Protein 4XUV (pdb70)

CATH classification: 1.50.10.10

Secondary structure (DSSP, 8-state):
--S-HHHHHHHHHHHHHHHH---TTS--TTHHHHHHHHHHHHHHH--HHHHHHHHHHHHHHHHTT-----TTGGGGHHHHHHHHHHH--GGGHHHHHHHHHIIIIIS-B-GGG-B----SS---TTEEETTHIIIIIHHHHHHHHHTT-HHHHHHHHHHHHHHHHHHEETTTTEE-SEEEE-SSSS-EEE-S-S-BHHHHHHHHHHHHHHHHHHHHHT---HHHHHHHHHHHHHHHHHHHHHS-TTT--EESBTTS-GGGT--EEHHHHHHHHHHHHHHHHTTSS-GGGHHHHHHHHHHHHHT--TTS----HHHHHHHHHHHHHHHHGGG-/--HHHHHHHHHHHHHHHHT---S-SHHHHHHHHHHHHHHHHH--HHHHHHHHHHHHHHHHTT----STTGGGHHHHHHHHHHHH--GGGHHHHHHHHHIIIIIS-B-GGG-B----SS---TTEEESTHIIIIIHHHHHHHHHTT-HHHHHHHHHHHHHHHHHHEETTTTEE-SEEEE-SSSS-EEESS---BHHHHHHHHHHHHHHHHHHHHHT---HHHHHHHHHHHHHHHHHHHHHS-TTT--EESBTTS-GGGT--EEHHHHHHHHHHHHHHHHTTSS-GGGHHHHHHHHHHHHHH--TTS-----HHHHHHHHHHHHHHHHGGG-

Solvent-accessible surface area: 24291 Å² total; per-residue (Å²): 104,173,28,76,37,74,82,1,38,52,49,0,98,57,0,4,77,24,3,22,120,84,54,15,120,68,21,89,77,10,5,4,4,1,0,16,0,0,18,17,4,20,45,31,54,106,64,64,55,18,23,82,38,0,34,33,6,0,142,60,29,33,90,80,62,18,57,91,79,4,0,23,9,0,6,0,0,5,0,0,0,10,0,21,64,125,54,126,49,96,62,13,67,82,58,0,51,45,4,0,61,33,0,60,115,104,5,40,77,14,71,22,16,0,0,14,3,16,22,168,159,81,112,20,74,14,34,0,51,1,14,0,2,7,2,0,0,0,0,0,0,22,0,0,27,15,38,54,68,84,81,0,3,30,17,0,22,46,0,0,5,0,2,5,31,10,1,22,18,28,119,54,8,6,8,43,46,0,0,36,8,28,165,159,36,43,8,18,85,35,75,38,46,10,100,92,0,84,4,1,0,4,3,0,0,0,0,0,7,0,2,34,14,2,111,132,29,69,54,34,38,93,3,7,26,59,6,0,52,11,9,2,30,10,0,0,26,5,0,106,94,35,18,22,77,104,54,1,9,1,37,13,42,0,62,27,58,91,163,121,57,0,144,54,35,9,5,0,0,0,0,0,0,0,0,1,1,11,0,29,81,63,201,19,11,27,101,90,2,59,110,7,0,32,80,0,0,86,3,0,29,88,45,15,47,165,126,0,63,8,163,72,58,42,1,1,0,0,0,0,0,0,0,0,4,6,4,1,68,92,78,167,91,90,44,79,103,3,34,55,42,0,92,58,0,3,85,23,2,26,115,104,35,139,91,20,98,53,13,10,3,2,0,0,16,0,0,17,18,2,22,43,30,54,99,66,64,57,19,24,79,41,0,31,36,5,0,145,68,30,32,90,80,66,16,53,73,74,6,0,30,10,0,3,0,0,5,0,0,0,12,0,16,75,124,54,127,48,95,62,12,67,83,55,0,52,45,5,0,59,33,0,58,108,103,4,41,78,13,74,22,18,0,0,11,2,30,26,166,147,100,121,20,61,14,34,1,56,2,18,0,2,5,2,0,0,1,0,0,0,23,0,0,28,15,37,56,67,83,76,0,3,28,19,0,23,41,0,0,5,1,1,5,28,11,1,23,14,27,116,40,9,2,6,20,48,0,0,40,11,24,177,158,32,46,8,16,99,21,72,76,78,19,41,102,0,91,5,2,0,6,1,0,0,0,0,0,7,0,1,37,12,2,109,131,30,70,52,34,39,87,3,7,23,50,5,0,50,13,7,0,32,10,0,0,26,5,0,101,92,38,19,22,73,103,55,0,10,1,40,10,34,0,56,40,50,88,148,130,53,2,134,60,37,9,12,0,0,0,0,0,0,1,0,1,3,11,0,34,84,60,195,20,11,29,100,95,2,52,114,11,0,42,84,0,0,84,4,0,39,86,54,14,38,157,113,0,44,11,125,159,27,64,44,6,0,1,0,0,0,0,0,0,0,4,8,14,2,76,90,90,179

Nearest PDB structures (foldseek):
  4xuv-assembly1_A  TM=1.003E+00  e=1.264E-51  Thermothielavioides terrestris NRRL 8126
  4xuv-assembly1_B  TM=9.945E-01  e=3.416E-47  Thermothielavioides terrestris NRRL 8126
  3pmm-assembly1_A  TM=9.446E-01  e=3.759E-29  Klebsiella pneumoniae subsp. pneumoniae MGH 78578
  3qwt-assembly1_A  TM=9.393E-01  e=3.933E-29  Salmonella enterica subsp. enterica serovar Paratyphi A
  4wu0-assembly2_B  TM=8.457E-01  e=1.893E-12  Clostridium acetobutylicum ATCC 824

Sequence (662 aa):
FQGTSAEVHAKIKLLINAMVNIGWHDWEWTHGIGLYGIWQYYTLTNDAAHLDVIEAWFRDRFAAGGTTKNINTMAVFLTLACVYERTRNPAYLPWLDAWAEWAYHDLARTRRGGMQHVTYLEENAGQLWDDTLMMTVLPLAKIGVVLGRPHYVAEAKRQFLLHVQYLGDVKTGLFFHGWQFAEEGPGGHHFATARWARGNSWVTIAVPEFLELLREAGMADEALEEFLKSSTLQAQCEALRPLQVASTGLWRTLLDVPEEEGSYQEASATAGFAFGVLKGQRKRYLGPEFEDMAVKAVKGVLANISEEGELLSMPYGQAMAIMALVEFARRFIGTSAEVHAKIKLLINAMVNIWHDWEWTHGIGLYGIWQYYTLTNDAAHLDVIEAWFRDRFAAGGTTKNINTMAVFLTLACVYERTRNPAYLPWLDAWAEWAYHDLARTRRGGMQHVTYLEENAGQLWDDTLMMTVLPLAKIGVVLGRPHYVAEAKRQFLLHVQYLGDVKTGLFFHGWQFAEEGPGGHHFATARWARGNSWVTIAVPEFLELLREAGMADEALEEFLKSTLQAQCEALRPLQVASTGLWRTLLDVPEEEGSYQEASSATAGFAFGVLKGQRKRYLGPEFEDMAVKAVKGVLANISEEGELLTSMPYGQAMAIMALVEFARRFI

InterPro domains:
  IPR008928 Six-hairpin glycosidase superfamily [SSF48208] (25-376)
  IPR010905 Glycosyl hydrolase, family 88 [PF07470] (27-376)
  IPR012341 Six-hairpin glycosidase-like superfamily [G3DSA:1.50.10.10] (7-378)
  IPR052043 Polysaccharide Degradation Enzymes [PTHR33886] (21-375)

Radius of gyration: 27.2 Å; Cα contacts (8 Å, |Δi|>4): 1168; chains: 2; bounding box: 50×54×84 Å

Structure (mmCIF, N/CA/C/O backbone):
data_4XUV
#
_entry.id   4XUV
#
_cell.length_a   126.258
_cell.length_b   126.258
_cell.length_c   117.307
_cell.angle_alpha   90.00
_cell.angle_beta   90.00
_cell.angle_gamma   90.00
#
_symmetry.space_group_name_H-M   'I 4'
#
loop_
_entity.id
_entity.type
_entity.pdbx_description
1 polymer 'Glycoside hydrolase family 105 protein'
2 non-polymer GLYCEROL
3 water water
#
loop_
_atom_site.group_PDB
_atom_site.id
_atom_site.type_symbol
_atom_site.label_atom_id
_atom_site.label_alt_id
_atom_site.label_comp_id
_atom_site.label_asym_id
_atom_site.label_entity_id
_atom_site.label_seq_id
_atom_site.pdbx_PDB_ins_code
_atom_site.Cartn_x
_atom_site.Cartn_y
_atom_site.Cartn_z
_atom_site.occupancy
_atom_site.B_iso_or_equiv
_atom_site.auth_seq_id
_atom_site.auth_comp_id
_atom_site.auth_asym_id
_atom_site.auth_atom_id
_atom_site.pdbx_PDB_model_num
ATOM 1 N N . PHE A 1 1 ? 15.305 -39.848 -22.754 1.00 60.55 6 PHE A N 1
ATOM 2 C CA . PHE A 1 1 ? 14.072 -39.880 -23.532 1.00 58.94 6 PHE A CA 1
ATOM 3 C C . PHE A 1 1 ? 14.349 -40.243 -24.987 1.00 59.54 6 PHE A C 1
ATOM 4 O O . PHE A 1 1 ? 15.018 -39.499 -25.705 1.00 59.49 6 PHE A O 1
ATOM 12 N N . GLN A 1 2 ? 13.835 -41.393 -25.416 1.00 59.85 7 GLN A N 1
ATOM 13 C CA . GLN A 1 2 ? 13.991 -41.831 -26.799 1.00 59.82 7 GLN A CA 1
ATOM 14 C C . GLN A 1 2 ? 13.004 -41.107 -27.706 1.00 55.32 7 GLN A C 1
ATOM 15 O O . GLN A 1 2 ? 12.120 -41.724 -28.300 1.00 55.43 7 GLN A O 1
ATOM 21 N N . GLY A 1 3 ? 13.169 -39.794 -27.803 1.00 51.35 8 GLY A N 1
ATOM 22 C CA . GLY A 1 3 ? 12.316 -38.959 -28.626 1.00 47.60 8 GLY A CA 1
ATOM 23 C C . GLY A 1 3 ? 12.881 -37.554 -28.653 1.00 44.97 8 GLY A C 1
ATOM 24 O O . GLY A 1 3 ? 13.935 -37.298 -28.072 1.00 45.69 8 GLY A O 1
ATOM 25 N N . THR A 1 4 ? 12.191 -36.640 -29.326 1.00 41.36 9 THR A N 1
ATOM 26 C CA . THR A 1 4 ? 12.668 -35.267 -29.424 1.00 38.90 9 THR A CA 1
ATOM 27 C C . THR A 1 4 ? 11.601 -34.263 -29.018 1.00 36.88 9 THR A C 1
ATOM 28 O O . THR A 1 4 ? 10.409 -34.569 -29.025 1.00 36.08 9 THR A O 1
ATOM 32 N N . SER A 1 5 ? 12.045 -33.063 -28.661 1.00 35.94 10 SER A N 1
ATOM 33 C CA . SER A 1 5 ? 11.138 -31.953 -28.412 1.00 35.07 10 SER A CA 1
ATOM 34 C C . SER A 1 5 ? 10.359 -31.639 -29.681 1.00 34.13 10 SER A C 1
ATOM 35 O O . SER A 1 5 ? 9.171 -31.323 -29.635 1.00 33.44 10 SER A O 1
ATOM 38 N N . ALA A 1 6 ? 11.042 -31.752 -30.815 1.00 34.75 11 ALA A N 1
ATOM 39 C CA . ALA A 1 6 ? 10.466 -31.409 -32.109 1.00 35.34 11 ALA A CA 1
ATOM 40 C C . ALA A 1 6 ? 9.321 -32.339 -32.509 1.00 34.88 11 ALA A C 1
ATOM 41 O O . ALA A 1 6 ? 8.334 -31.893 -33.092 1.00 34.01 11 ALA A O 1
ATOM 43 N N . GLU A 1 7 ? 9.453 -33.627 -32.202 1.00 34.95 12 GLU A N 1
ATOM 44 C CA . GLU A 1 7 ? 8.406 -34.589 -32.535 1.00 34.55 12 GLU A CA 1
ATOM 45 C C . GLU A 1 7 ? 7.156 -34.344 -31.698 1.00 31.58 12 GLU A C 1
ATOM 46 O O . GLU A 1 7 ? 6.034 -34.462 -32.191 1.00 31.15 12 GLU A O 1
ATOM 52 N N . VAL A 1 8 ? 7.360 -34.005 -30.428 1.00 29.73 13 VAL A N 1
ATOM 53 C CA . VAL A 1 8 ? 6.256 -33.701 -29.527 1.00 28.29 13 VAL A CA 1
ATOM 54 C C . VAL A 1 8 ? 5.469 -32.502 -30.044 1.00 27.25 13 VAL A C 1
ATOM 55 O O . VAL A 1 8 ? 4.239 -32.507 -30.040 1.00 27.17 13 VAL A O 1
ATOM 59 N N . HIS A 1 9 ? 6.189 -31.483 -30.505 1.00 27.85 14 HIS A N 1
ATOM 60 C CA . HIS A 1 9 ? 5.561 -30.298 -31.081 1.00 29.03 14 HIS A CA 1
ATOM 61 C C . HIS A 1 9 ? 4.776 -30.640 -32.343 1.00 30.34 14 HIS A C 1
ATOM 62 O O . HIS A 1 9 ? 3.701 -30.089 -32.582 1.00 30.22 14 HIS A O 1
ATOM 69 N N . ALA A 1 10 ? 5.320 -31.548 -33.148 1.00 30.97 15 ALA A N 1
ATOM 70 C CA . ALA A 1 10 ? 4.650 -31.988 -34.366 1.00 32.50 15 ALA A CA 1
ATOM 71 C C . ALA A 1 10 ? 3.346 -32.704 -34.035 1.00 32.53 15 ALA A C 1
ATOM 72 O O . ALA A 1 10 ? 2.344 -32.545 -34.733 1.00 32.53 15 ALA A O 1
ATOM 74 N N . LYS A 1 11 ? 3.366 -33.489 -32.962 1.00 31.70 16 LYS A N 1
ATOM 75 C CA . LYS A 1 11 ? 2.180 -34.215 -32.523 1.00 31.16 16 LYS A CA 1
ATOM 76 C C . LYS A 1 11 ? 1.138 -33.268 -31.937 1.00 28.44 16 LYS A C 1
ATOM 77 O O . LYS A 1 11 ? -0.062 -33.465 -32.125 1.00 28.58 16 LYS A O 1
ATOM 83 N N . ILE A 1 12 ? 1.602 -32.244 -31.225 1.00 26.75 17 ILE A N 1
ATOM 84 C CA . ILE A 1 12 ? 0.711 -31.224 -30.681 1.00 26.05 17 ILE A CA 1
ATOM 85 C C . ILE A 1 12 ? -0.047 -30.524 -31.802 1.00 28.29 17 ILE A C 1
ATOM 86 O O . ILE A 1 12 ? -1.269 -30.380 -31.746 1.00 28.92 17 ILE A O 1
ATOM 91 N N . LYS A 1 13 ? 0.688 -30.102 -32.826 1.00 29.08 18 LYS A N 1
ATOM 92 C CA . LYS A 1 13 ? 0.097 -29.415 -33.968 1.00 30.88 18 LYS A CA 1
ATOM 93 C C . LYS A 1 13 ? -0.808 -30.345 -34.771 1.00 30.55 18 LYS A C 1
ATOM 94 O O . LYS A 1 13 ? -1.793 -29.906 -35.364 1.00 29.55 18 LYS A O 1
ATOM 100 N N . LEU A 1 14 ? -0.469 -31.631 -34.785 1.00 30.93 19 LEU A N 1
ATOM 101 C CA . LEU A 1 14 ? -1.291 -32.629 -35.458 1.00 32.58 19 LEU A CA 1
ATOM 102 C C . LEU A 1 14 ? -2.639 -32.765 -34.759 1.00 29.94 19 LEU A C 1
ATOM 103 O O . LEU A 1 14 ? -3.684 -32.805 -35.406 1.00 29.22 19 LEU A O 1
ATOM 108 N N . LEU A 1 15 ? -2.601 -32.830 -33.432 1.00 28.22 20 LEU A N 1
ATOM 109 C CA . LEU A 1 15 ? -3.809 -32.954 -32.625 1.00 29.36 20 LEU A CA 1
ATOM 110 C C . LEU A 1 15 ? -4.693 -31.716 -32.732 1.00 30.50 20 LEU A C 1
ATOM 111 O O . LEU A 1 15 ? -5.909 -31.825 -32.891 1.00 32.95 20 LEU A O 1
ATOM 116 N N . ILE A 1 16 ? -4.073 -30.542 -32.639 1.00 28.54 21 ILE A N 1
ATOM 117 C CA . ILE A 1 16 ? -4.799 -29.277 -32.688 1.00 30.02 21 ILE A CA 1
ATOM 118 C C . ILE A 1 16 ? -5.552 -29.111 -34.005 1.00 33.91 21 ILE A C 1
ATOM 119 O O . ILE A 1 16 ? -6.751 -28.833 -34.012 1.00 33.62 21 ILE A O 1
ATOM 124 N N . ASN A 1 17 ? -4.844 -29.291 -35.115 1.00 36.36 22 ASN A N 1
ATOM 125 C CA . ASN A 1 17 ? -5.450 -29.157 -36.434 1.00 40.88 22 ASN A CA 1
ATOM 126 C C . ASN A 1 17 ? -6.518 -30.217 -36.685 1.00 41.47 22 ASN A C 1
ATOM 127 O O . ASN A 1 17 ? -7.497 -29.966 -37.384 1.00 42.42 22 ASN A O 1
ATOM 132 N N . ALA A 1 18 ? -6.328 -31.399 -36.110 1.00 40.38 23 ALA A N 1
ATOM 133 C CA . ALA A 1 18 ? -7.314 -32.465 -36.237 1.00 41.15 23 ALA A CA 1
ATOM 134 C C . ALA A 1 18 ? -8.565 -32.131 -35.435 1.00 40.28 23 ALA A C 1
ATOM 135 O O . ALA A 1 18 ? -9.684 -32.367 -35.886 1.00 41.19 23 ALA A O 1
ATOM 137 N N . MET A 1 19 ? -8.366 -31.571 -34.247 1.00 37.98 24 MET A N 1
ATOM 138 C CA . MET A 1 19 ? -9.470 -31.227 -33.358 1.00 37.34 24 MET A CA 1
ATOM 139 C C . MET A 1 19 ? -10.255 -30.016 -33.858 1.00 38.21 24 MET A C 1
ATOM 140 O O . MET A 1 19 ? -11.482 -29.977 -33.761 1.00 39.34 24 MET A O 1
ATOM 145 N N . VAL A 1 20 ? -9.541 -29.033 -34.397 1.00 38.43 25 VAL A N 1
ATOM 146 C CA . VAL A 1 20 ? -10.147 -27.763 -34.785 1.00 41.95 25 VAL A CA 1
ATOM 147 C C . VAL A 1 20 ? -10.831 -27.836 -36.150 1.00 49.67 25 VAL A C 1
ATOM 148 O O . VAL A 1 20 ? -11.962 -27.374 -36.310 1.00 50.31 25 VAL A O 1
ATOM 152 N N . ASN A 1 21 ? -10.153 -28.428 -37.129 1.00 54.90 26 ASN A N 1
ATOM 153 C CA . ASN A 1 21 ? -10.702 -28.524 -38.479 1.00 61.50 26 ASN A CA 1
ATOM 154 C C . ASN A 1 21 ? -11.874 -29.499 -38.571 1.00 65.37 26 ASN A C 1
ATOM 155 O O . ASN A 1 21 ? -12.483 -29.648 -39.631 1.00 70.51 26 ASN A O 1
ATOM 160 N N . ILE A 1 22 ? -12.181 -30.163 -37.460 1.00 65.04 27 ILE A N 1
ATOM 161 C CA . ILE A 1 22 ? -13.359 -31.018 -37.373 1.00 68.24 27 ILE A CA 1
ATOM 162 C C . ILE A 1 22 ? -14.633 -30.195 -37.537 1.00 70.15 27 ILE A C 1
ATOM 163 O O . ILE A 1 22 ? -14.715 -29.062 -37.060 1.00 69.03 27 ILE A O 1
ATOM 168 N N . GLY A 1 43 ? -19.310 -31.109 -33.212 1.00 46.07 48 GLY A N 1
ATOM 169 C CA . GLY A 1 43 ? -18.099 -30.676 -33.883 1.00 44.53 48 GLY A CA 1
ATOM 170 C C . GLY A 1 43 ? -17.426 -29.530 -33.157 1.00 42.08 48 GLY A C 1
ATOM 171 O O . GLY A 1 43 ? -17.869 -29.116 -32.084 1.00 41.37 48 GLY A O 1
ATOM 172 N N . TRP A 1 44 ? -16.354 -29.012 -33.747 1.00 41.73 49 TRP A N 1
ATOM 173 C CA . TRP A 1 44 ? -15.599 -27.922 -33.138 1.00 40.81 49 TRP A CA 1
ATOM 174 C C . TRP A 1 44 ? -16.392 -26.617 -33.100 1.00 43.59 49 TRP A C 1
ATOM 175 O O . TRP A 1 44 ? -16.165 -25.765 -32.242 1.00 40.47 49 TRP A O 1
ATOM 186 N N . HIS A 1 45 ? -17.327 -26.472 -34.033 1.00 49.78 50 HIS A N 1
ATOM 187 C CA . HIS A 1 45 ? -18.166 -25.283 -34.124 1.00 54.45 50 HIS A CA 1
ATOM 188 C C . HIS A 1 45 ? -19.431 -25.438 -33.285 1.00 54.04 50 HIS A C 1
ATOM 189 O O . HIS A 1 45 ? -20.423 -24.747 -33.514 1.00 59.26 50 HIS A O 1
ATOM 196 N N . ASP A 1 46 ? -19.403 -26.373 -32.340 1.00 49.90 51 ASP A N 1
ATOM 197 C CA . ASP A 1 46 ? -20.463 -26.485 -31.344 1.00 49.69 51 ASP A CA 1
ATOM 198 C C . ASP A 1 46 ? -19.945 -25.932 -30.025 1.00 45.78 51 ASP A C 1
ATOM 199 O O . ASP A 1 46 ? -18.816 -25.451 -29.950 1.00 43.49 51 ASP A O 1
ATOM 204 N N . TRP A 1 47 ? -20.772 -25.997 -28.989 1.00 44.14 52 TRP A N 1
ATOM 205 C CA . TRP A 1 47 ? -20.370 -25.534 -27.668 1.00 40.65 52 TRP A CA 1
ATOM 206 C C . TRP A 1 47 ? -20.794 -26.570 -26.635 1.00 43.23 52 TRP A C 1
ATOM 207 O O . TRP A 1 47 ? -21.922 -26.547 -26.141 1.00 44.01 52 TRP A O 1
ATOM 218 N N . GLU A 1 48 ? -19.880 -27.480 -26.313 1.00 44.72 53 GLU A N 1
ATOM 219 C CA . GLU A 1 48 ? -20.180 -28.580 -25.406 1.00 48.40 53 GLU A CA 1
ATOM 220 C C . GLU A 1 48 ? -19.180 -28.668 -24.258 1.00 45.75 53 GLU A C 1
ATOM 221 O O . GLU A 1 48 ? -18.346 -27.780 -24.073 1.00 43.53 53 GLU A O 1
ATOM 227 N N . TRP A 1 49 ? -19.265 -29.755 -23.498 1.00 46.04 54 TRP A N 1
ATOM 228 C CA . TRP A 1 49 ? -18.442 -29.943 -22.308 1.00 45.42 54 TRP A CA 1
ATOM 229 C C . TRP A 1 49 ? -16.976 -30.223 -22.633 1.00 43.68 54 TRP A C 1
ATOM 230 O O . TRP A 1 49 ? -16.144 -30.308 -21.731 1.00 47.76 54 TRP A O 1
ATOM 241 N N . THR A 1 50 ? -16.662 -30.366 -23.917 1.00 39.02 55 THR A N 1
ATOM 242 C CA . THR A 1 50 ? -15.303 -30.695 -24.338 1.00 34.51 55 THR A CA 1
ATOM 243 C C . THR A 1 50 ? -14.518 -29.471 -24.802 1.00 30.76 55 THR A C 1
ATOM 244 O O . THR A 1 50 ? -13.287 -29.471 -24.784 1.00 27.16 55 THR A O 1
ATOM 248 N N . HIS A 1 51 ? -15.232 -28.430 -25.217 1.00 31.08 56 HIS A N 1
ATOM 249 C CA . HIS A 1 51 ? -14.591 -27.242 -25.772 1.00 30.86 56 HIS A CA 1
ATOM 250 C C . HIS A 1 51 ? -13.805 -26.458 -24.725 1.00 29.26 56 HIS A C 1
ATOM 251 O O . HIS A 1 51 ? -12.930 -25.665 -25.067 1.00 28.25 56 HIS A O 1
ATOM 258 N N . GLY A 1 52 ? -14.115 -26.684 -23.453 1.00 29.79 57 GLY A N 1
ATOM 259 C CA . GLY A 1 52 ? -13.401 -26.029 -22.373 1.00 28.58 57 GLY A CA 1
ATOM 260 C C . GLY A 1 52 ? -11.939 -26.429 -22.332 1.00 27.05 57 GLY A C 1
ATOM 261 O O . GLY A 1 52 ? -11.053 -25.574 -22.371 1.00 25.53 57 GLY A O 1
ATOM 262 N N . ILE A 1 53 ? -11.684 -27.731 -22.255 1.00 27.11 58 ILE A N 1
ATOM 263 C CA . ILE A 1 53 ? -10.318 -28.242 -22.227 1.00 27.81 58 ILE A CA 1
ATOM 264 C C . ILE A 1 53 ? -9.671 -28.175 -23.606 1.00 25.21 58 ILE A C 1
ATOM 265 O O . ILE A 1 53 ? -8.448 -28.087 -23.722 1.00 24.47 58 ILE A O 1
ATOM 270 N N . GLY A 1 54 ? -10.496 -28.219 -24.648 1.00 24.52 59 GLY A N 1
ATOM 271 C CA . GLY A 1 54 ? -10.009 -28.093 -26.009 1.00 23.30 59 GLY A CA 1
ATOM 272 C C . GLY A 1 54 ? -9.381 -26.732 -26.236 1.00 22.68 59 GLY A C 1
ATOM 273 O O . GLY A 1 54 ? -8.255 -26.630 -26.721 1.00 22.02 59 GLY A O 1
ATOM 274 N N . LEU A 1 55 ? -10.114 -25.684 -25.875 1.00 22.11 60 LEU A N 1
ATOM 275 C CA . LEU A 1 55 ? -9.615 -24.319 -25.989 1.00 20.62 60 LEU A CA 1
ATOM 276 C C . LEU A 1 55 ? -8.461 -24.068 -25.025 1.00 19.28 60 LEU A C 1
ATOM 277 O O . LEU A 1 55 ? -7.520 -23.342 -25.347 1.00 20.11 60 LEU A O 1
ATOM 282 N N . TYR A 1 56 ? -8.535 -24.673 -23.843 1.00 17.74 61 TYR A N 1
ATOM 283 C CA . TYR A 1 56 ? -7.508 -24.484 -22.825 1.00 17.92 61 TYR A CA 1
ATOM 284 C C . TYR A 1 56 ? -6.190 -25.120 -23.252 1.00 20.58 61 TYR A C 1
ATOM 285 O O . TYR A 1 56 ? -5.119 -24.555 -23.027 1.00 21.35 61 TYR A O 1
ATOM 294 N N . GLY A 1 57 ? -6.276 -26.296 -23.867 1.00 19.92 62 GLY A N 1
ATOM 295 C CA . GLY A 1 57 ? -5.101 -26.976 -24.381 1.00 20.97 62 GLY A CA 1
ATOM 296 C C . GLY A 1 57 ? -4.396 -26.143 -25.434 1.00 22.14 62 GLY A C 1
ATOM 297 O O . GLY A 1 57 ? -3.168 -26.053 -25.451 1.00 23.01 62 GLY A O 1
ATOM 298 N N . ILE A 1 58 ? -5.182 -25.528 -26.312 1.00 21.67 63 ILE A N 1
ATOM 299 C CA . ILE A 1 58 ? -4.641 -24.634 -27.329 1.00 22.22 63 ILE A CA 1
ATOM 300 C C . ILE A 1 58 ? -4.021 -23.400 -26.682 1.00 22.23 63 ILE A C 1
ATOM 301 O O . ILE A 1 58 ? -2.951 -22.944 -27.090 1.00 22.02 63 ILE A O 1
ATOM 306 N N . TRP A 1 59 ? -4.693 -22.868 -25.665 1.00 21.25 64 TRP A N 1
ATOM 307 C CA . TRP A 1 59 ? -4.186 -21.709 -24.938 1.00 22.39 64 TRP A CA 1
ATOM 308 C C . TRP A 1 59 ? -2.843 -22.001 -24.282 1.00 22.57 64 TRP A C 1
ATOM 309 O O . TRP A 1 59 ? -1.927 -21.181 -24.334 1.00 21.75 64 TRP A O 1
ATOM 320 N N . GLN A 1 60 ? -2.735 -23.172 -23.665 1.00 23.80 65 GLN A N 1
ATOM 321 C CA . GLN A 1 60 ? -1.507 -23.570 -22.990 1.00 23.50 65 GLN A CA 1
ATOM 322 C C . GLN A 1 60 ? -0.348 -23.696 -23.973 1.00 23.85 65 GLN A C 1
ATOM 323 O O . GLN A 1 60 ? 0.801 -23.425 -23.625 1.00 25.64 65 GLN A O 1
ATOM 329 N N . TYR A 1 61 ? -0.653 -24.100 -25.203 1.00 22.69 66 TYR A N 1
ATOM 330 C CA . TYR A 1 61 ? 0.370 -24.194 -26.237 1.00 23.26 66 TYR A CA 1
ATOM 331 C C . TYR A 1 61 ? 0.767 -22.803 -26.719 1.00 24.40 66 TYR A C 1
ATOM 332 O O . TYR A 1 61 ? 1.916 -22.572 -27.096 1.00 25.91 66 TYR A O 1
ATOM 341 N N . TYR A 1 62 ? -0.188 -21.878 -26.703 1.00 23.63 67 TYR A N 1
ATOM 342 C CA . TYR A 1 62 ? 0.084 -20.503 -27.106 1.00 23.43 67 TYR A CA 1
ATOM 343 C C . TYR A 1 62 ? 1.003 -19.804 -26.109 1.00 22.45 67 TYR A C 1
ATOM 344 O O . TYR A 1 62 ? 1.875 -19.031 -26.497 1.00 21.89 67 TYR A O 1
ATOM 353 N N . THR A 1 63 ? 0.803 -20.076 -24.824 1.00 21.67 68 THR A N 1
ATOM 354 C CA . THR A 1 63 ? 1.651 -19.495 -23.788 1.00 22.71 68 THR A CA 1
ATOM 355 C C . THR A 1 63 ? 3.068 -20.053 -23.875 1.00 23.90 68 THR A C 1
ATOM 356 O O . THR A 1 63 ? 4.017 -19.450 -23.374 1.00 24.05 68 THR A O 1
ATOM 360 N N . LEU A 1 64 ? 3.204 -21.206 -24.522 1.00 23.96 69 LEU A N 1
ATOM 361 C CA . LEU A 1 64 ? 4.500 -21.856 -24.663 1.00 23.65 69 LEU A CA 1
ATOM 362 C C . LEU A 1 64 ? 5.272 -21.359 -25.883 1.00 24.19 69 LEU A C 1
ATOM 363 O O . LEU A 1 64 ? 6.446 -21.006 -25.777 1.00 24.94 69 LEU A O 1
ATOM 368 N N . THR A 1 65 ? 4.612 -21.325 -27.038 1.00 23.73 70 THR A N 1
ATOM 369 C CA . THR A 1 65 ? 5.303 -21.049 -28.296 1.00 27.79 70 THR A CA 1
ATOM 370 C C . THR A 1 65 ? 4.946 -19.703 -28.929 1.00 28.05 70 THR A C 1
ATOM 371 O O . THR A 1 65 ? 5.606 -19.272 -29.875 1.00 28.14 70 THR A O 1
ATOM 375 N N . ASN A 1 66 ? 3.903 -19.055 -28.416 1.00 27.65 71 ASN A N 1
ATOM 376 C CA . ASN A 1 66 ? 3.504 -17.718 -28.864 1.00 28.88 71 ASN A CA 1
ATOM 377 C C . ASN A 1 66 ? 3.206 -17.644 -30.364 1.00 29.37 71 ASN A C 1
ATOM 378 O O . ASN A 1 66 ? 3.597 -16.692 -31.039 1.00 30.97 71 ASN A O 1
ATOM 383 N N . ASP A 1 67 ? 2.514 -18.653 -30.884 1.00 28.03 72 ASP A N 1
ATOM 384 C CA . ASP A 1 67 ? 2.110 -18.647 -32.285 1.00 29.79 72 ASP A CA 1
ATOM 385 C C . ASP A 1 67 ? 0.741 -17.987 -32.408 1.00 30.50 72 ASP A C 1
ATOM 386 O O . ASP A 1 67 ? -0.235 -18.452 -31.821 1.00 29.45 72 ASP A O 1
ATOM 391 N N . ALA A 1 68 ? 0.682 -16.905 -33.180 1.00 32.60 73 ALA A N 1
ATOM 392 C CA . ALA A 1 68 ? -0.541 -16.123 -33.340 1.00 33.63 73 ALA A CA 1
ATOM 393 C C . ALA A 1 68 ? -1.693 -16.952 -33.900 1.00 33.54 73 ALA A C 1
ATOM 394 O O . ALA A 1 68 ? -2.858 -16.685 -33.604 1.00 32.63 73 ALA A O 1
ATOM 396 N N . ALA A 1 69 ? -1.359 -17.957 -34.704 1.00 33.62 74 ALA A N 1
ATOM 397 C CA . ALA A 1 69 ? -2.360 -18.816 -35.328 1.00 33.94 74 ALA A CA 1
ATOM 398 C C . ALA A 1 69 ? -3.203 -19.552 -34.291 1.00 32.67 74 ALA A C 1
ATOM 399 O O . ALA A 1 69 ? -4.389 -19.801 -34.506 1.00 34.90 74 ALA A O 1
ATOM 401 N N . HIS A 1 70 ? -2.586 -19.895 -33.165 1.00 29.40 75 HIS A N 1
ATOM 402 C CA . HIS A 1 70 ? -3.281 -20.618 -32.106 1.00 29.04 75 HIS A CA 1
ATOM 403 C C . HIS A 1 70 ? -4.186 -19.688 -31.304 1.00 29.14 75 HIS A C 1
ATOM 404 O O . HIS A 1 70 ? -5.277 -20.079 -30.890 1.00 30.80 75 HIS A O 1
ATOM 411 N N . LEU A 1 71 ? -3.730 -18.458 -31.088 1.00 28.27 76 LEU A N 1
ATOM 412 C CA . LEU A 1 71 ? -4.564 -17.444 -30.455 1.00 27.64 76 LEU A CA 1
ATOM 413 C C . LEU A 1 71 ? -5.707 -17.066 -31.392 1.00 29.06 76 LEU A C 1
ATOM 414 O O . LEU A 1 71 ? -6.816 -16.762 -30.947 1.00 28.26 76 LEU A O 1
ATOM 419 N N . ASP A 1 72 ? -5.427 -17.095 -32.691 1.00 30.46 77 ASP A N 1
ATOM 420 C CA . ASP A 1 72 ? -6.429 -16.794 -33.707 1.00 32.77 77 ASP A CA 1
ATOM 421 C C . ASP A 1 72 ? -7.592 -17.779 -33.652 1.00 31.03 77 ASP A C 1
ATOM 422 O O . ASP A 1 72 ? -8.751 -17.384 -33.759 1.00 31.47 77 ASP A O 1
ATOM 427 N N . VAL A 1 73 ? -7.273 -19.060 -33.485 1.00 29.44 78 VAL A N 1
ATOM 428 C CA . VAL A 1 73 ? -8.290 -20.103 -33.404 1.00 29.69 78 VAL A CA 1
ATOM 429 C C . VAL A 1 73 ? -9.190 -19.890 -32.190 1.00 27.59 78 VAL A C 1
ATOM 430 O O . VAL A 1 73 ? -10.413 -20.005 -32.282 1.00 29.74 78 VAL A O 1
ATOM 434 N N . ILE A 1 74 ? -8.574 -19.567 -31.058 1.00 24.62 79 ILE A N 1
ATOM 435 C CA . ILE A 1 74 ? -9.308 -19.318 -29.823 1.00 24.60 79 ILE A CA 1
ATOM 436 C C . ILE A 1 74 ? -10.253 -18.129 -29.963 1.00 26.07 79 ILE A C 1
ATOM 437 O O . ILE A 1 74 ? -11.442 -18.230 -29.659 1.00 26.52 79 ILE A O 1
ATOM 442 N N . GLU A 1 75 ? -9.717 -17.006 -30.431 1.00 27.62 80 GLU A N 1
ATOM 443 C CA . GLU A 1 75 ? -10.499 -15.782 -30.567 1.00 29.30 80 GLU A CA 1
ATOM 444 C C . GLU A 1 75 ? -11.579 -15.907 -31.638 1.00 28.77 80 GLU A C 1
ATOM 445 O O . GLU A 1 75 ? -12.626 -15.268 -31.545 1.00 29.64 80 GLU A O 1
ATOM 451 N N . ALA A 1 76 ? -11.323 -16.726 -32.654 1.00 28.30 81 ALA A N 1
ATOM 452 C CA . ALA A 1 76 ? -12.307 -16.955 -33.706 1.00 30.27 81 ALA A CA 1
ATOM 453 C C . ALA A 1 76 ? -13.470 -17.784 -33.179 1.00 31.25 81 ALA A C 1
ATOM 454 O O . ALA A 1 76 ? -14.622 -17.561 -33.553 1.00 32.74 81 ALA A O 1
ATOM 456 N N . TRP A 1 77 ? -13.161 -18.741 -32.311 1.00 30.08 82 TRP A N 1
ATOM 457 C CA . TRP A 1 77 ? -14.182 -19.589 -31.710 1.00 29.75 82 TRP A CA 1
ATOM 458 C C . TRP A 1 77 ? -15.160 -18.758 -30.889 1.00 28.74 82 TRP A C 1
ATOM 459 O O . TRP A 1 77 ? -16.374 -18.852 -31.072 1.00 27.42 82 TRP A O 1
ATOM 470 N N . PHE A 1 78 ? -14.620 -17.943 -29.986 1.00 25.06 83 PHE A N 1
ATOM 471 C CA . PHE A 1 78 ? -15.433 -17.083 -29.133 1.00 27.88 83 PHE A CA 1
ATOM 472 C C . PHE A 1 78 ? -16.225 -16.068 -29.947 1.00 29.09 83 PHE A C 1
ATOM 473 O O . PHE A 1 78 ? -17.389 -15.803 -29.654 1.00 29.40 83 PHE A O 1
ATOM 481 N N . ARG A 1 79 ? -15.586 -15.498 -30.964 1.00 31.32 84 ARG A N 1
ATOM 482 C CA . ARG A 1 79 ? -16.231 -14.499 -31.808 1.00 34.59 84 ARG A CA 1
ATOM 483 C C . ARG A 1 79 ? -17.468 -15.063 -32.500 1.00 35.62 84 ARG A C 1
ATOM 484 O O . ARG A 1 79 ? -18.507 -14.406 -32.562 1.00 35.84 84 ARG A O 1
ATOM 492 N N . ASP A 1 80 ? -17.354 -16.282 -33.015 1.00 35.76 85 ASP A N 1
ATOM 493 C CA . ASP A 1 80 ? -18.445 -16.902 -33.763 1.00 39.41 85 ASP A CA 1
ATOM 494 C C . ASP A 1 80 ? -19.603 -17.358 -32.866 1.00 38.72 85 ASP A C 1
ATOM 495 O O . ASP A 1 80 ? -20.771 -17.238 -33.243 1.00 39.36 85 ASP A O 1
ATOM 500 N N . ARG A 1 81 ? -19.282 -17.873 -31.682 1.00 38.60 86 ARG A N 1
ATOM 501 C CA . ARG A 1 81 ? -20.305 -18.327 -30.743 1.00 40.55 86 ARG A CA 1
ATOM 502 C C . ARG A 1 81 ? -21.085 -17.133 -30.172 1.00 40.04 86 ARG A C 1
ATOM 503 O O . ARG A 1 81 ? -22.322 -17.156 -30.097 1.00 41.45 86 ARG A O 1
ATOM 511 N N . PHE A 1 82 ? -20.348 -16.092 -29.782 1.00 38.29 87 PHE A N 1
ATOM 512 C CA . PHE A 1 82 ? -20.937 -14.884 -29.205 1.00 39.09 87 PHE A CA 1
ATOM 513 C C . PHE A 1 82 ? -21.852 -14.199 -30.213 1.00 42.17 87 PHE A C 1
ATOM 514 O O . PHE A 1 82 ? -22.876 -13.619 -29.849 1.00 44.12 87 PHE A O 1
ATOM 522 N N . ALA A 1 83 ? -21.464 -14.265 -31.483 1.00 43.74 88 ALA A N 1
ATOM 523 C CA . ALA A 1 83 ? -22.275 -13.730 -32.569 1.00 49.24 88 ALA A CA 1
ATOM 524 C C . ALA A 1 83 ? -23.506 -14.599 -32.800 1.00 52.84 88 ALA A C 1
ATOM 525 O O . ALA A 1 83 ? -24.532 -14.123 -33.286 1.00 55.52 88 ALA A O 1
ATOM 527 N N . ALA A 1 84 ? -23.396 -15.876 -32.448 1.00 53.17 89 ALA A N 1
ATOM 528 C CA . ALA A 1 84 ? -24.501 -16.813 -32.615 1.00 56.89 89 ALA A CA 1
ATOM 529 C C . ALA A 1 84 ? -25.422 -16.803 -31.398 1.00 58.84 89 ALA A C 1
ATOM 530 O O . ALA A 1 84 ? -26.413 -17.533 -31.353 1.00 59.96 89 ALA A O 1
ATOM 532 N N . GLY A 1 85 ? -25.087 -15.978 -30.412 1.00 59.50 90 GLY A N 1
ATOM 533 C CA . GLY A 1 85 ? -25.931 -15.804 -29.243 1.00 60.68 90 GLY A CA 1
ATOM 534 C C . GLY A 1 85 ? -25.481 -16.578 -28.018 1.00 58.56 90 GLY A C 1
ATOM 535 O O . GLY A 1 85 ? -26.160 -16.571 -26.992 1.00 60.34 90 GLY A O 1
ATOM 536 N N . GLY A 1 86 ? -24.335 -17.244 -28.121 1.00 54.55 91 GLY A N 1
ATOM 537 C CA . GLY A 1 86 ? -23.813 -18.029 -27.018 1.00 52.07 91 GLY A CA 1
ATOM 538 C C . GLY A 1 86 ? -24.676 -19.239 -26.715 1.00 52.85 91 GLY A C 1
ATOM 539 O O . GLY A 1 86 ? -25.346 -19.766 -27.603 1.00 55.03 91 GLY A O 1
ATOM 540 N N . THR A 1 87 ? -24.658 -19.684 -25.462 1.00 50.88 92 THR A N 1
ATOM 541 C CA . THR A 1 87 ? -25.484 -20.812 -25.035 1.00 51.68 92 THR A CA 1
ATOM 542 C C . THR A 1 87 ? -26.035 -20.602 -23.629 1.00 49.00 92 THR A C 1
ATOM 543 O O . THR A 1 87 ? -25.662 -19.653 -22.940 1.00 47.20 92 THR A O 1
ATOM 547 N N . THR A 1 88 ? -26.920 -21.500 -23.210 1.00 31.26 93 THR A N 1
ATOM 548 C CA . THR A 1 88 ? -27.465 -21.467 -21.858 1.00 30.51 93 THR A CA 1
ATOM 549 C C . THR A 1 88 ? -26.393 -21.849 -20.846 1.00 27.16 93 THR A C 1
ATOM 550 O O . THR A 1 88 ? -25.510 -22.658 -21.137 1.00 25.67 93 THR A O 1
ATOM 554 N N . LYS A 1 89 ? -26.475 -21.269 -19.655 1.00 24.84 94 LYS A N 1
ATOM 555 C CA . LYS A 1 89 ? -25.452 -21.481 -18.640 1.00 24.15 94 LYS A CA 1
ATOM 556 C C . LYS A 1 89 ? -25.688 -22.749 -17.826 1.00 24.40 94 LYS A C 1
ATOM 557 O O . LYS A 1 89 ? -26.757 -22.947 -17.250 1.00 25.45 94 LYS A O 1
ATOM 563 N N . ASN A 1 90 ? -24.676 -23.608 -17.796 1.00 22.65 95 ASN A N 1
ATOM 564 C CA . ASN A 1 90 ? -24.666 -24.770 -16.918 1.00 23.10 95 ASN A CA 1
ATOM 565 C C . ASN A 1 90 ? -23.235 -25.063 -16.486 1.00 24.58 95 ASN A C 1
ATOM 566 O O . ASN A 1 90 ? -22.320 -24.304 -16.811 1.00 23.83 95 ASN A O 1
ATOM 571 N N . ILE A 1 91 ? -23.039 -26.156 -15.757 1.00 25.20 96 ILE A N 1
ATOM 572 C CA . ILE A 1 91 ? -21.724 -26.472 -15.210 1.00 24.05 96 ILE A CA 1
ATOM 573 C C . ILE A 1 91 ? -20.709 -26.773 -16.315 1.00 23.61 96 ILE A C 1
ATOM 574 O O . ILE A 1 91 ? -19.505 -26.648 -16.104 1.00 23.16 96 ILE A O 1
ATOM 579 N N . ASN A 1 92 ? -21.199 -27.144 -17.496 1.00 24.09 97 ASN A N 1
ATOM 580 C CA . ASN A 1 92 ? -20.327 -27.538 -18.599 1.00 23.15 97 ASN A CA 1
ATOM 581 C C . ASN A 1 92 ? -19.989 -26.388 -19.545 1.00 21.51 97 ASN A C 1
ATOM 582 O O . ASN A 1 92 ? -18.832 -26.211 -19.921 1.00 20.87 97 ASN A O 1
ATOM 587 N N . THR A 1 93 ? -20.996 -25.610 -19.930 1.00 20.26 98 THR A N 1
ATOM 588 C CA . THR A 1 93 ? -20.787 -24.491 -20.847 1.00 21.10 98 THR A CA 1
ATOM 589 C C . THR A 1 93 ? -19.890 -23.421 -20.225 1.00 20.84 98 THR A C 1
ATOM 590 O O . THR A 1 93 ? -19.282 -22.617 -20.931 1.00 21.36 98 THR A O 1
ATOM 594 N N . MET A 1 94 ? -19.809 -23.429 -18.898 1.00 20.79 99 MET A N 1
ATOM 595 C CA . MET A 1 94 ? -18.976 -22.493 -18.152 1.00 19.68 99 MET A CA 1
ATOM 596 C C . MET A 1 94 ? -17.484 -22.723 -18.409 1.00 19.68 99 MET A C 1
ATOM 597 O O . MET A 1 94 ? -16.665 -21.822 -18.219 1.00 22.05 99 MET A O 1
ATOM 602 N N . ALA A 1 95 ? -17.144 -23.927 -18.860 1.00 19.50 100 ALA A N 1
ATOM 603 C CA . ALA A 1 95 ? -15.752 -24.364 -18.978 1.00 20.34 100 ALA A CA 1
ATOM 604 C C . ALA A 1 95 ? -14.887 -23.485 -19.881 1.00 19.72 100 ALA A C 1
ATOM 605 O O . ALA A 1 95 ? -13.710 -23.270 -19.594 1.00 20.91 100 ALA A O 1
ATOM 607 N N . VAL A 1 96 ? -15.465 -22.980 -20.965 1.00 19.05 101 VAL A N 1
ATOM 608 C CA . VAL A 1 96 ? -14.697 -22.218 -21.947 1.00 20.15 101 VAL A CA 1
ATOM 609 C C . VAL A 1 96 ? -14.229 -20.866 -21.411 1.00 22.22 101 VAL A C 1
ATOM 610 O O . VAL A 1 96 ? -13.352 -20.230 -21.996 1.00 24.13 101 VAL A O 1
ATOM 614 N N . PHE A 1 97 ? -14.809 -20.431 -20.298 1.00 21.64 102 PHE A N 1
ATOM 615 C CA . PHE A 1 97 ? -14.515 -19.108 -19.759 1.00 21.92 102 PHE A CA 1
ATOM 616 C C . PHE A 1 97 ? -13.267 -19.100 -18.886 1.00 21.04 102 PHE A C 1
ATOM 617 O O . PHE A 1 97 ? -12.836 -18.047 -18.419 1.00 21.28 102 PHE A O 1
ATOM 625 N N . LEU A 1 98 ? -12.689 -20.277 -18.667 1.00 20.70 103 LEU A N 1
ATOM 626 C CA . LEU A 1 98 ? -11.361 -20.357 -18.076 1.00 22.67 103 LEU A CA 1
ATOM 627 C C . LEU A 1 98 ? -10.357 -19.805 -19.078 1.00 22.57 103 LEU A C 1
ATOM 628 O O . LEU A 1 98 ? -9.480 -19.016 -18.731 1.00 22.33 103 LEU A O 1
ATOM 633 N N . THR A 1 99 ? -10.508 -20.223 -20.331 1.00 21.56 104 THR A N 1
ATOM 634 C CA . THR A 1 99 ? -9.647 -19.762 -21.412 1.00 19.80 104 THR A CA 1
ATOM 635 C C . THR A 1 99 ? -9.902 -18.292 -21.732 1.00 20.13 104 THR A C 1
ATOM 636 O O . THR A 1 99 ? -8.963 -17.529 -21.964 1.00 19.62 104 THR A O 1
ATOM 640 N N . LEU A 1 100 ? -11.173 -17.898 -21.737 1.00 20.67 105 LEU A N 1
ATOM 641 C CA . LEU A 1 100 ? -11.542 -16.521 -22.050 1.00 21.92 105 LEU A CA 1
ATOM 642 C C . LEU A 1 100 ? -10.925 -15.546 -21.053 1.00 20.48 105 LEU A C 1
ATOM 643 O O . LEU A 1 100 ? -10.418 -14.491 -21.436 1.00 21.15 105 LEU A O 1
ATOM 648 N N . ALA A 1 101 ? -10.971 -15.906 -19.775 1.00 19.78 106 ALA A N 1
ATOM 649 C CA . ALA A 1 101 ? -10.382 -15.081 -18.727 1.00 20.81 106 ALA A CA 1
ATOM 650 C C . ALA A 1 101 ? -8.864 -15.034 -18.872 1.00 20.12 106 ALA A C 1
ATOM 651 O O . ALA A 1 101 ? -8.240 -14.002 -18.622 1.00 22.02 106 ALA A O 1
ATOM 653 N N . CYS A 1 102 ? -8.277 -16.154 -19.282 1.00 18.47 107 CYS A N 1
ATOM 654 C CA . CYS A 1 102 ? -6.837 -16.224 -19.509 1.00 19.59 107 CYS A CA 1
ATOM 655 C C . CYS A 1 102 ? -6.427 -15.351 -20.689 1.00 20.62 107 CYS A C 1
ATOM 656 O O . CYS A 1 102 ? -5.408 -14.661 -20.639 1.00 23.05 107 CYS A O 1
ATOM 659 N N . VAL A 1 103 ? -7.225 -15.386 -21.752 1.00 18.91 108 VAL A N 1
ATOM 660 C CA . VAL A 1 103 ? -6.968 -14.562 -22.927 1.00 21.49 108 VAL A CA 1
ATOM 661 C C . VAL A 1 103 ? -7.136 -13.083 -22.591 1.00 23.28 108 VAL A C 1
ATOM 662 O O . VAL A 1 103 ? -6.298 -12.258 -22.960 1.00 24.11 108 VAL A O 1
ATOM 666 N N . TYR A 1 104 ? -8.214 -12.755 -21.883 1.00 23.04 109 TYR A N 1
ATOM 667 C CA . TYR A 1 104 ? -8.471 -11.373 -21.496 1.00 24.07 109 TYR A CA 1
ATOM 668 C C . TYR A 1 104 ? -7.351 -10.817 -20.628 1.00 24.38 109 TYR A C 1
ATOM 669 O O . TYR A 1 104 ? -7.007 -9.641 -20.730 1.00 25.52 109 TYR A O 1
ATOM 678 N N . GLU A 1 105 ? -6.791 -11.664 -19.770 1.00 23.04 110 GLU A N 1
ATOM 679 C CA . GLU A 1 105 ? -5.720 -11.247 -18.872 1.00 24.38 110 GLU A CA 1
ATOM 680 C C . GLU A 1 105 ? -4.539 -10.672 -19.651 1.00 27.37 110 GLU A C 1
ATOM 681 O O . GLU A 1 105 ? -3.871 -9.747 -19.188 1.00 28.85 110 GLU A O 1
ATOM 687 N N . ARG A 1 106 ? -4.300 -11.210 -20.842 1.00 28.52 111 ARG A N 1
ATOM 688 C CA . ARG A 1 106 ? -3.186 -10.760 -21.670 1.00 30.92 111 ARG A CA 1
ATOM 689 C C . ARG A 1 106 ? -3.592 -9.682 -22.674 1.00 31.12 111 ARG A C 1
ATOM 690 O O . ARG A 1 106 ? -2.943 -8.641 -22.766 1.00 33.61 111 ARG A O 1
ATOM 698 N N . THR A 1 107 ? -4.664 -9.928 -23.422 1.00 29.50 112 THR A N 1
ATOM 699 C CA . THR A 1 107 ? -5.062 -9.024 -24.501 1.00 29.96 112 THR A CA 1
ATOM 700 C C . THR A 1 107 ? -5.883 -7.832 -24.016 1.00 31.17 112 THR A C 1
ATOM 701 O O . THR A 1 107 ? -5.906 -6.786 -24.668 1.00 31.98 112 THR A O 1
ATOM 705 N N . ARG A 1 108 ? -6.559 -8.002 -22.882 1.00 31.34 113 ARG A N 1
ATOM 706 C CA . ARG A 1 108 ? -7.412 -6.964 -22.298 1.00 34.65 113 ARG A CA 1
ATOM 707 C C . ARG A 1 108 ? -8.534 -6.533 -23.243 1.00 32.78 113 ARG A C 1
ATOM 708 O O . ARG A 1 108 ? -8.982 -5.388 -23.202 1.00 31.42 113 ARG A O 1
ATOM 716 N N . ASN A 1 109 ? -8.985 -7.460 -24.084 1.00 30.69 114 ASN A N 1
ATOM 717 C CA . ASN A 1 109 ? -10.064 -7.194 -25.030 1.00 29.33 114 ASN A CA 1
ATOM 718 C C . ASN A 1 109 ? -11.372 -6.878 -24.308 1.00 27.89 114 ASN A C 1
ATOM 719 O O . ASN A 1 109 ? -11.952 -7.748 -23.660 1.00 26.59 114 ASN A O 1
ATOM 724 N N . PRO A 1 110 ? -11.843 -5.625 -24.425 1.00 29.25 115 PRO A N 1
ATOM 725 C CA . PRO A 1 110 ? -13.050 -5.157 -23.731 1.00 28.08 115 PRO A CA 1
ATOM 726 C C . PRO A 1 110 ? -14.312 -5.894 -24.173 1.00 26.73 115 PRO A C 1
ATOM 727 O O . PRO A 1 110 ? -15.306 -5.897 -23.448 1.00 27.00 115 PRO A O 1
ATOM 731 N N . ALA A 1 111 ? -14.264 -6.514 -25.348 1.00 26.20 116 ALA A N 1
ATOM 732 C CA . ALA A 1 111 ? -15.404 -7.256 -25.876 1.00 26.70 116 ALA A CA 1
ATOM 733 C C . ALA A 1 111 ? -15.751 -8.453 -24.996 1.00 25.75 116 ALA A C 1
ATOM 734 O O . ALA A 1 111 ? -16.868 -8.966 -25.044 1.00 26.28 116 ALA A O 1
ATOM 736 N N . TYR A 1 112 ? -14.788 -8.887 -24.190 1.00 24.47 117 TYR A N 1
ATOM 737 C CA . TYR A 1 112 ? -14.961 -10.065 -23.348 1.00 23.58 117 TYR A CA 1
ATOM 738 C C . TYR A 1 112 ? -15.549 -9.724 -21.980 1.00 22.59 117 TYR A C 1
ATOM 739 O O . TYR A 1 112 ? -16.074 -10.599 -21.292 1.00 22.19 117 TYR A O 1
ATOM 748 N N . LEU A 1 113 ? -15.459 -8.454 -21.593 1.00 22.56 118 LEU A N 1
ATOM 749 C CA . LEU A 1 113 ? -15.894 -8.012 -20.265 1.00 23.51 118 LEU A CA 1
ATOM 750 C C . LEU A 1 113 ? -17.350 -8.351 -19.908 1.00 23.68 118 LEU A C 1
ATOM 751 O O . LEU A 1 113 ? -17.597 -8.883 -18.825 1.00 23.96 118 LEU A O 1
ATOM 756 N N . PRO A 1 114 ? -18.318 -8.047 -20.796 1.00 23.30 119 PRO A N 1
ATOM 757 C CA . PRO A 1 114 ? -19.690 -8.387 -20.397 1.00 22.70 119 PRO A CA 1
ATOM 758 C C . PRO A 1 114 ? -19.917 -9.892 -20.267 1.00 22.24 119 PRO A C 1
ATOM 759 O O . PRO A 1 114 ? -20.738 -10.318 -19.455 1.00 21.45 119 PRO A O 1
ATOM 763 N N . TRP A 1 115 ? -19.193 -10.682 -21.054 1.00 22.53 120 TRP A N 1
ATOM 764 C CA . TRP A 1 115 ? -19.313 -12.135 -20.999 1.00 21.99 120 TRP A CA 1
ATOM 765 C C . TRP A 1 115 ? -18.707 -12.699 -19.719 1.00 21.11 120 TRP A C 1
ATOM 766 O O . TRP A 1 115 ? -19.314 -13.539 -19.053 1.00 18.79 120 TRP A O 1
ATOM 777 N N . LEU A 1 116 ? -17.505 -12.237 -19.386 1.00 20.62 121 LEU A N 1
ATOM 778 C CA . LEU A 1 116 ? -16.840 -12.648 -18.155 1.00 20.46 121 LEU A CA 1
ATOM 779 C C . LEU A 1 116 ? -17.685 -12.280 -16.942 1.00 19.46 121 LEU A C 1
ATOM 780 O O . LEU A 1 116 ? -17.807 -13.059 -15.998 1.00 18.66 121 LEU A O 1
ATOM 785 N N . ASP A 1 117 ? -18.273 -11.090 -16.985 1.00 17.46 122 ASP A N 1
ATOM 786 C CA . ASP A 1 117 ? -19.109 -10.597 -15.898 1.00 19.47 122 ASP A CA 1
ATOM 787 C C . ASP A 1 117 ? -20.376 -11.429 -15.728 1.00 20.60 122 ASP A C 1
ATOM 788 O O . ASP A 1 117 ? -20.676 -11.896 -14.631 1.00 21.66 122 ASP A O 1
ATOM 793 N N . ALA A 1 118 ? -21.110 -11.614 -16.820 1.00 21.65 123 ALA A N 1
ATOM 794 C CA . ALA A 1 118 ? -22.401 -12.296 -16.780 1.00 21.29 123 ALA A CA 1
ATOM 795 C C . ALA A 1 118 ? -22.294 -13.742 -16.296 1.00 19.58 123 ALA A C 1
ATOM 796 O O . ALA A 1 118 ? -23.099 -14.191 -15.481 1.00 19.16 123 ALA A O 1
ATOM 798 N N . TRP A 1 119 ? -21.300 -14.466 -16.797 1.00 19.25 124 TRP A N 1
ATOM 799 C CA . TRP A 1 119 ? -21.170 -15.888 -16.491 1.00 20.60 124 TRP A CA 1
ATOM 800 C C . TRP A 1 119 ? -20.590 -16.141 -15.104 1.00 20.62 124 TRP A C 1
ATOM 801 O O . TRP A 1 119 ? -20.930 -17.129 -14.454 1.00 20.84 124 TRP A O 1
ATOM 812 N N . ALA A 1 120 ? -19.716 -15.250 -14.649 1.00 19.90 125 ALA A N 1
ATOM 813 C CA . ALA A 1 120 ? -19.144 -15.375 -13.315 1.00 19.38 125 ALA A CA 1
ATOM 814 C C . ALA A 1 120 ? -20.177 -15.018 -12.252 1.00 19.32 125 ALA A C 1
ATOM 815 O O . ALA A 1 120 ? -20.231 -15.644 -11.194 1.00 19.90 125 ALA A O 1
ATOM 817 N N . GLU A 1 121 ? -20.993 -14.009 -12.540 1.00 18.44 126 GLU A N 1
ATOM 818 C CA . GLU A 1 121 ? -22.072 -13.617 -11.640 1.00 22.49 126 GLU A CA 1
ATOM 819 C C . GLU A 1 121 ? -23.086 -14.745 -11.494 1.00 22.87 126 GLU A C 1
ATOM 820 O O . GLU A 1 121 ? -23.610 -14.981 -10.406 1.00 24.34 126 GLU A O 1
ATOM 826 N N . TRP A 1 122 ? -23.357 -15.438 -12.595 1.00 22.14 127 TRP A N 1
ATOM 827 C CA . TRP A 1 122 ? -24.241 -16.597 -12.571 1.00 22.28 127 TRP A CA 1
ATOM 828 C C . TRP A 1 122 ? -23.662 -17.709 -11.706 1.00 21.65 127 TRP A C 1
ATOM 829 O O . TRP A 1 122 ? -24.351 -18.264 -10.850 1.00 21.67 127 TRP A O 1
ATOM 840 N N . ALA A 1 123 ? -22.393 -18.029 -11.940 1.00 21.20 128 ALA A N 1
ATOM 841 C CA . ALA A 1 123 ? -21.716 -19.097 -11.215 1.00 21.38 128 ALA A CA 1
ATOM 842 C C . ALA A 1 123 ? -21.662 -18.802 -9.722 1.00 22.00 128 ALA A C 1
ATOM 843 O O . ALA A 1 123 ? -21.827 -19.699 -8.895 1.00 21.65 128 ALA A O 1
ATOM 845 N N . TYR A 1 124 ? -21.438 -17.537 -9.384 1.00 22.02 129 TYR A N 1
ATOM 846 C CA . TYR A 1 124 ? -21.304 -17.129 -7.993 1.00 23.30 129 TYR A CA 1
ATOM 847 C C . TYR A 1 124 ? -22.659 -17.007 -7.299 1.00 24.94 129 TYR A C 1
ATOM 848 O O . TYR A 1 124 ? -22.839 -17.507 -6.189 1.00 26.28 129 TYR A O 1
ATOM 857 N N . HIS A 1 125 ? -23.608 -16.348 -7.958 1.00 24.83 130 HIS A N 1
ATOM 858 C CA . HIS A 1 125 ? -24.890 -16.027 -7.336 1.00 26.57 130 HIS A CA 1
ATOM 859 C C . HIS A 1 125 ? -26.025 -16.986 -7.695 1.00 26.29 130 HIS A C 1
ATOM 860 O O . HIS A 1 125 ? -26.823 -17.357 -6.834 1.00 26.14 130 HIS A O 1
ATOM 867 N N . ASP A 1 126 ? -26.100 -17.381 -8.963 1.00 24.96 131 ASP A N 1
ATOM 868 C CA . ASP A 1 126 ? -27.313 -18.007 -9.485 1.00 25.25 131 ASP A CA 1
ATOM 869 C C . ASP A 1 126 ? -27.247 -19.526 -9.630 1.00 23.59 131 ASP A C 1
ATOM 870 O O . ASP A 1 126 ? -28.266 -20.202 -9.480 1.00 22.79 131 ASP A O 1
ATOM 875 N N . LEU A 1 127 ? -26.065 -20.054 -9.935 1.00 22.56 132 LEU A N 1
ATOM 876 C CA . LEU A 1 127 ? -25.888 -21.496 -10.094 1.00 22.85 132 LEU A CA 1
ATOM 877 C C . LEU A 1 127 ? -26.389 -22.240 -8.860 1.00 22.93 132 LEU A C 1
ATOM 878 O O . LEU A 1 127 ? -26.054 -21.877 -7.732 1.00 21.81 132 LEU A O 1
ATOM 883 N N . ALA A 1 128 ? -27.204 -23.266 -9.088 1.00 23.03 133 ALA A N 1
ATOM 884 C CA . ALA A 1 128 ? -27.834 -24.017 -8.006 1.00 24.30 133 ALA A CA 1
ATOM 885 C C . ALA A 1 128 ? -26.805 -24.575 -7.031 1.00 22.63 133 ALA A C 1
ATOM 886 O O . ALA A 1 128 ? -25.752 -25.069 -7.434 1.00 20.70 133 ALA A O 1
ATOM 888 N N . ARG A 1 129 ? -27.114 -24.480 -5.742 1.00 24.68 134 ARG A N 1
ATOM 889 C CA . ARG A 1 129 ? -26.220 -24.975 -4.706 1.00 24.64 134 ARG A CA 1
ATOM 890 C C . ARG A 1 129 ? -26.817 -26.173 -3.982 1.00 23.93 134 ARG A C 1
ATOM 891 O O . ARG A 1 129 ? -28.008 -26.198 -3.677 1.00 23.99 134 ARG A O 1
ATOM 899 N N . THR A 1 130 ? -25.980 -27.168 -3.712 1.00 23.07 135 THR A N 1
ATOM 900 C CA . THR A 1 130 ? -26.393 -28.303 -2.902 1.00 25.24 135 THR A CA 1
ATOM 901 C C . THR A 1 130 ? -26.294 -27.925 -1.433 1.00 27.69 135 THR A C 1
ATOM 902 O O . THR A 1 130 ? -26.046 -26.766 -1.097 1.00 27.42 135 THR A O 1
ATOM 906 N N . ARG A 1 131 ? -26.484 -28.905 -0.559 1.00 28.90 136 ARG A N 1
ATOM 907 C CA . ARG A 1 131 ? -26.244 -28.702 0.861 1.00 30.51 136 ARG A CA 1
ATOM 908 C C . ARG A 1 131 ? -24.763 -28.392 1.061 1.00 28.09 136 ARG A C 1
ATOM 909 O O . ARG A 1 131 ? -23.936 -28.752 0.222 1.00 26.16 136 ARG A O 1
ATOM 917 N N . ARG A 1 132 ? -24.444 -27.713 2.162 1.00 28.33 137 ARG A N 1
ATOM 918 C CA . ARG A 1 132 ? -23.080 -27.274 2.485 1.00 27.01 137 ARG A CA 1
ATOM 919 C C . ARG A 1 132 ? -22.549 -26.236 1.491 1.00 26.10 137 ARG A C 1
ATOM 920 O O . ARG A 1 132 ? -21.366 -25.895 1.515 1.00 25.73 137 ARG A O 1
ATOM 928 N N . GLY A 1 133 ? -23.424 -25.736 0.624 1.00 24.90 138 GLY A N 1
ATOM 929 C CA . GLY A 1 133 ? -23.057 -24.695 -0.320 1.00 22.98 138 GLY A CA 1
ATOM 930 C C . GLY A 1 133 ? -22.225 -25.173 -1.496 1.00 22.58 138 GLY A C 1
ATOM 931 O O . GLY A 1 133 ? -21.523 -24.384 -2.128 1.00 22.46 138 GLY A O 1
ATOM 932 N N . GLY A 1 134 ? -22.306 -26.464 -1.798 1.00 22.08 139 GLY A N 1
ATOM 933 C CA . GLY A 1 134 ? -21.570 -27.024 -2.918 1.00 21.42 139 GLY A CA 1
ATOM 934 C C . GLY A 1 134 ? -22.220 -26.694 -4.248 1.00 21.46 139 GLY A C 1
ATOM 935 O O . GLY A 1 134 ? -23.444 -26.600 -4.340 1.00 21.85 139 GLY A O 1
ATOM 936 N N . MET A 1 135 ? -21.402 -26.514 -5.281 1.00 20.51 140 MET A N 1
ATOM 937 C CA . MET A 1 135 ? -21.917 -26.230 -6.616 1.00 21.43 140 MET A CA 1
ATOM 938 C C . MET A 1 135 ? -22.524 -27.474 -7.252 1.00 21.42 140 MET A C 1
ATOM 939 O O . MET A 1 135 ? -21.821 -28.436 -7.558 1.00 21.41 140 MET A O 1
ATOM 944 N N . GLN A 1 136 ? -23.837 -27.439 -7.448 1.00 22.33 141 GLN A N 1
ATOM 945 C CA . GLN A 1 136 ? -24.567 -28.551 -8.042 1.00 24.12 141 GLN A CA 1
ATOM 946 C C . GLN A 1 136 ? -24.149 -28.761 -9.494 1.00 24.23 141 GLN A C 1
ATOM 947 O O . GLN A 1 136 ? -24.044 -27.803 -10.260 1.00 24.04 141 GLN A O 1
ATOM 953 N N . HIS A 1 137 ? -23.910 -30.012 -9.874 1.00 23.91 142 HIS A N 1
ATOM 954 C CA . HIS A 1 137 ? -23.482 -30.306 -11.237 1.00 24.43 142 HIS A CA 1
ATOM 955 C C . HIS A 1 137 ? -24.657 -30.237 -12.205 1.00 25.67 142 HIS A C 1
ATOM 956 O O . HIS A 1 137 ? -25.110 -31.257 -12.727 1.00 27.09 142 HIS A O 1
ATOM 963 N N . VAL A 1 138 ? -25.145 -29.024 -12.438 1.00 25.91 143 VAL A N 1
ATOM 964 C CA . VAL A 1 138 ? -26.249 -28.795 -13.359 1.00 28.38 143 VAL A CA 1
ATOM 965 C C . VAL A 1 138 ? -25.772 -28.889 -14.803 1.00 27.35 143 VAL A C 1
ATOM 966 O O . VAL A 1 138 ? -24.823 -28.214 -15.192 1.00 25.51 143 VAL A O 1
ATOM 970 N N . THR A 1 139 ? -26.425 -29.729 -15.600 1.00 28.34 144 THR A N 1
ATOM 971 C CA . THR A 1 139 ? -26.051 -29.860 -17.002 1.00 28.89 144 THR A CA 1
ATOM 972 C C . THR A 1 139 ? -27.180 -29.410 -17.922 1.00 30.56 144 THR A C 1
ATOM 973 O O . THR A 1 139 ? -28.231 -28.959 -17.466 1.00 31.66 144 THR A O 1
ATOM 977 N N . TYR A 1 140 ? -26.946 -29.554 -19.221 1.00 30.40 145 TYR A N 1
ATOM 978 C CA . TYR A 1 140 ? -27.869 -29.101 -20.255 1.00 31.72 145 TYR A CA 1
ATOM 979 C C . TYR A 1 140 ? -29.217 -29.822 -20.214 1.00 32.90 145 TYR A C 1
ATOM 980 O O . TYR A 1 140 ? -30.249 -29.241 -20.550 1.00 33.30 145 TYR A O 1
ATOM 989 N N . LEU A 1 141 ? -29.205 -31.083 -19.790 1.00 34.12 146 LEU A N 1
ATOM 990 C CA . LEU A 1 141 ? -30.402 -31.918 -19.839 1.00 37.22 146 LEU A CA 1
ATOM 991 C C . LEU A 1 141 ? -30.994 -32.236 -18.467 1.00 39.39 146 LEU A C 1
ATOM 992 O O . LEU A 1 141 ? -32.171 -32.581 -18.359 1.00 40.26 146 LEU A O 1
ATOM 997 N N . GLU A 1 142 ? -30.180 -32.125 -17.422 1.00 40.48 147 GLU A N 1
ATOM 998 C CA . GLU A 1 142 ? -30.597 -32.565 -16.095 1.00 42.15 147 GLU A CA 1
ATOM 999 C C . GLU A 1 142 ? -30.181 -31.581 -15.006 1.00 39.06 147 GLU A C 1
ATOM 1000 O O . GLU A 1 142 ? -29.160 -30.903 -15.126 1.00 37.55 147 GLU A O 1
ATOM 1006 N N . GLU A 1 143 ? -30.976 -31.507 -13.943 1.00 37.91 148 GLU A N 1
ATOM 1007 C CA . GLU A 1 143 ? -30.658 -30.639 -12.815 1.00 37.57 148 GLU A CA 1
ATOM 1008 C C . GLU A 1 143 ? -29.656 -31.295 -11.871 1.00 33.88 148 GLU A C 1
ATOM 1009 O O . GLU A 1 143 ? -28.816 -30.613 -11.282 1.00 32.98 148 GLU A O 1
ATOM 1015 N N . ASN A 1 144 ? -29.749 -32.618 -11.743 1.00 30.99 149 ASN A N 1
ATOM 1016 C CA . ASN A 1 144 ? -28.900 -33.389 -10.834 1.00 29.18 149 ASN A CA 1
ATOM 1017 C C . ASN A 1 144 ? -28.946 -32.842 -9.412 1.00 29.17 149 ASN A C 1
ATOM 1018 O O . ASN A 1 144 ? -27.916 -32.463 -8.854 1.00 26.70 149 ASN A O 1
ATOM 1023 N N . ALA A 1 145 ? -30.144 -32.806 -8.838 1.00 31.52 150 ALA A N 1
ATOM 1024 C CA . ALA A 1 145 ? -30.362 -32.215 -7.521 1.00 31.09 150 ALA A CA 1
ATOM 1025 C C . ALA A 1 145 ? -29.511 -32.872 -6.437 1.00 29.51 150 ALA A C 1
ATOM 1026 O O . ALA A 1 145 ? -29.550 -34.088 -6.253 1.00 29.76 150 ALA A O 1
ATOM 1028 N N . GLY A 1 146 ? -28.739 -32.053 -5.730 1.00 28.69 151 GLY A N 1
ATOM 1029 C CA . GLY A 1 146 ? -27.932 -32.520 -4.617 1.00 28.46 151 GLY A CA 1
ATOM 1030 C C . GLY A 1 146 ? -26.689 -33.289 -5.023 1.00 26.45 151 GLY A C 1
ATOM 1031 O O . GLY A 1 146 ? -26.117 -34.020 -4.216 1.00 28.06 151 GLY A O 1
ATOM 1032 N N . GLN A 1 147 ? -26.260 -33.119 -6.270 1.00 23.42 152 GLN A N 1
ATOM 1033 C CA . GLN A 1 147 ? -25.123 -33.877 -6.784 1.00 24.15 152 GLN A CA 1
ATOM 1034 C C . GLN A 1 147 ? -23.858 -33.042 -6.955 1.00 23.69 152 GLN A C 1
ATOM 1035 O O . GLN A 1 147 ? -23.893 -31.939 -7.498 1.00 23.53 152 GLN A O 1
ATOM 1041 N N . LEU A 1 148 ? -22.741 -33.590 -6.487 1.00 23.23 153 LEU A N 1
ATOM 1042 C CA . LEU A 1 148 ? -21.425 -33.027 -6.756 1.00 22.83 153 LEU A CA 1
ATOM 1043 C C . LEU A 1 148 ? -20.617 -34.012 -7.592 1.00 23.89 153 LEU A C 1
ATOM 1044 O O . LEU A 1 148 ? -20.536 -35.192 -7.254 1.00 25.77 153 LEU A O 1
ATOM 1049 N N . TRP A 1 149 ? -20.032 -33.534 -8.686 1.00 22.56 154 TRP A N 1
ATOM 1050 C CA . TRP A 1 149 ? -19.200 -34.387 -9.531 1.00 24.18 154 TRP A CA 1
ATOM 1051 C C . TRP A 1 149 ? -17.743 -33.941 -9.495 1.00 23.67 154 TRP A C 1
ATOM 1052 O O . TRP A 1 149 ? -17.432 -32.821 -9.093 1.00 21.57 154 TRP A O 1
ATOM 1063 N N . ASP A 1 150 ? -16.858 -34.826 -9.939 1.00 24.57 155 ASP A N 1
ATOM 1064 C CA . ASP A 1 150 ? -15.425 -34.562 -9.927 1.00 23.89 155 ASP A CA 1
ATOM 1065 C C . ASP A 1 150 ? -15.015 -33.436 -10.873 1.00 24.62 155 ASP A C 1
ATOM 1066 O O . ASP A 1 150 ? -14.156 -32.621 -10.537 1.00 26.77 155 ASP A O 1
ATOM 1071 N N . ASP A 1 151 ? -15.632 -33.383 -12.050 1.00 23.77 156 ASP A N 1
ATOM 1072 C CA . ASP A 1 151 ? -15.187 -32.458 -13.089 1.00 23.85 156 ASP A CA 1
ATOM 1073 C C . ASP A 1 151 ? -15.618 -31.010 -12.854 1.00 22.34 156 ASP A C 1
ATOM 1074 O O . ASP A 1 151 ? -15.198 -30.115 -13.583 1.00 19.40 156 ASP A O 1
ATOM 1079 N N . THR A 1 152 ? -16.447 -30.784 -11.837 1.00 23.73 157 THR A N 1
ATOM 1080 C CA . THR A 1 152 ? -16.924 -29.439 -11.513 1.00 22.78 157 THR A CA 1
ATOM 1081 C C . THR A 1 152 ? -15.763 -28.475 -11.267 1.00 19.77 157 THR A C 1
ATOM 1082 O O . THR A 1 152 ? -15.819 -27.305 -11.655 1.00 17.89 157 THR A O 1
ATOM 1086 N N . LEU A 1 153 ? -14.707 -28.981 -10.637 1.00 19.50 158 LEU A N 1
ATOM 1087 C CA . LEU A 1 153 ? -13.523 -28.181 -10.339 1.00 20.69 158 LEU A CA 1
ATOM 1088 C C . LEU A 1 153 ? -12.926 -27.559 -11.600 1.00 20.56 158 LEU A C 1
ATO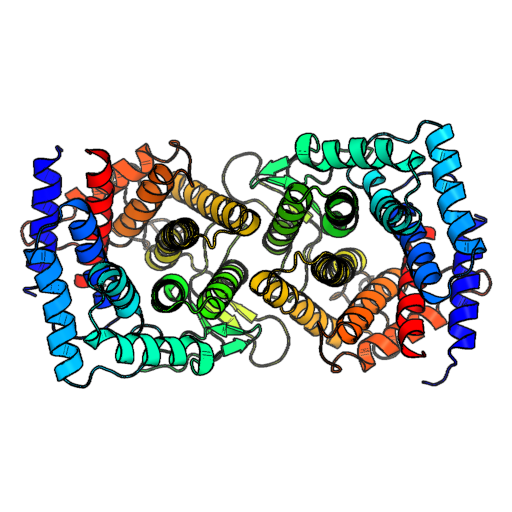M 1089 O O . LEU A 1 153 ? -12.586 -26.376 -11.617 1.00 21.55 158 LEU A O 1
ATOM 1094 N N . MET A 1 154 ? -12.810 -28.359 -12.654 1.00 20.32 159 MET A N 1
ATOM 1095 C CA . MET A 1 154 ? -12.270 -27.882 -13.921 1.00 22.09 159 MET A CA 1
ATOM 1096 C C . MET A 1 154 ? -13.327 -27.140 -14.734 1.00 23.02 159 MET A C 1
ATOM 1097 O O . MET A 1 154 ? -13.042 -26.115 -15.354 1.00 24.43 159 MET A O 1
ATOM 1102 N N . MET A 1 155 ? -14.548 -27.663 -14.721 1.00 22.26 160 MET A N 1
ATOM 1103 C CA . MET A 1 155 ? -15.625 -27.139 -15.556 1.00 21.47 160 MET A CA 1
ATOM 1104 C C . MET A 1 155 ? -16.106 -25.747 -15.143 1.00 20.31 160 MET A C 1
ATOM 1105 O O . MET A 1 155 ? -16.405 -24.916 -15.997 1.00 20.14 160 MET A O 1
ATOM 1110 N N . THR A 1 156 ? -16.188 -25.488 -13.843 1.00 19.25 161 THR A N 1
ATOM 1111 C CA . THR A 1 156 ? -16.796 -24.243 -13.378 1.00 19.08 161 THR A CA 1
ATOM 1112 C C . THR A 1 156 ? -15.950 -23.496 -12.347 1.00 18.17 161 THR A C 1
ATOM 1113 O O . THR A 1 156 ? -15.817 -22.273 -12.417 1.00 18.00 161 THR A O 1
ATOM 1117 N N . VAL A 1 157 ? -15.367 -24.231 -11.406 1.00 17.17 162 VAL A N 1
ATOM 1118 C CA . VAL A 1 157 ? -14.626 -23.614 -10.308 1.00 17.81 162 VAL A CA 1
ATOM 1119 C C . VAL A 1 157 ? -13.395 -22.846 -10.797 1.00 18.51 162 VAL A C 1
ATOM 1120 O O . VAL A 1 157 ? -13.174 -21.700 -10.400 1.00 18.49 162 VAL A O 1
ATOM 1124 N N . LEU A 1 158 ? -12.599 -23.472 -11.658 1.00 18.98 163 LEU A N 1
ATOM 1125 C CA . LEU A 1 158 ? -11.434 -22.798 -12.232 1.00 19.92 163 LEU A CA 1
ATOM 1126 C C . LEU A 1 158 ? -11.813 -21.599 -13.114 1.00 19.35 163 LEU A C 1
ATOM 1127 O O . LEU A 1 158 ? -11.153 -20.561 -13.041 1.00 19.46 163 LEU A O 1
ATOM 1132 N N . PRO A 1 159 ? -12.857 -21.732 -13.961 1.00 17.93 164 PRO A N 1
ATOM 1133 C CA . PRO A 1 159 ? -13.322 -20.525 -14.653 1.00 18.86 164 PRO A CA 1
ATOM 1134 C C . PRO A 1 159 ? -13.696 -19.383 -13.708 1.00 18.74 164 PRO A C 1
ATOM 1135 O O . PRO A 1 159 ? -13.294 -18.246 -13.950 1.00 19.31 164 PRO A O 1
ATOM 1139 N N . LEU A 1 160 ? -14.442 -19.682 -12.648 1.00 18.17 165 LEU A N 1
ATOM 1140 C CA . LEU A 1 160 ? -14.856 -18.655 -11.695 1.00 18.87 165 LEU A CA 1
ATOM 1141 C C . LEU A 1 160 ? -13.657 -17.997 -11.018 1.00 19.33 165 LEU A C 1
ATOM 1142 O O . LEU A 1 160 ? -13.621 -16.777 -10.849 1.00 20.57 165 LEU A O 1
ATOM 1147 N N . ALA A 1 161 ? -12.681 -18.813 -10.635 1.00 18.09 166 ALA A N 1
ATOM 1148 C CA . ALA A 1 161 ? -11.490 -18.325 -9.947 1.00 19.06 166 ALA A CA 1
ATOM 1149 C C . ALA A 1 161 ? -10.682 -17.369 -10.819 1.00 19.43 166 ALA A C 1
ATOM 1150 O O . ALA A 1 161 ? -10.235 -16.320 -10.355 1.00 19.73 166 ALA A O 1
ATOM 1152 N N . LYS A 1 162 ? -10.500 -17.736 -12.083 1.00 18.85 167 LYS A N 1
ATOM 1153 C CA . LYS A 1 162 ? -9.686 -16.940 -12.996 1.00 19.41 167 LYS A CA 1
ATOM 1154 C C . LYS A 1 162 ? -10.363 -15.616 -13.345 1.00 19.08 167 LYS A C 1
ATOM 1155 O O . LYS A 1 162 ? -9.696 -14.592 -13.493 1.00 21.75 167 LYS A O 1
ATOM 1161 N N . ILE A 1 163 ? -11.685 -15.639 -13.478 1.00 18.28 168 ILE A N 1
ATOM 1162 C CA . ILE A 1 163 ? -12.438 -14.418 -13.746 1.00 18.56 168 ILE A CA 1
ATOM 1163 C C . ILE A 1 163 ? -12.349 -13.478 -12.546 1.00 18.37 168 ILE A C 1
ATOM 1164 O O . ILE A 1 163 ? -12.256 -12.260 -12.702 1.00 18.16 168 ILE A O 1
ATOM 1169 N N . GLY A 1 164 ? -12.364 -14.054 -11.348 1.00 18.94 169 GLY A N 1
ATOM 1170 C CA . GLY A 1 164 ? -12.210 -13.280 -10.130 1.00 20.23 169 GLY A CA 1
ATOM 1171 C C . GLY A 1 164 ? -10.878 -12.557 -10.095 1.00 21.68 169 GLY A C 1
ATOM 1172 O O . GLY A 1 164 ? -10.779 -11.435 -9.598 1.00 23.95 169 GLY A O 1
ATOM 1173 N N . VAL A 1 165 ? -9.852 -13.207 -10.633 1.00 20.60 170 VAL A N 1
ATOM 1174 C CA . VAL A 1 165 ? -8.522 -12.617 -10.709 1.00 20.20 170 VAL A CA 1
ATOM 1175 C C . VAL A 1 165 ? -8.478 -11.460 -11.703 1.00 20.25 170 VAL A C 1
ATOM 1176 O O . VAL A 1 165 ? -8.058 -10.354 -11.364 1.00 19.97 170 VAL A O 1
ATOM 1180 N N . VAL A 1 166 ? -8.925 -11.720 -12.928 1.00 20.62 171 VAL A N 1
ATOM 1181 C CA . VAL A 1 166 ? -8.798 -10.751 -14.013 1.00 21.48 171 VAL A CA 1
ATOM 1182 C C . VAL A 1 166 ? -9.768 -9.576 -13.889 1.00 23.14 171 VAL A C 1
ATOM 1183 O O . VAL A 1 166 ? -9.520 -8.504 -14.441 1.00 24.34 171 VAL A O 1
ATOM 1187 N N . LEU A 1 167 ? -10.869 -9.771 -13.168 1.00 21.55 172 LEU A N 1
ATOM 1188 C CA . LEU A 1 167 ? -11.834 -8.695 -12.965 1.00 22.63 172 LEU A CA 1
ATOM 1189 C C . LEU A 1 167 ? -11.605 -7.994 -11.632 1.00 23.97 172 LEU A C 1
ATOM 1190 O O . LEU A 1 167 ? -12.246 -6.987 -11.333 1.00 23.27 172 LEU A O 1
ATOM 1195 N N . GLY A 1 168 ? -10.687 -8.530 -10.836 1.00 24.63 173 GLY A N 1
ATOM 1196 C CA . GLY A 1 168 ? -10.398 -7.968 -9.530 1.00 25.87 173 GLY A CA 1
ATOM 1197 C C . GLY A 1 168 ? -11.559 -8.157 -8.574 1.00 25.20 173 GLY A C 1
ATOM 1198 O O . GLY A 1 168 ? -11.944 -7.236 -7.855 1.00 23.75 173 GLY A O 1
ATOM 1199 N N . ARG A 1 169 ? -12.125 -9.360 -8.577 1.00 24.01 174 ARG A N 1
ATOM 1200 C CA . ARG A 1 169 ? -13.231 -9.689 -7.688 1.00 23.51 174 ARG A CA 1
ATOM 1201 C C . ARG A 1 169 ? -12.848 -10.872 -6.802 1.00 21.20 174 ARG A C 1
ATOM 1202 O O . ARG A 1 169 ? -13.116 -12.025 -7.142 1.00 19.93 174 ARG A O 1
ATOM 1210 N N . PRO A 1 170 ? -12.213 -10.577 -5.657 1.00 21.75 175 PRO A N 1
ATOM 1211 C CA . PRO A 1 170 ? -11.622 -11.569 -4.748 1.00 23.81 175 PRO A CA 1
ATOM 1212 C C . PRO A 1 170 ? -12.636 -12.540 -4.151 1.00 24.06 175 PRO A C 1
ATOM 1213 O O . PRO A 1 170 ? -12.265 -13.660 -3.803 1.00 22.49 175 PRO A O 1
ATOM 1217 N N . HIS A 1 171 ? -13.893 -12.120 -4.033 1.00 26.18 176 HIS A N 1
ATOM 1218 C CA . HIS A 1 171 ? -14.922 -12.980 -3.458 1.00 26.16 176 HIS A CA 1
ATOM 1219 C C . HIS A 1 171 ? -15.206 -14.182 -4.358 1.00 23.65 176 HIS A C 1
ATOM 1220 O O . HIS A 1 171 ? -15.637 -15.233 -3.881 1.00 24.08 176 HIS A O 1
ATOM 1227 N N . TYR A 1 172 ? -14.957 -14.026 -5.655 1.00 20.65 177 TYR A N 1
ATOM 1228 C CA . TYR A 1 172 ? -15.033 -15.148 -6.587 1.00 18.88 177 TYR A CA 1
ATOM 1229 C C . TYR A 1 172 ? -14.012 -16.215 -6.213 1.00 18.38 177 TYR A C 1
ATOM 1230 O O . TYR A 1 172 ? -14.306 -17.410 -6.219 1.00 17.26 177 TYR A O 1
ATOM 1239 N N . VAL A 1 173 ? -12.804 -15.760 -5.893 1.00 17.67 178 VAL A N 1
ATOM 1240 C CA . VAL A 1 173 ? -11.691 -16.647 -5.581 1.00 18.55 178 VAL A CA 1
ATOM 1241 C C . VAL A 1 173 ? -11.908 -17.375 -4.257 1.00 19.20 178 VAL A C 1
ATOM 1242 O O . VAL A 1 173 ? -11.590 -18.559 -4.132 1.00 19.39 178 VAL A O 1
ATOM 1246 N N . ALA A 1 174 ? -12.454 -16.664 -3.276 1.00 21.46 179 ALA A N 1
ATOM 1247 C CA . ALA A 1 174 ? -12.764 -17.257 -1.980 1.00 20.48 179 ALA A CA 1
ATOM 1248 C C . ALA A 1 174 ? -13.783 -18.381 -2.136 1.00 19.94 179 ALA A C 1
ATOM 1249 O O . ALA A 1 174 ? -13.666 -19.432 -1.506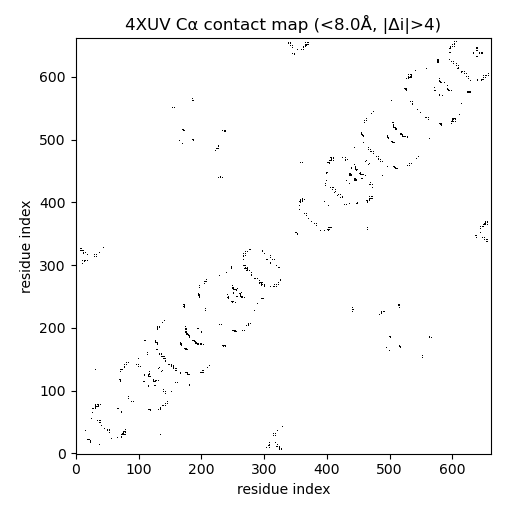 1.00 18.52 179 ALA A O 1
ATOM 1251 N N . GLU A 1 175 ? -14.781 -18.150 -2.983 1.00 20.79 180 GLU A N 1
ATOM 1252 C CA . GLU A 1 175 ? -15.788 -19.163 -3.278 1.00 20.40 180 GLU A CA 1
ATOM 1253 C C . GLU A 1 175 ? -15.154 -20.366 -3.969 1.00 18.16 180 GLU A C 1
ATOM 1254 O O . GLU A 1 175 ? -15.522 -21.510 -3.707 1.00 17.46 180 GLU A O 1
ATOM 1260 N N . ALA A 1 176 ? -14.195 -20.095 -4.849 1.00 16.90 181 ALA A N 1
ATOM 1261 C CA . ALA A 1 176 ? -13.488 -21.150 -5.567 1.00 17.51 181 ALA A CA 1
ATOM 1262 C C . ALA A 1 176 ? -12.685 -22.023 -4.609 1.00 17.56 181 ALA A C 1
ATOM 1263 O O . ALA A 1 176 ? -12.683 -23.249 -4.729 1.00 18.14 181 ALA A O 1
ATOM 1265 N N . LYS A 1 177 ? -12.002 -21.384 -3.663 1.00 18.20 182 LYS A N 1
ATOM 1266 C CA . LYS A 1 177 ? -11.263 -22.100 -2.629 1.00 18.66 182 LYS A CA 1
ATOM 1267 C C . LYS A 1 177 ? -12.207 -22.983 -1.822 1.00 19.57 182 LYS A C 1
ATOM 1268 O O . LYS A 1 177 ? -11.901 -24.138 -1.528 1.00 18.64 182 LYS A O 1
ATOM 1274 N N . ARG A 1 178 ? -13.357 -22.417 -1.473 1.00 19.37 183 ARG A N 1
ATOM 1275 C CA . ARG A 1 178 ? -14.392 -23.123 -0.727 1.00 20.91 183 ARG A CA 1
ATOM 1276 C C . ARG A 1 178 ? -14.875 -24.368 -1.469 1.00 20.23 183 ARG A C 1
ATOM 1277 O O . ARG A 1 178 ? -15.059 -25.426 -0.868 1.00 20.63 183 ARG A O 1
ATOM 1285 N N . GLN A 1 179 ? -15.073 -24.234 -2.777 1.00 18.43 184 GLN A N 1
ATOM 1286 C CA . GLN A 1 179 ? -15.544 -25.344 -3.601 1.00 18.10 184 GLN A CA 1
ATOM 1287 C C . GLN A 1 179 ? -14.521 -26.472 -3.671 1.00 17.93 184 GLN A C 1
ATOM 1288 O O . GLN A 1 179 ? -14.885 -27.649 -3.661 1.00 18.34 184 GLN A O 1
ATOM 1294 N N . PHE A 1 180 ? -13.243 -26.113 -3.746 1.00 17.93 185 PHE A N 1
ATOM 1295 C CA . PHE A 1 180 ? -12.177 -27.110 -3.761 1.00 18.46 185 PHE A CA 1
ATOM 1296 C C . PHE A 1 180 ? -12.165 -27.915 -2.470 1.00 18.14 185 PHE A C 1
ATOM 1297 O O . PHE A 1 180 ? -11.998 -29.133 -2.492 1.00 18.68 185 PHE A O 1
ATOM 1305 N N . LEU A 1 181 ? -12.351 -27.229 -1.348 1.00 16.28 186 LEU A N 1
ATOM 1306 C CA . LEU A 1 181 ? -12.398 -27.888 -0.051 1.00 16.99 186 LEU A CA 1
ATOM 1307 C C . LEU A 1 181 ? -13.602 -28.819 0.044 1.00 17.94 186 LEU A C 1
ATOM 1308 O O . LEU A 1 181 ? -13.502 -29.928 0.570 1.00 17.87 186 LEU A O 1
ATOM 1313 N N . LEU A 1 182 ? -14.737 -28.363 -0.479 1.00 18.62 187 LEU A N 1
ATOM 1314 C CA . LEU A 1 182 ? -15.974 -29.135 -0.425 1.00 19.90 187 LEU A CA 1
ATOM 1315 C C . LEU A 1 182 ? -15.912 -30.394 -1.285 1.00 20.19 187 LEU A C 1
ATOM 1316 O O . LEU A 1 182 ? -16.409 -31.446 -0.887 1.00 20.67 187 LEU A O 1
ATOM 1321 N N . HIS A 1 183 ? -15.307 -30.285 -2.463 1.00 20.78 188 HIS A N 1
ATOM 1322 C CA . HIS A 1 183 ? -15.250 -31.416 -3.384 1.00 21.60 188 HIS A CA 1
ATOM 1323 C C . HIS A 1 183 ? -14.223 -32.456 -2.947 1.00 21.73 188 HIS A C 1
ATOM 1324 O O . HIS A 1 183 ? -14.417 -33.649 -3.167 1.00 21.74 188 HIS A O 1
ATOM 1331 N N . VAL A 1 184 ? -13.133 -32.009 -2.331 1.00 21.13 189 VAL A N 1
ATOM 1332 C CA . VAL A 1 184 ? -12.167 -32.937 -1.752 1.00 20.21 189 VAL A CA 1
ATOM 1333 C C . VAL A 1 184 ? -12.819 -33.685 -0.592 1.00 20.06 189 VAL A C 1
ATOM 1334 O O . VAL A 1 184 ? -12.594 -34.881 -0.398 1.00 19.33 189 VAL A O 1
ATOM 1338 N N . GLN A 1 185 ? -13.649 -32.971 0.162 1.00 19.68 190 GLN A N 1
ATOM 1339 C CA . GLN A 1 185 ? -14.340 -33.545 1.310 1.00 19.59 190 GLN A CA 1
ATOM 1340 C C . GLN A 1 185 ? -15.357 -34.609 0.903 1.00 21.45 190 GLN A C 1
ATOM 1341 O O . GLN A 1 185 ? -15.429 -35.676 1.514 1.00 22.33 190 GLN A O 1
ATOM 1347 N N . TYR A 1 186 ? -16.137 -34.319 -0.133 1.00 22.12 191 TYR A N 1
ATOM 1348 C CA . TYR A 1 186 ? -17.271 -35.168 -0.487 1.00 23.94 191 TYR A CA 1
ATOM 1349 C C . TYR A 1 186 ? -17.005 -36.128 -1.646 1.00 23.68 191 TYR A C 1
ATOM 1350 O O . TYR A 1 186 ? -17.878 -36.916 -2.008 1.00 26.96 191 TYR A O 1
ATOM 1359 N N . LEU A 1 187 ? -15.810 -36.072 -2.223 1.00 22.31 192 LEU A N 1
ATOM 1360 C CA . LEU A 1 187 ? -15.457 -36.989 -3.303 1.00 22.14 192 LEU A CA 1
ATOM 1361 C C . LEU A 1 187 ? -14.174 -37.753 -2.994 1.00 22.76 192 LEU A C 1
ATOM 1362 O O . LEU A 1 187 ? -13.899 -38.791 -3.595 1.00 22.53 192 LEU A O 1
ATOM 1367 N N . GLY A 1 188 ? -13.391 -37.233 -2.054 1.00 22.54 193 GLY A N 1
ATOM 1368 C CA . GLY A 1 188 ? -12.136 -37.856 -1.679 1.00 23.16 193 GLY A CA 1
ATOM 1369 C C . GLY A 1 188 ? -12.319 -39.193 -0.988 1.00 24.93 193 GLY A C 1
ATOM 1370 O O . GLY A 1 188 ? -13.241 -39.373 -0.192 1.00 25.74 193 GLY A O 1
ATOM 1371 N N . ASP A 1 189 ? -11.435 -40.136 -1.301 1.00 25.34 194 ASP A N 1
ATOM 1372 C CA . ASP A 1 189 ? -11.448 -41.449 -0.669 1.00 27.60 194 ASP A CA 1
ATOM 1373 C C . ASP A 1 189 ? -10.077 -41.746 -0.070 1.00 27.09 194 ASP A C 1
ATOM 1374 O O . ASP A 1 189 ? -9.204 -42.302 -0.738 1.00 27.60 194 ASP A O 1
ATOM 1379 N N . VAL A 1 190 ? -9.896 -41.369 1.192 1.00 25.39 195 VAL A N 1
ATOM 1380 C CA . VAL A 1 190 ? -8.595 -41.453 1.850 1.00 24.75 195 VAL A CA 1
ATOM 1381 C C . VAL A 1 190 ? -8.077 -42.884 1.980 1.00 26.58 195 VAL A C 1
ATOM 1382 O O . VAL A 1 190 ? -6.874 -43.098 2.132 1.00 25.73 195 VAL A O 1
ATOM 1386 N N . LYS A 1 191 ? -8.980 -43.859 1.918 1.00 28.33 196 LYS A N 1
ATOM 1387 C CA . LYS A 1 191 ? -8.591 -45.261 2.029 1.00 30.15 196 LYS A CA 1
ATOM 1388 C C . LYS A 1 191 ? -7.765 -45.718 0.832 1.00 28.20 196 LYS A C 1
ATOM 1389 O O . LYS A 1 191 ? -6.923 -46.607 0.953 1.00 29.66 196 LYS A O 1
ATOM 1395 N N . THR A 1 192 ? -8.013 -45.114 -0.325 1.00 26.26 197 THR A N 1
ATOM 1396 C CA . THR A 1 192 ? -7.291 -45.473 -1.539 1.00 27.68 197 THR A CA 1
ATOM 1397 C C . THR A 1 192 ? -6.421 -44.322 -2.026 1.00 27.41 197 THR A C 1
ATOM 1398 O O . THR A 1 192 ? -5.400 -44.537 -2.676 1.00 28.44 197 THR A O 1
ATOM 1402 N N . GLY A 1 193 ? -6.830 -43.100 -1.702 1.00 25.57 198 GLY A N 1
ATOM 1403 C CA . GLY A 1 193 ? -6.140 -41.915 -2.177 1.00 25.51 198 GLY A CA 1
ATOM 1404 C C . GLY A 1 193 ? -6.778 -41.395 -3.449 1.00 25.19 198 GLY A C 1
ATOM 1405 O O . GLY A 1 193 ? -6.414 -40.334 -3.955 1.00 24.99 198 GLY A O 1
ATOM 1406 N N . LEU A 1 194 ? -7.743 -42.151 -3.965 1.00 24.33 199 LEU A N 1
ATOM 1407 C CA . LEU A 1 194 ? -8.442 -41.782 -5.190 1.00 24.25 199 LEU A CA 1
ATOM 1408 C C . LEU A 1 194 ? -9.702 -40.975 -4.889 1.00 26.27 199 LEU A C 1
ATOM 1409 O O . LEU A 1 194 ? -9.972 -40.634 -3.737 1.00 27.88 199 LEU A O 1
ATOM 1414 N N . PHE A 1 195 ? -10.470 -40.676 -5.932 1.00 25.94 200 PHE A N 1
ATOM 1415 C CA . PHE A 1 195 ? -11.672 -39.862 -5.794 1.00 26.30 200 PHE A CA 1
ATOM 1416 C C . PHE A 1 195 ? -12.909 -40.541 -6.369 1.00 27.42 200 PHE A C 1
ATOM 1417 O O . PHE A 1 195 ? -12.858 -41.130 -7.448 1.00 29.35 200 PHE A O 1
ATOM 1425 N N . PHE A 1 196 ? -14.019 -40.449 -5.644 1.00 25.93 201 PHE A N 1
ATOM 1426 C CA . PHE A 1 196 ? -15.304 -40.906 -6.156 1.00 27.65 201 PHE A CA 1
ATOM 1427 C C . PHE A 1 196 ? -15.739 -40.013 -7.310 1.00 26.49 201 PHE A C 1
ATOM 1428 O O . PHE A 1 196 ? -15.340 -38.852 -7.386 1.00 25.33 201 PHE A O 1
ATOM 1436 N N . HIS A 1 197 ? -16.554 -40.553 -8.209 1.00 27.45 202 HIS A N 1
ATOM 1437 C CA . HIS A 1 197 ? -17.037 -39.774 -9.340 1.00 26.87 202 HIS A CA 1
ATOM 1438 C C . HIS A 1 197 ? -18.082 -38.756 -8.903 1.00 26.15 202 HIS A C 1
ATOM 1439 O O . HIS A 1 197 ? -18.026 -37.589 -9.291 1.00 23.49 202 HIS A O 1
ATOM 1446 N N . GLY A 1 198 ? -19.035 -39.203 -8.093 1.00 26.77 203 GLY A N 1
ATOM 1447 C CA . GLY A 1 198 ? -20.121 -38.341 -7.670 1.00 27.89 203 GLY A CA 1
ATOM 1448 C C . GLY A 1 198 ? -20.545 -38.522 -6.227 1.00 28.10 203 GLY A C 1
ATOM 1449 O O . GLY A 1 198 ? -20.205 -39.513 -5.582 1.00 28.61 203 GLY A O 1
ATOM 1450 N N . TRP A 1 199 ? -21.296 -37.548 -5.724 1.00 26.87 204 TRP A N 1
ATOM 1451 C CA . TRP A 1 199 ? -21.832 -37.596 -4.370 1.00 27.52 204 TRP A CA 1
ATOM 1452 C C . TRP A 1 199 ? -23.277 -37.111 -4.340 1.00 27.13 204 TRP A C 1
ATOM 1453 O O . TRP A 1 199 ? -23.602 -36.076 -4.920 1.00 25.09 204 TRP A O 1
ATOM 1464 N N . GLN A 1 200 ? -24.137 -37.862 -3.660 1.00 28.14 205 GLN A N 1
ATOM 1465 C CA . GLN A 1 200 ? -25.524 -37.454 -3.480 1.00 30.42 205 GLN A CA 1
ATOM 1466 C C . GLN A 1 200 ? -25.782 -37.043 -2.047 1.00 31.64 205 GLN A C 1
ATOM 1467 O O . GLN A 1 200 ? -25.527 -37.813 -1.125 1.00 32.11 205 GLN A O 1
ATOM 1473 N N . PHE A 1 201 ? -26.281 -35.827 -1.862 1.00 31.32 206 PHE A N 1
ATOM 1474 C CA . PHE A 1 201 ? -26.798 -35.416 -0.567 1.00 31.88 206 PHE A CA 1
ATOM 1475 C C . PHE A 1 201 ? -28.164 -36.054 -0.380 1.00 36.15 206 PHE A C 1
ATOM 1476 O O . PHE A 1 201 ? -28.960 -36.103 -1.319 1.00 37.31 206 PHE A O 1
ATOM 1484 N N . ALA A 1 202 ? -28.428 -36.561 0.819 1.00 38.91 207 ALA A N 1
ATOM 1485 C CA . ALA A 1 202 ? -29.744 -37.100 1.130 1.00 42.92 207 ALA A CA 1
ATOM 1486 C C . ALA A 1 202 ? -30.786 -36.003 0.964 1.00 46.12 207 ALA A C 1
ATOM 1487 O O . ALA A 1 202 ? -30.526 -34.845 1.292 1.00 43.88 207 ALA A O 1
ATOM 1489 N N . GLU A 1 203 ? -31.951 -36.364 0.434 1.00 51.52 208 GLU A N 1
ATOM 1490 C CA . GLU A 1 203 ? -33.030 -35.403 0.237 1.00 56.97 208 GLU A CA 1
ATOM 1491 C C . GLU A 1 203 ? -33.393 -34.747 1.562 1.00 59.18 208 GLU A C 1
ATOM 1492 O O . GLU A 1 203 ? -33.490 -33.523 1.662 1.00 58.52 208 GLU A O 1
ATOM 1498 N N . GLU A 1 204 ? -33.578 -35.577 2.581 1.00 61.84 209 GLU A N 1
ATOM 1499 C CA . GLU A 1 204 ? -33.830 -35.097 3.930 1.00 64.48 209 GLU A CA 1
ATOM 1500 C C . GLU A 1 204 ? -32.886 -35.791 4.903 1.00 63.47 209 GLU A C 1
ATOM 1501 O O . GLU A 1 204 ? -32.557 -36.965 4.729 1.00 63.60 209 GLU A O 1
ATOM 1507 N N . GLY A 1 205 ? -32.446 -35.064 5.923 1.00 61.92 210 GLY A N 1
ATOM 1508 C CA . GLY A 1 205 ? -31.546 -35.623 6.913 1.00 60.18 210 GLY A CA 1
ATOM 1509 C C . GLY A 1 205 ? -30.090 -35.510 6.508 1.00 57.00 210 GLY A C 1
ATOM 1510 O O . GLY A 1 205 ? -29.780 -35.091 5.393 1.00 56.89 210 GLY A O 1
ATOM 1511 N N . PRO A 1 206 ? -29.184 -35.892 7.418 1.00 54.49 211 PRO A N 1
ATOM 1512 C CA . PRO A 1 206 ? -27.733 -35.774 7.239 1.00 50.15 211 PRO A CA 1
ATOM 1513 C C . PRO A 1 206 ? -27.150 -36.850 6.327 1.00 46.00 211 PRO A C 1
ATOM 1514 O O . PRO A 1 206 ? -27.745 -37.916 6.162 1.00 46.68 211 PRO A O 1
ATOM 1518 N N . GLY A 1 207 ? -25.992 -36.562 5.743 1.00 41.55 212 GLY A N 1
ATOM 1519 C CA . GLY A 1 207 ? -25.263 -37.542 4.960 1.00 38.86 212 GLY A CA 1
ATOM 1520 C C . GLY A 1 207 ? -25.731 -37.702 3.527 1.00 36.61 212 GLY A C 1
ATOM 1521 O O . GLY A 1 207 ? -26.268 -36.774 2.921 1.00 34.82 212 GLY A O 1
ATOM 1522 N N . GLY A 1 208 ? -25.515 -38.898 2.988 1.00 36.18 213 GLY A N 1
ATOM 1523 C CA . GLY A 1 208 ? -25.850 -39.206 1.610 1.00 36.05 213 GLY A CA 1
ATOM 1524 C C . GLY A 1 208 ? -25.043 -40.393 1.119 1.00 35.39 213 GLY A C 1
ATOM 1525 O O . GLY A 1 208 ? -24.747 -41.301 1.894 1.00 37.02 213 GLY A O 1
ATOM 1526 N N . HIS A 1 209 ? -24.674 -40.390 -0.161 1.00 33.60 214 HIS A N 1
ATOM 1527 C CA . HIS A 1 209 ? -23.900 -41.498 -0.716 1.00 34.38 214 HIS A CA 1
ATOM 1528 C C . HIS A 1 209 ? -23.154 -41.137 -1.997 1.00 34.65 214 HIS A C 1
ATOM 1529 O O . HIS A 1 209 ? -23.579 -40.265 -2.756 1.00 33.71 214 HIS A O 1
ATOM 1536 N N . HIS A 1 210 ? -22.037 -41.822 -2.228 1.00 36.69 215 HIS A N 1
ATOM 1537 C CA . HIS A 1 210 ? -21.321 -41.737 -3.495 1.00 37.58 215 HIS A CA 1
ATOM 1538 C C . HIS A 1 210 ? -22.001 -42.661 -4.510 1.00 40.04 215 HIS A C 1
ATOM 1539 O O . HIS A 1 210 ? -22.647 -43.635 -4.120 1.00 39.10 215 HIS A O 1
ATOM 1546 N N . PHE A 1 211 ? -21.863 -42.362 -5.802 1.00 45.25 216 PHE A N 1
ATOM 1547 C CA . PHE A 1 211 ? -22.419 -43.229 -6.847 1.00 53.45 216 PHE A CA 1
ATOM 1548 C C . PHE A 1 211 ? -21.389 -44.129 -7.515 1.00 59.57 216 PHE A C 1
ATOM 1549 O O . PHE A 1 211 ? -21.030 -45.201 -7.021 1.00 62.45 216 PHE A O 1
ATOM 1557 N N . ALA A 1 212 ? -20.932 -43.644 -8.668 1.00 61.96 217 ALA A N 1
ATOM 1558 C CA . ALA A 1 212 ? -20.163 -44.416 -9.633 1.00 59.06 217 ALA A CA 1
ATOM 1559 C C . ALA A 1 212 ? -18.726 -44.675 -9.205 1.00 56.01 217 ALA A C 1
ATOM 1560 O O . ALA A 1 212 ? -17.806 -44.485 -9.994 1.00 54.71 217 ALA A O 1
ATOM 1562 N N . THR A 1 213 ? -18.545 -45.103 -7.959 1.00 54.17 218 THR A N 1
ATOM 1563 C CA . THR A 1 213 ? -17.263 -45.599 -7.461 1.00 51.24 218 THR A CA 1
ATOM 1564 C C . THR A 1 213 ? -16.119 -44.580 -7.507 1.00 47.08 218 THR A C 1
ATOM 1565 O O . THR A 1 213 ? -16.265 -43.468 -8.018 1.00 43.61 218 THR A O 1
ATOM 1569 N N . ALA A 1 214 ? -14.977 -44.977 -6.956 1.00 56.41 219 ALA A N 1
ATOM 1570 C CA . ALA A 1 214 ? -13.783 -44.142 -6.964 1.00 52.67 219 ALA A CA 1
ATOM 1571 C C . ALA A 1 214 ? -12.695 -44.776 -7.820 1.00 51.42 219 ALA A C 1
ATOM 1572 O O . ALA A 1 214 ? -11.513 -44.721 -7.480 1.00 48.90 219 ALA A O 1
ATOM 1574 N N . ARG A 1 215 ? -13.101 -45.377 -8.934 1.00 52.25 220 ARG A N 1
ATOM 1575 C CA . ARG A 1 215 ? -12.173 -46.138 -9.761 1.00 51.71 220 ARG A CA 1
ATOM 1576 C C . ARG A 1 215 ? -12.093 -45.655 -11.208 1.00 47.38 220 ARG A C 1
ATOM 1577 O O . ARG A 1 215 ? -11.303 -46.181 -11.988 1.00 47.69 220 ARG A O 1
ATOM 1585 N N . TRP A 1 216 ? -12.906 -44.669 -11.578 1.00 43.89 221 TRP A N 1
ATOM 1586 C CA . TRP A 1 216 ? -12.897 -44.188 -12.958 1.00 42.33 221 TRP A CA 1
ATOM 1587 C C 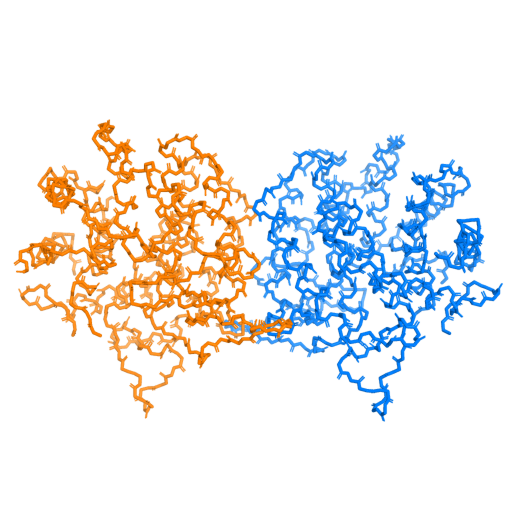. TRP A 1 216 ? -11.663 -43.343 -13.254 1.00 37.30 221 TRP A C 1
ATOM 1588 O O . TRP A 1 216 ? -11.353 -42.395 -12.531 1.00 36.20 221 TRP A O 1
ATOM 1599 N N . ALA A 1 217 ? -10.969 -43.698 -14.330 1.00 34.91 222 ALA A N 1
ATOM 1600 C CA . ALA A 1 217 ? -9.750 -43.010 -14.733 1.00 33.34 222 ALA A CA 1
ATOM 1601 C C . ALA A 1 217 ? -10.037 -41.583 -15.195 1.00 33.44 222 ALA A C 1
ATOM 1602 O O . ALA A 1 217 ? -9.339 -40.646 -14.806 1.00 30.88 222 ALA A O 1
ATOM 1604 N N . ARG A 1 218 ? -11.065 -41.427 -16.025 1.00 36.23 223 ARG A N 1
ATOM 1605 C CA . ARG A 1 218 ? -11.459 -40.114 -16.528 1.00 38.39 223 ARG A CA 1
ATOM 1606 C C . ARG A 1 218 ? -11.837 -39.164 -15.397 1.00 34.26 223 ARG A C 1
ATOM 1607 O O . ARG A 1 218 ? -11.379 -38.022 -15.354 1.00 32.52 223 ARG A O 1
ATOM 1615 N N . GLY A 1 219 ? -12.675 -39.646 -14.485 1.00 32.88 224 GLY A N 1
ATOM 1616 C CA . GLY A 1 219 ? -13.138 -38.840 -13.371 1.00 31.32 224 GLY A CA 1
ATOM 1617 C C . GLY A 1 219 ? -12.017 -38.391 -12.455 1.00 28.62 224 GLY A C 1
ATOM 1618 O O . GLY A 1 219 ? -11.948 -37.223 -12.072 1.00 26.94 224 GLY A O 1
ATOM 1619 N N . ASN A 1 220 ? -11.135 -39.322 -12.107 1.00 28.32 225 ASN A N 1
ATOM 1620 C CA . ASN A 1 220 ? -10.001 -39.019 -11.241 1.00 26.16 225 ASN A CA 1
ATOM 1621 C C . ASN A 1 220 ? -9.024 -38.042 -11.883 1.00 24.20 225 ASN A C 1
ATOM 1622 O O . ASN A 1 220 ? -8.398 -37.237 -11.194 1.00 23.71 225 ASN A O 1
ATOM 1627 N N . SER A 1 221 ? -8.899 -38.115 -13.205 1.00 23.38 226 SER A N 1
ATOM 1628 C CA . SER A 1 221 ? -7.964 -37.261 -13.930 1.00 25.06 226 SER A CA 1
ATOM 1629 C C . SER A 1 221 ? -8.408 -35.802 -13.916 1.00 24.50 226 SER A C 1
ATOM 1630 O O . SER A 1 221 ? -7.588 -34.896 -14.062 1.00 23.96 226 SER A O 1
ATOM 1633 N N . TRP A 1 222 ? -9.707 -35.579 -13.742 1.00 24.43 227 TRP A N 1
ATOM 1634 C CA . TRP A 1 222 ? -10.236 -34.223 -13.645 1.00 25.82 227 TRP A CA 1
ATOM 1635 C C . TRP A 1 222 ? -9.698 -33.518 -12.406 1.00 25.60 227 TRP A C 1
ATOM 1636 O O . TRP A 1 222 ? -9.448 -32.313 -12.424 1.00 27.13 227 TRP A O 1
ATOM 1647 N N . VAL A 1 223 ? -9.518 -34.279 -11.332 1.00 23.76 228 VAL A N 1
ATOM 1648 C CA . VAL A 1 223 ? -8.975 -33.740 -10.091 1.00 22.55 228 VAL A CA 1
ATOM 1649 C C . VAL A 1 223 ? -7.469 -33.527 -10.221 1.00 22.65 228 VAL A C 1
ATOM 1650 O O . VAL A 1 223 ? -6.927 -32.534 -9.736 1.00 22.45 228 VAL A O 1
ATOM 1654 N N . THR A 1 224 ? -6.803 -34.462 -10.894 1.00 23.11 229 THR A N 1
ATOM 1655 C CA . THR A 1 224 ? -5.359 -34.388 -11.096 1.00 21.77 229 THR A CA 1
ATOM 1656 C C . THR A 1 224 ? -4.976 -33.182 -11.948 1.00 21.53 229 THR A C 1
ATOM 1657 O O . THR A 1 224 ? -3.867 -32.663 -11.844 1.00 20.84 229 THR A O 1
ATOM 1661 N N . ILE A 1 225 ? -5.900 -32.742 -12.795 1.00 23.06 230 ILE A N 1
ATOM 1662 C CA . ILE A 1 225 ? -5.666 -31.584 -13.650 1.00 23.14 230 ILE A CA 1
ATOM 1663 C C . ILE A 1 225 ? -5.984 -30.285 -12.913 1.00 22.49 230 ILE A C 1
ATOM 1664 O O . ILE A 1 225 ? -5.236 -29.310 -12.998 1.00 22.46 230 ILE A O 1
ATOM 1669 N N . ALA A 1 226 ? -7.089 -30.291 -12.174 1.00 22.51 231 ALA A N 1
ATOM 1670 C CA . ALA A 1 226 ? -7.609 -29.086 -11.535 1.00 21.96 231 ALA A CA 1
ATOM 1671 C C . ALA A 1 226 ? -6.707 -28.542 -10.426 1.00 21.38 231 ALA A C 1
ATOM 1672 O O . ALA A 1 226 ? -6.516 -27.332 -10.319 1.00 19.98 231 ALA A O 1
ATOM 1674 N N . VAL A 1 227 ? -6.159 -29.431 -9.603 1.00 22.42 232 VAL A N 1
ATOM 1675 C CA . VAL A 1 227 ? -5.385 -29.009 -8.435 1.00 22.30 232 VAL A CA 1
ATOM 1676 C C . VAL A 1 227 ? -4.114 -28.211 -8.787 1.00 21.76 232 VAL A C 1
ATOM 1677 O O . VAL A 1 227 ? -3.892 -27.144 -8.214 1.00 22.30 232 VAL A O 1
ATOM 1681 N N . PRO A 1 228 ? -3.279 -28.707 -9.725 1.00 21.45 233 PRO A N 1
ATOM 1682 C CA . PRO A 1 228 ? -2.098 -27.897 -10.054 1.00 21.36 233 PRO A CA 1
ATOM 1683 C C . PRO A 1 228 ? -2.452 -26.565 -10.712 1.00 20.35 233 PRO A C 1
ATOM 1684 O O . PRO A 1 228 ? -1.779 -25.565 -10.462 1.00 19.33 233 PRO A O 1
ATOM 1688 N N . GLU A 1 229 ? -3.490 -26.558 -11.544 1.00 18.83 234 GLU A N 1
ATOM 1689 C CA . GLU A 1 229 ? -3.929 -25.331 -12.201 1.00 19.21 234 GLU A CA 1
ATOM 1690 C C . GLU A 1 229 ? -4.401 -24.302 -11.182 1.00 18.56 234 GLU A C 1
ATOM 1691 O O . GLU A 1 229 ? -4.112 -23.113 -11.307 1.00 19.31 234 GLU A O 1
ATOM 1697 N N . PHE A 1 230 ? -5.129 -24.770 -10.173 1.00 17.67 235 PHE A N 1
ATOM 1698 C CA . PHE A 1 230 ? -5.676 -23.890 -9.148 1.00 17.60 235 PHE A CA 1
ATOM 1699 C C . PHE A 1 230 ? -4.576 -23.298 -8.276 1.00 17.51 235 PHE A C 1
ATOM 1700 O O . PHE A 1 230 ? -4.585 -22.103 -7.982 1.00 17.50 235 PHE A O 1
ATOM 1708 N N . LEU A 1 231 ? -3.631 -24.138 -7.865 1.00 17.76 236 LEU A N 1
ATOM 1709 C CA . LEU A 1 231 ? -2.519 -23.690 -7.033 1.00 19.39 236 LEU A CA 1
ATOM 1710 C C . LEU A 1 231 ? -1.660 -22.661 -7.761 1.00 20.27 236 LEU A C 1
ATOM 1711 O O . LEU A 1 231 ? -1.212 -21.682 -7.163 1.00 20.60 236 LEU A O 1
ATOM 1716 N N . GLU A 1 232 ? -1.435 -22.885 -9.052 1.00 19.96 237 GLU A N 1
ATOM 1717 C CA . GLU A 1 232 ? -0.673 -21.943 -9.865 1.00 20.16 237 GLU A CA 1
ATOM 1718 C C . GLU A 1 232 ? -1.445 -20.644 -10.057 1.00 19.86 237 GLU A C 1
ATOM 1719 O O . GLU A 1 232 ? -0.869 -19.556 -10.010 1.00 19.58 237 GLU A O 1
ATOM 1725 N N . LEU A 1 233 ? -2.750 -20.771 -10.278 1.00 20.08 238 LEU A N 1
ATOM 1726 C CA . LEU A 1 233 ? -3.626 -19.618 -10.454 1.00 20.79 238 LEU A CA 1
ATOM 1727 C C . LEU A 1 233 ? -3.535 -18.688 -9.250 1.00 19.89 238 LEU A C 1
ATOM 1728 O O . LEU A 1 233 ? -3.371 -17.477 -9.399 1.00 19.87 238 LEU A O 1
ATOM 1733 N N . LEU A 1 234 ? -3.637 -19.269 -8.059 1.00 17.46 239 LEU A N 1
ATOM 1734 C CA . LEU A 1 234 ? -3.610 -18.503 -6.819 1.00 19.28 239 LEU A CA 1
ATOM 1735 C C . LEU A 1 234 ? -2.270 -17.804 -6.608 1.00 20.45 239 LEU A C 1
ATOM 1736 O O . LEU A 1 234 ? -2.226 -16.631 -6.239 1.00 22.09 239 LEU A O 1
ATOM 1741 N N . ARG A 1 235 ? -1.183 -18.532 -6.842 1.00 20.44 240 ARG A N 1
ATOM 1742 C CA . ARG A 1 235 ? 0.159 -18.004 -6.618 1.00 21.78 240 ARG A CA 1
ATOM 1743 C C . ARG A 1 235 ? 0.473 -16.838 -7.551 1.00 21.97 240 ARG A C 1
ATOM 1744 O O . ARG A 1 235 ? 1.031 -15.825 -7.127 1.00 22.34 240 ARG A O 1
ATOM 1752 N N . GLU A 1 236 ? 0.112 -16.985 -8.822 1.00 20.87 241 GLU A N 1
ATOM 1753 C CA . GLU A 1 236 ? 0.356 -15.938 -9.808 1.00 22.96 241 GLU A CA 1
ATOM 1754 C C . GLU A 1 236 ? -0.524 -14.721 -9.549 1.00 21.11 241 GLU A C 1
ATOM 1755 O O . GLU A 1 236 ? -0.162 -13.598 -9.896 1.00 21.24 241 GLU A O 1
ATOM 1761 N N . ALA A 1 237 ? -1.680 -14.952 -8.934 1.00 19.95 242 ALA A N 1
ATOM 1762 C CA . ALA A 1 237 ? -2.615 -13.875 -8.631 1.00 21.14 242 ALA A CA 1
ATOM 1763 C C . ALA A 1 237 ? -2.268 -13.194 -7.313 1.00 22.74 242 ALA A C 1
ATOM 1764 O O . ALA A 1 237 ? -2.820 -12.143 -6.984 1.00 22.48 242 ALA A O 1
ATOM 1766 N N . GLY A 1 238 ? -1.353 -13.796 -6.561 1.00 24.09 243 GLY A N 1
ATOM 1767 C CA . GLY A 1 238 ? -0.967 -13.270 -5.265 1.00 24.86 243 GLY A CA 1
ATOM 1768 C C . GLY A 1 238 ? -2.027 -13.542 -4.215 1.00 23.51 243 GLY A C 1
ATOM 1769 O O . GLY A 1 238 ? -2.130 -12.826 -3.219 1.00 24.41 243 GLY A O 1
ATOM 1770 N N . MET A 1 239 ? -2.817 -14.587 -4.441 1.00 20.42 244 MET A N 1
ATOM 1771 C CA . MET A 1 239 ? -3.903 -14.941 -3.534 1.00 21.16 244 MET A CA 1
ATOM 1772 C C . MET A 1 239 ? -3.721 -16.341 -2.958 1.00 21.18 244 MET A C 1
ATOM 1773 O O . MET A 1 239 ? -4.691 -16.992 -2.573 1.00 21.86 244 MET A O 1
ATOM 1778 N N . ALA A 1 240 ? -2.476 -16.800 -2.902 1.00 21.84 245 ALA A N 1
ATOM 1779 C CA . ALA A 1 240 ? -2.185 -18.139 -2.407 1.00 22.20 245 ALA A CA 1
ATOM 1780 C C . ALA A 1 240 ? -2.307 -18.213 -0.889 1.00 24.69 245 ALA A C 1
ATOM 1781 O O . ALA A 1 240 ? -1.960 -17.269 -0.180 1.00 25.82 245 ALA A O 1
ATOM 1783 N N . ASP A 1 241 ? -2.813 -19.341 -0.401 1.00 25.81 246 ASP A N 1
ATOM 1784 C CA . ASP A 1 241 ? -2.884 -19.602 1.031 1.00 27.41 246 ASP A CA 1
ATOM 1785 C C . ASP A 1 241 ? -1.993 -20.792 1.362 1.00 24.61 246 ASP A C 1
ATOM 1786 O O . ASP A 1 241 ? -2.109 -21.850 0.743 1.00 21.95 246 ASP A O 1
ATOM 1791 N N . GLU A 1 242 ? -1.100 -20.611 2.331 1.00 24.21 247 GLU A N 1
ATOM 1792 C CA . GLU A 1 242 ? -0.103 -21.628 2.658 1.00 26.12 247 GLU A CA 1
ATOM 1793 C C . GLU A 1 242 ? -0.733 -22.940 3.115 1.00 23.95 247 GLU A C 1
ATOM 1794 O O . GLU A 1 242 ? -0.365 -24.010 2.632 1.00 24.86 247 GLU A O 1
ATOM 1800 N N . ALA A 1 243 ? -1.681 -22.852 4.043 1.00 21.80 248 ALA A N 1
ATOM 1801 C CA . ALA A 1 243 ? -2.357 -24.036 4.564 1.00 20.71 248 ALA A CA 1
ATOM 1802 C C . ALA A 1 243 ? -3.121 -24.760 3.461 1.00 20.72 248 ALA A C 1
ATOM 1803 O O . ALA A 1 243 ? -3.100 -25.989 3.383 1.00 21.89 248 ALA A O 1
ATOM 1805 N N . LEU A 1 244 ? -3.790 -23.990 2.608 1.00 19.41 249 LEU A N 1
ATOM 1806 C CA . LEU A 1 244 ? -4.555 -24.556 1.503 1.00 19.61 249 LEU A CA 1
ATOM 1807 C C . LEU A 1 244 ? -3.650 -25.254 0.496 1.00 19.11 249 LEU A C 1
ATOM 1808 O O . LEU A 1 244 ? -3.967 -26.343 0.016 1.00 19.47 249 LEU A O 1
ATOM 1813 N N . GLU A 1 245 ? -2.523 -24.624 0.178 1.00 18.66 250 GLU A N 1
ATOM 1814 C CA . GLU A 1 245 ? -1.590 -25.184 -0.793 1.00 18.72 250 GLU A CA 1
ATOM 1815 C C . GLU A 1 245 ? -0.985 -26.488 -0.285 1.00 19.62 250 GLU A C 1
ATOM 1816 O O . GLU A 1 245 ? -0.902 -27.466 -1.023 1.00 20.78 250 GLU A O 1
ATOM 1822 N N . GLU A 1 246 ? -0.567 -26.498 0.978 1.00 21.85 251 GLU A N 1
ATOM 1823 C CA . GLU A 1 246 ? -0.003 -27.699 1.586 1.00 23.98 251 GLU A CA 1
ATOM 1824 C C . GLU A 1 246 ? -1.035 -28.820 1.648 1.00 23.58 251 GLU A C 1
ATOM 1825 O O . GLU A 1 246 ? -0.702 -29.994 1.489 1.00 24.68 251 GLU A O 1
ATOM 1831 N N . PHE A 1 247 ? -2.290 -28.446 1.878 1.00 21.48 252 PHE A N 1
ATOM 1832 C CA . PHE A 1 247 ? -3.377 -29.414 1.967 1.00 20.81 252 PHE A CA 1
ATOM 1833 C C . PHE A 1 247 ? -3.680 -30.046 0.612 1.00 20.29 252 PHE A C 1
ATOM 1834 O O . PHE A 1 247 ? -3.806 -31.265 0.501 1.00 21.11 252 PHE A O 1
ATOM 1842 N N . LEU A 1 248 ? -3.795 -29.212 -0.416 1.00 19.00 253 LEU A N 1
ATOM 1843 C CA . LEU A 1 248 ? -4.095 -29.698 -1.758 1.00 20.20 253 LEU A CA 1
ATOM 1844 C C . LEU A 1 248 ? -2.901 -30.424 -2.373 1.00 21.46 253 LEU A C 1
ATOM 1845 O O . LEU A 1 248 ? -3.073 -31.331 -3.188 1.00 23.79 253 LEU A O 1
ATOM 1850 N N . LYS A 1 249 ? -1.693 -30.023 -1.984 1.00 20.26 254 LYS A N 1
ATOM 1851 C CA . LYS A 1 249 ? -0.481 -30.700 -2.438 1.00 20.60 254 LYS A CA 1
ATOM 1852 C C . LYS A 1 249 ? -0.444 -32.137 -1.932 1.00 20.94 254 LYS A C 1
ATOM 1853 O O . LYS A 1 249 ? -0.190 -33.068 -2.698 1.00 20.52 254 LYS A O 1
ATOM 1859 N N . SER A 1 250 ? -0.698 -32.310 -0.638 1.00 21.26 255 SER A N 1
ATOM 1860 C CA A SER A 1 250 ? -0.699 -33.635 -0.029 0.50 21.71 255 SER A CA 1
ATOM 1861 C CA B SER A 1 250 ? -0.700 -33.634 -0.026 0.50 21.71 255 SER A CA 1
ATOM 1862 C C . SER A 1 250 ? -1.817 -34.499 -0.602 1.00 22.53 255 SER A C 1
ATOM 1863 O O . SER A 1 250 ? -1.675 -35.717 -0.718 1.00 23.41 255 SER A O 1
ATOM 1868 N N . THR A 1 251 ? -2.926 -33.860 -0.961 1.00 21.77 256 THR A N 1
ATOM 1869 C CA . THR A 1 251 ? -4.057 -34.560 -1.557 1.00 22.82 256 THR A CA 1
ATOM 1870 C C . THR A 1 251 ? -3.690 -35.059 -2.951 1.00 22.80 256 THR A C 1
ATOM 1871 O O . THR A 1 251 ? -3.960 -36.209 -3.303 1.00 22.88 256 THR A O 1
ATOM 1875 N N . LEU A 1 252 ? -3.067 -34.185 -3.737 1.00 22.17 257 LEU A N 1
ATOM 1876 C CA . LEU A 1 252 ? -2.578 -34.548 -5.063 1.00 22.14 257 LEU A CA 1
ATOM 1877 C C . LEU A 1 252 ? -1.501 -35.622 -4.961 1.00 23.13 257 LEU A C 1
ATOM 1878 O O . LEU A 1 252 ? -1.474 -36.568 -5.750 1.00 24.30 257 LEU A O 1
ATOM 1883 N N . GLN A 1 253 ? -0.616 -35.463 -3.980 1.00 21.04 258 GLN A N 1
ATOM 1884 C CA . GLN A 1 253 ? 0.433 -36.438 -3.707 1.00 23.00 258 GLN A CA 1
ATOM 1885 C C . GLN A 1 253 ? -0.157 -37.811 -3.405 1.00 25.19 258 GLN A C 1
ATOM 1886 O O . GLN A 1 253 ? 0.340 -38.831 -3.883 1.00 25.38 258 GLN A O 1
ATOM 1892 N N . ALA A 1 254 ? -1.227 -37.826 -2.616 1.00 25.30 259 ALA A N 1
ATOM 1893 C CA . ALA A 1 254 ? -1.880 -39.068 -2.221 1.00 25.57 259 ALA A CA 1
ATOM 1894 C C . ALA A 1 254 ? -2.481 -39.797 -3.419 1.00 25.42 259 ALA A C 1
ATOM 1895 O O . ALA A 1 254 ? -2.450 -41.026 -3.486 1.00 26.67 259 ALA A O 1
ATOM 1897 N N . GLN A 1 255 ? -3.029 -39.036 -4.362 1.00 22.15 260 GLN A N 1
ATOM 1898 C CA . GLN A 1 255 ? -3.635 -39.625 -5.551 1.00 22.97 260 GLN A CA 1
ATOM 1899 C C . GLN A 1 255 ? -2.573 -40.208 -6.478 1.00 22.35 260 GLN A C 1
ATOM 1900 O O . GLN A 1 255 ? -2.770 -41.268 -7.070 1.00 22.88 260 GLN A O 1
ATOM 1906 N N . CYS A 1 256 ? -1.449 -39.509 -6.597 1.00 22.00 261 CYS A N 1
ATOM 1907 C CA . CYS A 1 256 ? -0.355 -39.957 -7.452 1.00 24.15 261 CYS A CA 1
ATOM 1908 C C . CYS A 1 256 ? 0.267 -41.246 -6.927 1.00 25.75 261 CYS A C 1
ATOM 1909 O O . CYS A 1 256 ? 0.667 -42.113 -7.705 1.00 27.22 261 CYS A O 1
ATOM 1912 N N . GLU A 1 257 ? 0.346 -41.366 -5.605 1.00 26.53 262 GLU A N 1
ATOM 1913 C CA . GLU A 1 257 ? 0.866 -42.574 -4.975 1.00 29.78 262 GLU A CA 1
ATOM 1914 C C . GLU A 1 257 ? -0.046 -43.760 -5.259 1.00 30.95 262 GLU A C 1
ATOM 1915 O O . GLU A 1 257 ? 0.415 -44.892 -5.404 1.00 32.68 262 GLU A O 1
ATOM 1921 N N . ALA A 1 258 ? -1.345 -43.490 -5.339 1.00 29.64 263 ALA A N 1
ATOM 1922 C CA . ALA A 1 258 ? -2.328 -44.522 -5.639 1.00 31.38 263 ALA A CA 1
ATOM 1923 C C . ALA A 1 258 ? -2.238 -44.959 -7.096 1.00 31.24 263 ALA A C 1
ATOM 1924 O O . ALA A 1 258 ? -2.440 -46.129 -7.416 1.00 33.01 263 ALA A O 1
ATOM 1926 N N . LEU A 1 259 ? -1.929 -44.009 -7.972 1.00 29.80 264 LEU A N 1
ATOM 1927 C CA . LEU A 1 259 ? -1.895 -44.259 -9.410 1.00 30.53 264 LEU A CA 1
ATOM 1928 C C . LEU A 1 259 ? -0.670 -45.056 -9.845 1.00 31.86 264 LEU A C 1
ATOM 1929 O O . LEU A 1 259 ? -0.708 -45.758 -10.856 1.00 33.00 264 LEU A O 1
ATOM 1934 N N . ARG A 1 260 ? 0.412 -44.942 -9.081 1.00 31.80 265 ARG A N 1
ATOM 1935 C CA . ARG A 1 260 ? 1.689 -45.552 -9.451 1.00 33.79 265 ARG A CA 1
ATOM 1936 C C . ARG A 1 260 ? 1.627 -47.077 -9.643 1.00 33.93 265 ARG A C 1
ATOM 1937 O O . ARG A 1 260 ? 2.104 -47.580 -10.660 1.00 33.51 265 ARG A O 1
ATOM 1945 N N . PRO A 1 261 ? 1.044 -47.823 -8.683 1.00 35.28 266 PRO A N 1
ATOM 1946 C CA . PRO A 1 261 ? 1.015 -49.268 -8.938 1.00 37.73 266 PRO A CA 1
ATOM 1947 C C . PRO A 1 261 ? -0.090 -49.685 -9.907 1.00 37.80 266 PRO A C 1
ATOM 1948 O O . PRO A 1 261 ? -0.078 -50.814 -10.397 1.00 37.12 266 PRO A O 1
ATOM 1952 N N . LEU A 1 262 ? -1.030 -48.784 -10.179 1.00 37.83 267 LEU A N 1
ATOM 1953 C CA . LEU A 1 262 ? -2.166 -49.099 -11.040 1.00 38.39 267 LEU A CA 1
ATOM 1954 C C . LEU A 1 262 ? -1.833 -48.931 -12.519 1.00 37.69 267 LEU A C 1
ATOM 1955 O O . LEU A 1 262 ? -2.555 -49.425 -13.386 1.00 38.74 267 LEU A O 1
ATOM 1960 N N . GLN A 1 263 ? -0.741 -48.229 -12.803 1.00 35.00 268 GLN A N 1
ATOM 1961 C CA . GLN A 1 263 ? -0.310 -48.002 -14.178 1.00 35.38 268 GLN A CA 1
ATOM 1962 C C . GLN A 1 263 ? 0.166 -49.295 -14.835 1.00 38.45 268 GLN A C 1
ATOM 1963 O O . GLN A 1 263 ? 0.863 -50.097 -14.214 1.00 39.19 268 GLN A O 1
ATOM 1969 N N . VAL A 1 264 ? -0.218 -49.496 -16.092 1.00 39.77 269 VAL A N 1
ATOM 1970 C CA . VAL A 1 264 ? 0.280 -50.628 -16.865 1.00 41.53 269 VAL A CA 1
ATOM 1971 C C . VAL A 1 264 ? 1.717 -50.346 -17.292 1.00 42.73 269 VAL A C 1
ATOM 1972 O O . VAL A 1 264 ? 1.968 -49.457 -18.105 1.00 41.17 269 VAL A O 1
ATOM 1976 N N . ALA A 1 265 ? 2.652 -51.110 -16.737 1.00 45.76 270 ALA A N 1
ATOM 1977 C CA . ALA A 1 265 ? 4.079 -50.831 -16.886 1.00 47.00 270 ALA A CA 1
ATOM 1978 C C . ALA A 1 265 ? 4.575 -50.902 -18.329 1.00 49.21 270 ALA A C 1
ATOM 1979 O O . ALA A 1 265 ? 5.543 -50.232 -18.689 1.00 50.35 270 ALA A O 1
ATOM 1981 N N . SER A 1 266 ? 3.916 -51.710 -19.153 1.00 50.27 271 SER A N 1
ATOM 1982 C CA . SER A 1 266 ? 4.375 -51.929 -20.521 1.00 52.64 271 SER A CA 1
ATOM 1983 C C . SER A 1 266 ? 3.909 -50.836 -21.480 1.00 51.03 271 SER A C 1
ATOM 1984 O O . SER A 1 266 ? 4.605 -50.508 -22.441 1.00 53.25 271 SER A O 1
ATOM 1987 N N . THR A 1 267 ? 2.733 -50.273 -21.220 1.00 47.24 272 THR A N 1
ATOM 1988 C CA . THR A 1 267 ? 2.159 -49.272 -22.114 1.00 44.50 272 THR A CA 1
ATOM 1989 C C . THR A 1 267 ? 2.151 -47.878 -21.493 1.00 40.48 272 THR A C 1
ATOM 1990 O O . THR A 1 267 ? 2.094 -46.876 -22.205 1.00 38.42 272 THR A O 1
ATOM 1994 N N . GLY A 1 268 ? 2.204 -47.820 -20.167 1.00 38.69 273 GLY A N 1
ATOM 1995 C CA . GLY A 1 268 ? 2.199 -46.551 -19.461 1.00 36.38 273 GLY A CA 1
ATOM 1996 C C . GLY A 1 268 ? 0.802 -45.992 -19.276 1.00 34.87 273 GLY A C 1
ATOM 1997 O O . GLY A 1 268 ? 0.624 -44.910 -18.717 1.00 32.01 273 GLY A O 1
ATOM 1998 N N . LEU A 1 269 ? -0.195 -46.737 -19.744 1.00 36.14 274 LEU A N 1
ATOM 1999 C CA . LEU A 1 269 ? -1.584 -46.304 -19.651 1.00 35.65 274 LEU A CA 1
ATOM 2000 C C . LEU A 1 269 ? -2.253 -46.825 -18.385 1.00 35.71 274 LEU A C 1
ATOM 2001 O O . LEU A 1 269 ? -1.794 -47.793 -17.778 1.00 33.66 274 LEU A O 1
ATOM 2006 N N . TRP A 1 270 ? -3.340 -46.171 -17.991 1.00 33.58 275 TRP A N 1
ATOM 2007 C CA . TRP A 1 270 ? -4.184 -46.664 -16.912 1.00 33.13 275 TRP A CA 1
ATOM 2008 C C . TRP A 1 270 ? -5.456 -47.261 -17.501 1.00 34.60 275 TRP A C 1
ATOM 2009 O O . TRP A 1 270 ? -5.858 -46.913 -18.611 1.00 34.48 275 TRP A O 1
ATOM 2020 N N . ARG A 1 271 ? -6.084 -48.164 -16.758 1.00 36.51 276 ARG A N 1
ATOM 2021 C CA . ARG A 1 271 ? -7.326 -48.781 -17.205 1.00 38.87 276 ARG A CA 1
ATOM 2022 C C . ARG A 1 271 ? -8.505 -47.871 -16.873 1.00 37.75 276 ARG A C 1
ATOM 2023 O O . ARG A 1 271 ? -8.448 -47.108 -15.907 1.00 35.79 276 ARG A O 1
ATOM 2031 N N . THR A 1 272 ? -9.562 -47.941 -17.682 1.00 39.20 277 THR A N 1
ATOM 2032 C CA . THR A 1 272 ? -10.712 -47.050 -17.528 1.00 39.85 277 THR A CA 1
ATOM 2033 C C . THR A 1 272 ? -11.321 -47.156 -16.129 1.00 40.19 277 THR A C 1
ATOM 2034 O O . THR A 1 272 ? -11.718 -46.151 -15.540 1.00 38.08 277 THR A O 1
ATOM 2038 N N . LEU A 1 273 ? -11.384 -48.375 -15.604 1.00 42.74 278 LEU A N 1
ATOM 2039 C CA . LEU A 1 273 ? -11.631 -48.586 -14.186 1.00 44.27 278 LEU A CA 1
ATOM 2040 C C . LEU A 1 273 ? -10.289 -48.924 -13.550 1.00 44.68 278 LEU A C 1
ATOM 2041 O O . LEU A 1 273 ? -9.745 -50.006 -13.769 1.00 47.03 278 LEU A O 1
ATOM 2046 N N . LEU A 1 274 ? -9.763 -47.981 -12.772 1.00 43.57 279 LEU A N 1
ATOM 2047 C CA . LEU A 1 274 ? -8.371 -48.003 -12.325 1.00 43.69 279 LEU A CA 1
ATOM 2048 C C . LEU A 1 274 ? -7.926 -49.295 -11.638 1.00 47.70 279 LEU A C 1
ATOM 2049 O O . LEU A 1 274 ? -6.823 -49.781 -11.885 1.00 48.24 279 LEU A O 1
ATOM 2054 N N . ASP A 1 275 ? -8.778 -49.851 -10.783 1.00 50.67 280 ASP A N 1
ATOM 2055 C CA . ASP A 1 275 ? -8.402 -51.028 -10.004 1.00 54.91 280 ASP A CA 1
ATOM 2056 C C . ASP A 1 275 ? -9.020 -52.318 -10.542 1.00 56.69 280 ASP A C 1
ATOM 2057 O O . ASP A 1 275 ? -9.000 -53.351 -9.873 1.00 58.75 280 ASP A O 1
ATOM 2062 N N . VAL A 1 276 ? -9.561 -52.253 -11.753 1.00 56.52 281 VAL A N 1
ATOM 2063 C CA . VAL A 1 276 ? -10.210 -53.407 -12.366 1.00 58.59 281 VAL A CA 1
ATOM 2064 C C . VAL A 1 276 ? -9.386 -53.921 -13.545 1.00 60.83 281 VAL A C 1
ATOM 2065 O O . VAL A 1 276 ? -8.986 -53.143 -14.408 1.00 59.65 281 VAL A O 1
ATOM 2069 N N . PRO A 1 277 ? -9.116 -55.237 -13.574 1.00 63.76 282 PRO A N 1
ATOM 2070 C CA . PRO A 1 277 ? -8.312 -55.852 -14.638 1.00 65.81 282 PRO A CA 1
ATOM 2071 C C . PRO A 1 277 ? -8.954 -55.760 -16.021 1.00 67.98 282 PRO A C 1
ATOM 2072 O O . PRO A 1 277 ? -10.173 -55.630 -16.134 1.00 68.99 282 PRO A O 1
ATOM 2076 N N . GLU A 1 278 ? -8.124 -55.831 -17.059 1.00 69.33 283 GLU A N 1
ATOM 2077 C CA . GLU A 1 278 ? -8.601 -55.887 -18.438 1.00 72.24 283 GLU A CA 1
ATOM 2078 C C . GLU A 1 278 ? -9.392 -57.170 -18.660 1.00 77.58 283 GLU A C 1
ATOM 2079 O O . GLU A 1 278 ? -10.279 -57.233 -19.512 1.00 79.21 283 GLU A O 1
ATOM 2085 N N . GLU A 1 279 ? -9.049 -58.189 -17.878 1.00 74.85 284 GLU A N 1
ATOM 2086 C CA . GLU A 1 279 ? -9.721 -59.483 -17.898 1.00 79.45 284 GLU A CA 1
ATOM 2087 C C . GLU A 1 279 ? -11.221 -59.348 -17.641 1.00 78.88 284 GLU A C 1
ATOM 2088 O O . GLU A 1 279 ? -12.013 -60.192 -18.063 1.00 81.68 284 GLU A O 1
ATOM 2094 N N . GLU A 1 280 ? -11.606 -58.274 -16.960 1.00 75.39 285 GLU A N 1
ATOM 2095 C CA . GLU A 1 280 ? -12.998 -58.070 -16.583 1.00 75.29 285 GLU A CA 1
ATOM 2096 C C . GLU A 1 280 ? -13.646 -56.901 -17.323 1.00 70.42 285 GLU A C 1
ATOM 2097 O O . GLU A 1 280 ? -14.709 -56.421 -16.927 1.00 70.79 285 GLU A O 1
ATOM 2103 N N . GLY A 1 281 ? -13.006 -56.447 -18.395 1.00 66.78 286 GLY A N 1
ATOM 2104 C CA . GLY A 1 281 ? -13.600 -55.444 -19.261 1.00 63.88 286 GLY A CA 1
ATOM 2105 C C . GLY A 1 281 ? -13.108 -54.022 -19.066 1.00 59.59 286 GLY A C 1
ATOM 2106 O O . GLY A 1 281 ? -13.632 -53.092 -19.680 1.00 58.36 286 GLY A O 1
ATOM 2107 N N . SER A 1 282 ? -12.104 -53.842 -18.214 1.00 56.21 287 SER A N 1
ATOM 2108 C CA . SER A 1 282 ? -11.542 -52.515 -17.991 1.00 50.93 287 SER A CA 1
ATOM 2109 C C . SER A 1 282 ? -10.326 -52.289 -18.883 1.00 49.01 287 SER A C 1
ATOM 2110 O O . SER A 1 282 ? -9.193 -52.573 -18.495 1.00 48.35 287 SER A O 1
ATOM 2113 N N . TYR A 1 283 ? -10.575 -51.775 -20.083 1.00 49.13 288 TYR A N 1
ATOM 2114 C CA . TYR A 1 283 ? -9.526 -51.571 -21.074 1.00 50.49 288 TYR A CA 1
ATOM 2115 C C . TYR A 1 283 ? -8.643 -50.371 -20.746 1.00 46.55 288 TYR A C 1
ATOM 2116 O O . TYR A 1 283 ? -9.030 -49.490 -19.978 1.00 44.36 288 TYR A O 1
ATOM 2125 N N . GLN A 1 284 ? -7.454 -50.345 -21.340 1.00 45.32 289 GLN A N 1
ATOM 2126 C CA . GLN A 1 284 ? -6.534 -49.226 -21.176 1.00 42.38 289 GLN A CA 1
ATOM 2127 C C . GLN A 1 284 ? -7.057 -48.001 -21.920 1.00 42.32 289 GLN A C 1
ATOM 2128 O O . GLN A 1 284 ? -7.513 -48.105 -23.058 1.00 43.81 289 GLN A O 1
ATOM 2134 N N . GLU A 1 285 ? -6.989 -46.841 -21.274 1.00 41.23 290 GLU A N 1
ATOM 2135 C CA . GLU A 1 285 ? -7.540 -45.620 -21.850 1.00 42.54 290 GLU A CA 1
ATOM 2136 C C . GLU A 1 285 ? -6.480 -44.529 -21.973 1.00 38.43 290 GLU A C 1
ATOM 2137 O O . GLU A 1 285 ? -5.949 -44.051 -20.971 1.00 35.49 290 GLU A O 1
ATOM 2143 N N . ALA A 1 286 ? -6.183 -44.140 -23.209 1.00 38.36 291 ALA A N 1
ATOM 2144 C CA . ALA A 1 286 ? -5.144 -43.153 -23.483 1.00 35.91 291 ALA A CA 1
ATOM 2145 C C . ALA A 1 286 ? -5.585 -41.738 -23.123 1.00 33.82 291 ALA A C 1
ATOM 2146 O O . ALA A 1 286 ? -4.764 -40.900 -22.748 1.00 32.91 291 ALA A O 1
ATOM 2148 N N . SER A 1 287 ? -6.883 -41.476 -23.244 1.00 34.12 292 SER A N 1
ATOM 2149 C CA . SER A 1 287 ? -7.428 -40.149 -22.980 1.00 34.08 292 SER A CA 1
ATOM 2150 C C . SER A 1 287 ? -7.259 -39.745 -21.520 1.00 33.13 292 SER A C 1
ATOM 2151 O O . SER A 1 287 ? -6.757 -38.661 -21.220 1.00 32.65 292 SER A O 1
ATOM 2154 N N . ALA A 1 288 ? -7.682 -40.621 -20.616 1.00 33.27 293 ALA A N 1
ATOM 2155 C CA . ALA A 1 288 ? -7.554 -40.365 -19.188 1.00 31.30 293 ALA A CA 1
ATOM 2156 C C . ALA A 1 288 ? -6.090 -40.393 -18.762 1.00 29.84 293 ALA A C 1
ATOM 2157 O O . ALA A 1 288 ? -5.688 -39.676 -17.845 1.00 29.01 293 ALA A O 1
ATOM 2159 N N . THR A 1 289 ? -5.301 -41.228 -19.433 1.00 29.08 294 THR A N 1
ATOM 2160 C CA . THR A 1 289 ? -3.868 -41.309 -19.175 1.00 27.09 294 THR A CA 1
ATOM 2161 C C . THR A 1 289 ? -3.202 -39.977 -19.503 1.00 26.60 294 THR A C 1
ATOM 2162 O O . THR A 1 289 ? -2.295 -39.531 -18.798 1.00 25.82 294 THR A O 1
ATOM 2166 N N . ALA A 1 290 ? -3.667 -39.343 -20.574 1.00 25.67 295 ALA A N 1
ATOM 2167 C CA . ALA A 1 290 ? -3.180 -38.024 -20.958 1.00 23.86 295 ALA A CA 1
ATOM 2168 C C . ALA A 1 290 ? -3.531 -36.995 -19.889 1.00 23.34 295 ALA A C 1
ATOM 2169 O O . ALA A 1 290 ? -2.754 -36.080 -19.614 1.00 22.85 295 ALA A O 1
ATOM 2171 N N . GLY A 1 291 ? -4.706 -37.155 -19.286 1.00 23.82 296 GLY A N 1
ATOM 2172 C CA . GLY A 1 291 ? -5.139 -36.280 -18.213 1.00 23.84 296 GLY A CA 1
ATOM 2173 C C . GLY A 1 291 ? -4.235 -36.396 -17.002 1.00 23.52 296 GLY A C 1
ATOM 2174 O O . GLY A 1 291 ? -3.809 -35.390 -16.434 1.00 21.82 296 GLY A O 1
ATOM 2175 N N . PHE A 1 292 ? -3.943 -37.633 -16.609 1.00 23.78 297 PHE A N 1
ATOM 2176 C CA . PHE A 1 292 ? -3.026 -37.897 -15.505 1.00 22.65 297 PHE A CA 1
ATOM 2177 C C . PHE A 1 292 ? -1.631 -37.364 -15.808 1.00 23.02 297 PHE A C 1
ATOM 2178 O O . PHE A 1 292 ? -0.981 -36.775 -14.944 1.00 21.32 297 PHE A O 1
ATOM 2186 N N . ALA A 1 293 ? -1.184 -37.575 -17.042 1.00 24.12 298 ALA A N 1
ATOM 2187 C CA . ALA A 1 293 ? 0.148 -37.161 -17.469 1.00 24.63 298 ALA A CA 1
ATOM 2188 C C . ALA A 1 293 ? 0.360 -35.662 -17.283 1.00 24.37 298 ALA A C 1
ATOM 2189 O O . ALA A 1 293 ? 1.395 -35.237 -16.773 1.00 23.33 298 ALA A O 1
ATOM 2191 N N . PHE A 1 294 ? -0.623 -34.866 -17.694 1.00 24.06 299 PHE A N 1
ATOM 2192 C CA . PHE A 1 294 ? -0.543 -33.417 -17.544 1.00 23.37 299 PHE A CA 1
ATOM 2193 C C . PHE A 1 294 ? -0.421 -33.003 -16.081 1.00 22.58 299 PHE A C 1
ATOM 2194 O O . PHE A 1 294 ? 0.454 -32.215 -15.722 1.00 23.05 299 PHE A O 1
ATOM 2202 N N . GLY A 1 295 ? -1.310 -33.534 -15.247 1.00 20.68 300 GLY A N 1
ATOM 2203 C CA . GLY A 1 295 ? -1.357 -33.171 -13.843 1.00 20.37 300 GLY A CA 1
ATOM 2204 C C . GLY A 1 295 ? -0.091 -33.513 -13.083 1.00 21.80 300 GLY A C 1
ATOM 2205 O O . GLY A 1 295 ? 0.392 -32.718 -12.277 1.00 21.57 300 GLY A O 1
ATOM 2206 N N . VAL A 1 296 ? 0.448 -34.699 -13.341 1.00 24.29 301 VAL A N 1
ATOM 2207 C CA . VAL A 1 296 ? 1.658 -35.151 -12.664 1.00 23.90 301 VAL A CA 1
ATOM 2208 C C . VAL A 1 296 ? 2.885 -34.383 -13.154 1.00 25.07 301 VAL A C 1
ATOM 2209 O O . VAL A 1 296 ? 3.751 -34.012 -12.361 1.00 25.11 301 VAL A O 1
ATOM 2213 N N . LEU A 1 297 ? 2.951 -34.139 -14.461 1.00 25.35 302 LEU A N 1
ATOM 2214 C CA . LEU A 1 297 ? 4.063 -33.389 -15.039 1.00 24.91 302 LEU A CA 1
ATOM 2215 C C . LEU A 1 297 ? 4.100 -31.954 -14.524 1.00 24.77 302 LEU A C 1
ATOM 2216 O O . LEU A 1 297 ? 5.157 -31.453 -14.142 1.00 25.16 302 LEU A O 1
ATOM 2221 N N . LYS A 1 298 ? 2.947 -31.295 -14.516 1.00 23.66 303 LYS A N 1
ATOM 2222 C CA . LYS A 1 298 ? 2.882 -29.914 -14.057 1.00 23.64 303 LYS A CA 1
ATOM 2223 C C . LYS A 1 298 ? 3.053 -29.830 -12.545 1.00 23.35 303 LYS A C 1
ATOM 2224 O O . LYS A 1 298 ? 3.633 -28.874 -12.031 1.00 25.05 303 LYS A O 1
ATOM 2230 N N . GLY A 1 299 ? 2.550 -30.837 -11.837 1.00 21.12 304 GLY A N 1
ATOM 2231 C CA . GLY A 1 299 ? 2.716 -30.911 -10.398 1.00 20.77 304 GLY A CA 1
ATOM 2232 C C . GLY A 1 299 ? 4.182 -30.933 -10.013 1.00 22.47 304 GLY A C 1
ATOM 2233 O O . GLY A 1 299 ? 4.591 -30.302 -9.038 1.00 22.53 304 GLY A O 1
ATOM 2234 N N . GLN A 1 300 ? 4.979 -31.657 -10.793 1.00 22.95 305 GLN A N 1
ATOM 2235 C CA . GLN A 1 300 ? 6.413 -31.743 -10.552 1.00 25.34 305 GLN A CA 1
ATOM 2236 C C . GLN A 1 300 ? 7.127 -30.454 -10.943 1.00 22.96 305 GLN A C 1
ATOM 2237 O O . GLN A 1 300 ? 7.988 -29.967 -10.210 1.00 21.54 305 GLN A O 1
ATOM 2243 N N . ARG A 1 301 ? 6.767 -29.908 -12.102 1.00 23.03 306 ARG A N 1
ATOM 2244 C CA . ARG A 1 301 ? 7.410 -28.703 -12.618 1.00 24.20 306 ARG A CA 1
ATOM 2245 C C . ARG A 1 301 ? 7.196 -27.513 -11.687 1.00 22.33 306 ARG A C 1
ATOM 2246 O O . ARG A 1 301 ? 8.113 -26.726 -11.452 1.00 20.30 306 ARG A O 1
ATOM 2254 N N . LYS A 1 302 ? 5.984 -27.391 -11.155 1.00 22.38 307 LYS A N 1
ATOM 2255 C CA . LYS A 1 302 ? 5.662 -26.318 -10.220 1.00 22.63 307 LYS A CA 1
ATOM 2256 C C . LYS A 1 302 ? 6.083 -26.689 -8.801 1.00 24.06 307 LYS A C 1
ATOM 2257 O O . LYS A 1 302 ? 5.867 -25.922 -7.860 1.00 25.84 307 LYS A O 1
ATOM 2263 N N . ARG A 1 303 ? 6.672 -27.876 -8.668 1.00 23.46 308 ARG A N 1
ATOM 2264 C CA . ARG A 1 303 ? 7.183 -28.395 -7.399 1.00 26.09 308 ARG A CA 1
ATOM 2265 C C . ARG A 1 303 ? 6.087 -28.623 -6.358 1.00 25.77 308 ARG A C 1
ATOM 2266 O O . ARG A 1 303 ? 6.345 -28.567 -5.156 1.00 24.82 308 ARG A O 1
ATOM 2274 N N . TYR A 1 304 ? 4.869 -28.884 -6.822 1.00 25.43 309 TYR A N 1
ATOM 2275 C CA . TYR A 1 304 ? 3.807 -29.339 -5.930 1.00 26.06 309 TYR A CA 1
ATOM 2276 C C . TYR A 1 304 ? 4.071 -30.797 -5.585 1.00 28.01 309 TYR A C 1
ATOM 2277 O O . TYR A 1 304 ? 3.614 -31.305 -4.561 1.00 28.00 309 TYR A O 1
ATOM 2286 N N . LEU A 1 305 ? 4.816 -31.460 -6.464 1.00 28.10 310 LEU A N 1
ATOM 2287 C CA . LEU A 1 305 ? 5.203 -32.849 -6.277 1.00 28.09 310 LEU A CA 1
ATOM 2288 C C . LEU A 1 305 ? 6.714 -32.991 -6.415 1.00 29.65 310 LEU A C 1
ATOM 2289 O O . LEU A 1 305 ? 7.376 -32.125 -6.988 1.00 29.38 310 LEU A O 1
ATOM 2294 N N . GLY A 1 306 ? 7.256 -34.083 -5.888 1.00 30.51 311 GLY A N 1
ATOM 2295 C CA . GLY A 1 306 ? 8.669 -34.376 -6.035 1.00 32.60 311 GLY A CA 1
ATOM 2296 C C . GLY A 1 306 ? 8.943 -35.053 -7.364 1.00 33.37 311 GLY A C 1
ATOM 2297 O O . GLY A 1 306 ? 8.028 -35.239 -8.166 1.00 33.27 311 GLY A O 1
ATOM 2298 N N . PRO A 1 307 ? 10.208 -35.426 -7.608 1.00 34.47 312 PRO A N 1
ATOM 2299 C CA . PRO A 1 307 ? 10.603 -36.084 -8.859 1.00 35.69 312 PRO A CA 1
ATOM 2300 C C . PRO A 1 307 ? 10.296 -37.581 -8.873 1.00 37.81 312 PRO A C 1
ATOM 2301 O O . PRO A 1 307 ? 10.613 -38.260 -9.849 1.00 39.67 312 PRO A O 1
ATOM 2305 N N . GLU A 1 308 ? 9.680 -38.080 -7.806 1.00 38.27 313 GLU A N 1
ATOM 2306 C CA . GLU A 1 308 ? 9.459 -39.515 -7.641 1.00 40.01 313 GLU A CA 1
ATOM 2307 C C . GLU A 1 308 ? 8.468 -40.103 -8.646 1.00 37.97 313 GLU A C 1
ATOM 2308 O O . GLU A 1 308 ? 8.460 -41.312 -8.877 1.00 39.28 313 GLU A O 1
ATOM 2314 N N . PHE A 1 309 ? 7.635 -39.254 -9.240 1.00 34.32 314 PHE A N 1
ATOM 2315 C CA . PHE A 1 309 ? 6.627 -39.723 -10.187 1.00 34.71 314 PHE A CA 1
ATOM 2316 C C . PHE A 1 309 ? 7.038 -39.474 -11.635 1.00 35.23 314 PHE A C 1
ATOM 2317 O O . PHE A 1 309 ? 6.218 -39.595 -12.546 1.00 33.45 314 PHE A O 1
ATOM 2325 N N . GLU A 1 310 ? 8.305 -39.129 -11.843 1.00 37.20 315 GLU A N 1
ATOM 2326 C CA . GLU A 1 310 ? 8.791 -38.768 -13.171 1.00 37.55 315 GLU A CA 1
ATOM 2327 C C . GLU A 1 310 ? 8.713 -39.938 -14.150 1.00 36.41 315 GLU A C 1
ATOM 2328 O O . GLU A 1 310 ? 8.256 -39.774 -15.279 1.00 35.49 315 GLU A O 1
ATOM 2334 N N . ASP A 1 311 ? 9.157 -41.112 -13.713 1.00 37.13 316 ASP A N 1
ATOM 2335 C CA . ASP A 1 311 ? 9.096 -42.313 -14.543 1.00 40.29 316 ASP A CA 1
ATOM 2336 C C . ASP A 1 311 ? 7.658 -42.638 -14.936 1.00 38.14 316 ASP A C 1
ATOM 2337 O O . ASP A 1 311 ? 7.379 -42.979 -16.086 1.00 36.93 316 ASP A O 1
ATOM 2342 N N . MET A 1 312 ? 6.753 -42.526 -13.969 1.00 36.95 317 MET A N 1
ATOM 2343 C CA . MET A 1 312 ? 5.333 -42.764 -14.200 1.00 35.55 317 MET A CA 1
ATOM 2344 C C . MET A 1 312 ? 4.762 -41.803 -15.239 1.00 32.84 317 MET A C 1
ATOM 2345 O O . MET A 1 312 ? 4.043 -42.213 -16.150 1.00 33.51 317 MET A O 1
ATOM 2350 N N . ALA A 1 313 ? 5.090 -40.524 -15.093 1.00 30.77 318 ALA A N 1
ATOM 2351 C CA . ALA A 1 313 ? 4.565 -39.487 -15.974 1.00 30.86 318 ALA A CA 1
ATOM 2352 C C . ALA A 1 313 ? 5.109 -39.608 -17.395 1.00 31.27 318 ALA A C 1
ATOM 2353 O O . ALA A 1 313 ? 4.372 -39.435 -18.365 1.00 31.07 318 ALA A O 1
ATOM 2355 N N . VAL A 1 314 ? 6.400 -39.903 -17.514 1.00 32.58 319 VAL A N 1
ATOM 2356 C CA . VAL A 1 314 ? 7.041 -40.016 -18.821 1.00 33.12 319 VAL A CA 1
ATOM 2357 C C . VAL A 1 314 ? 6.534 -41.244 -19.577 1.00 33.00 319 VAL A C 1
ATOM 2358 O O . VAL A 1 314 ? 6.308 -41.188 -20.787 1.00 33.44 319 VAL A O 1
ATOM 2362 N N . LYS A 1 315 ? 6.340 -42.347 -18.860 1.00 33.04 320 LYS A N 1
ATOM 2363 C CA . LYS A 1 315 ? 5.791 -43.554 -19.469 1.00 36.50 320 LYS A CA 1
ATOM 2364 C C . LYS A 1 315 ? 4.354 -43.320 -19.924 1.00 34.69 320 LYS A C 1
ATOM 2365 O O . LYS A 1 315 ? 3.897 -43.913 -20.901 1.00 35.93 320 LYS A O 1
ATOM 2371 N N . ALA A 1 316 ? 3.648 -42.449 -19.211 1.00 31.79 321 ALA A N 1
ATOM 2372 C CA . ALA A 1 316 ? 2.289 -42.078 -19.587 1.00 30.56 321 ALA A CA 1
ATOM 2373 C C . ALA A 1 316 ? 2.290 -41.277 -20.885 1.00 29.77 321 ALA A C 1
ATOM 2374 O O . ALA A 1 316 ? 1.439 -41.479 -21.749 1.00 28.65 321 ALA A O 1
ATOM 2376 N N . VAL A 1 317 ? 3.254 -40.370 -21.011 1.00 29.78 322 VAL A N 1
ATOM 2377 C CA . VAL A 1 317 ? 3.383 -39.538 -22.203 1.00 30.54 322 VAL A CA 1
ATOM 2378 C C . VAL A 1 317 ? 3.706 -40.390 -23.426 1.00 32.06 322 VAL A C 1
ATOM 2379 O O . VAL A 1 317 ? 3.122 -40.199 -24.498 1.00 33.08 322 VAL A O 1
ATOM 2383 N N . LYS A 1 318 ? 4.635 -41.332 -23.255 1.00 32.73 323 LYS A N 1
ATOM 2384 C CA . LYS A 1 318 ? 5.017 -42.256 -24.326 1.00 36.42 323 LYS A CA 1
ATOM 2385 C C . LYS A 1 318 ? 3.816 -43.104 -24.761 1.00 36.33 323 LYS A C 1
ATOM 2386 O O . LYS A 1 318 ? 3.668 -43.433 -25.941 1.00 37.60 323 LYS A O 1
ATOM 2392 N N . GLY A 1 319 ? 2.954 -43.443 -23.806 1.00 35.66 324 GLY A N 1
ATOM 2393 C CA . GLY A 1 319 ? 1.755 -44.208 -24.096 1.00 36.85 324 GLY A CA 1
ATOM 2394 C C . GLY A 1 319 ? 0.796 -43.371 -24.915 1.00 35.53 324 GLY A C 1
ATOM 2395 O O . GLY A 1 319 ? 0.176 -43.863 -25.856 1.00 36.40 324 GLY A O 1
ATOM 2396 N N . VAL A 1 320 ? 0.689 -42.093 -24.563 1.00 33.33 325 VAL A N 1
ATOM 2397 C CA . VAL A 1 320 ? -0.172 -41.171 -25.293 1.00 32.67 325 VAL A CA 1
ATOM 2398 C C . VAL A 1 320 ? 0.348 -40.976 -26.713 1.00 34.28 325 VAL A C 1
ATOM 2399 O O . VAL A 1 320 ? -0.420 -41.017 -27.674 1.00 35.06 325 VAL A O 1
ATOM 2403 N N . LEU A 1 321 ? 1.658 -40.777 -26.834 1.00 35.34 326 LEU A N 1
ATOM 2404 C CA . LEU A 1 321 ? 2.307 -40.631 -28.134 1.00 38.08 326 LEU A CA 1
ATOM 2405 C C . LEU A 1 321 ? 2.070 -41.848 -29.021 1.00 40.97 326 LEU A C 1
ATOM 2406 O O . LEU A 1 321 ? 1.820 -41.716 -30.219 1.00 43.01 326 LEU A O 1
ATOM 2411 N N . ALA A 1 322 ? 2.145 -43.031 -28.421 1.00 41.38 327 ALA A N 1
ATOM 2412 C CA . ALA A 1 322 ? 2.005 -44.280 -29.160 1.00 44.15 327 ALA A CA 1
ATOM 2413 C C . ALA A 1 322 ? 0.571 -44.510 -29.630 1.00 44.72 327 ALA A C 1
ATOM 2414 O O . ALA A 1 322 ? 0.330 -45.300 -30.543 1.00 47.76 327 ALA A O 1
ATOM 2416 N N . ASN A 1 323 ? -0.379 -43.821 -29.006 1.00 41.93 328 ASN A N 1
ATOM 2417 C CA . ASN A 1 323 ? -1.788 -43.997 -29.342 1.00 42.70 328 ASN A CA 1
ATOM 2418 C C . ASN A 1 323 ? -2.390 -42.788 -30.049 1.00 42.99 328 ASN A C 1
ATOM 2419 O O . ASN A 1 323 ? -3.600 -42.565 -29.995 1.00 44.90 328 ASN A O 1
ATOM 2424 N N . ILE A 1 324 ? -1.542 -42.007 -30.707 1.00 41.43 329 ILE A N 1
ATOM 2425 C CA . ILE A 1 324 ? -2.014 -40.920 -31.553 1.00 40.60 329 ILE A CA 1
ATOM 2426 C C . ILE A 1 324 ? -1.849 -41.309 -33.016 1.00 42.23 329 ILE A C 1
ATOM 2427 O O . ILE A 1 324 ? -0.728 -41.416 -33.515 1.00 41.64 329 ILE A O 1
ATOM 2432 N N . SER A 1 325 ? -2.970 -41.531 -33.696 1.00 43.90 330 SER A N 1
ATOM 2433 C CA . SER A 1 325 ? -2.950 -41.908 -35.105 1.00 45.88 330 SER A CA 1
ATOM 2434 C C . SER A 1 325 ? -2.351 -40.803 -35.969 1.00 46.18 330 SER A C 1
ATOM 2435 O O . SER A 1 325 ? -2.112 -39.689 -35.497 1.00 43.13 330 SER A O 1
ATOM 2438 N N . GLU A 1 326 ? -2.116 -41.116 -37.240 1.00 49.86 331 GLU A N 1
ATOM 2439 C CA . GLU A 1 326 ? -1.556 -40.145 -38.172 1.00 52.47 331 GLU A CA 1
ATOM 2440 C C . GLU A 1 326 ? -2.594 -39.095 -38.568 1.00 52.51 331 GLU A C 1
ATOM 2441 O O . GLU A 1 326 ? -2.261 -38.100 -39.217 1.00 52.26 331 GLU A O 1
ATOM 2447 N N . GLU A 1 327 ? -3.845 -39.319 -38.171 1.00 53.24 332 GLU A N 1
ATOM 2448 C CA . GLU A 1 327 ? -4.899 -38.328 -38.356 1.00 54.02 332 GLU A CA 1
ATOM 2449 C C . GLU A 1 327 ? -5.165 -37.571 -37.058 1.00 50.74 332 GLU A C 1
ATOM 2450 O O . GLU A 1 327 ? -6.182 -36.890 -36.925 1.00 50.02 332 GLU A O 1
ATOM 2456 N N . GLY A 1 328 ? -4.246 -37.698 -36.106 1.00 49.22 333 GLY A N 1
ATOM 2457 C CA . GLY A 1 328 ? -4.315 -36.948 -34.864 1.00 46.40 333 GLY A CA 1
ATOM 2458 C C . GLY A 1 328 ? -5.504 -37.296 -33.990 1.00 46.87 333 GLY A C 1
ATOM 2459 O O . GLY A 1 328 ? -6.130 -36.419 -33.396 1.00 45.13 333 GLY A O 1
ATOM 2460 N N . GLU A 1 329 ? -5.821 -38.581 -33.909 1.00 49.10 334 GLU A N 1
ATOM 2461 C CA . GLU A 1 329 ? -6.911 -39.032 -33.056 1.00 49.19 334 GLU A CA 1
ATOM 2462 C C . GLU A 1 329 ? -6.428 -40.070 -32.064 1.00 48.29 334 GLU A C 1
ATOM 2463 O O . GLU A 1 329 ? -5.475 -40.797 -32.334 1.00 48.45 334 GLU A O 1
ATOM 2469 N N . LEU A 1 330 ? -7.095 -40.148 -30.920 1.00 48.19 335 LEU A N 1
ATOM 2470 C CA . LEU A 1 330 ? -6.772 -41.175 -29.942 1.00 49.55 335 LEU A CA 1
ATOM 2471 C C . LEU A 1 330 ? -7.550 -42.449 -30.261 1.00 55.75 335 LEU A C 1
ATOM 2472 O O . LEU A 1 330 ? -8.047 -42.611 -31.374 1.00 58.95 335 LEU A O 1
ATOM 2477 N N . LEU A 1 331 ? -7.662 -43.328 -29.267 1.00 58.34 336 LEU A N 1
ATOM 2478 C CA . LEU A 1 331 ? -8.207 -44.688 -29.409 1.00 63.28 336 LEU A CA 1
ATOM 2479 C C . LEU A 1 331 ? -7.279 -45.606 -30.194 1.00 66.59 336 LEU A C 1
ATOM 2480 O O . LEU A 1 331 ? -6.193 -45.943 -29.734 1.00 68.36 336 LEU A O 1
ATOM 2485 N N . SER A 1 353 ? -15.254 -39.801 -25.647 1.00 57.13 358 SER A N 1
ATOM 2486 C CA . SER A 1 353 ? -15.395 -38.730 -26.627 1.00 55.87 358 SER A CA 1
ATOM 2487 C C . SER A 1 353 ? -14.074 -38.469 -27.345 1.00 52.66 358 SER A C 1
ATOM 2488 O O . SER A 1 353 ? -13.012 -38.450 -26.721 1.00 51.66 358 SER A O 1
ATOM 2491 N N . MET A 1 354 ? -14.146 -38.268 -28.658 1.00 51.90 359 MET A N 1
ATOM 2492 C CA . MET A 1 354 ? -12.951 -38.041 -29.471 1.00 50.39 359 MET A CA 1
ATOM 2493 C C . MET A 1 354 ? -12.299 -36.668 -29.246 1.00 47.31 359 MET A C 1
ATOM 2494 O O . MET A 1 354 ? -11.080 -36.598 -29.080 1.00 46.09 359 MET A O 1
ATOM 2499 N N . PRO A 1 355 ? -13.089 -35.572 -29.258 1.00 45.53 360 PRO A N 1
ATOM 2500 C CA . PRO A 1 355 ? -12.430 -34.289 -28.981 1.00 42.01 360 PRO A CA 1
ATOM 2501 C C . PRO A 1 355 ? -11.858 -34.235 -27.570 1.00 38.70 360 PRO A C 1
ATOM 2502 O O . PRO A 1 355 ? -10.833 -33.593 -27.345 1.00 35.82 360 PRO A O 1
ATOM 2506 N N . TYR A 1 356 ? -12.524 -34.910 -26.639 1.00 39.06 361 TYR A N 1
ATOM 2507 C CA . TYR A 1 356 ? -12.039 -35.025 -25.269 1.00 37.65 361 TYR A CA 1
ATOM 2508 C C . TYR A 1 356 ? -10.657 -35.667 -25.228 1.00 34.44 361 TYR A C 1
ATOM 2509 O O . TYR A 1 356 ? -9.773 -35.211 -24.504 1.00 32.05 361 TYR A O 1
ATOM 2518 N N . GLY A 1 357 ? -10.481 -36.729 -26.008 1.00 33.86 362 GLY A N 1
ATOM 2519 C CA . GLY A 1 357 ? -9.206 -37.417 -26.084 1.00 32.21 362 GLY A CA 1
ATOM 2520 C C . GLY A 1 357 ? -8.124 -36.534 -26.672 1.00 30.11 362 GLY A C 1
ATOM 2521 O O . GLY A 1 357 ? -7.011 -36.465 -26.148 1.00 29.95 362 GLY A O 1
ATOM 2522 N N . GLN A 1 358 ? -8.455 -35.855 -27.766 1.00 29.50 363 GLN A N 1
ATOM 2523 C CA . GLN A 1 358 ? -7.526 -34.937 -28.413 1.00 30.63 363 GLN A CA 1
ATOM 2524 C C . GLN A 1 358 ? -7.150 -33.789 -27.483 1.00 29.27 363 GLN A C 1
ATOM 2525 O O . GLN A 1 358 ? -5.990 -33.387 -27.420 1.00 29.95 363 GLN A O 1
ATOM 2531 N N . ALA A 1 359 ? -8.138 -33.271 -26.759 1.00 27.40 364 ALA A N 1
ATOM 2532 C CA . ALA A 1 359 ? -7.919 -32.162 -25.835 1.00 26.87 364 ALA A CA 1
ATOM 2533 C C . ALA A 1 359 ? -6.976 -32.558 -24.702 1.00 27.71 364 ALA A C 1
ATOM 2534 O O . ALA A 1 359 ? -6.067 -31.806 -24.351 1.00 26.22 364 ALA A O 1
ATOM 2536 N N . MET A 1 360 ? -7.202 -33.739 -24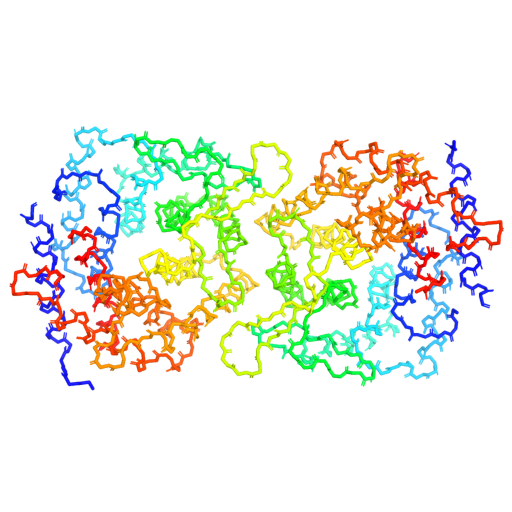.135 1.00 27.82 365 MET A N 1
ATOM 2537 C CA . MET A 1 360 ? -6.356 -34.250 -23.061 1.00 25.63 365 MET A CA 1
ATOM 2538 C C . MET A 1 360 ? -4.930 -34.485 -23.542 1.00 23.95 365 MET A C 1
ATOM 2539 O O . MET A 1 360 ? -3.968 -34.142 -22.854 1.00 23.07 365 MET A O 1
ATOM 2544 N N . ALA A 1 361 ? -4.804 -35.075 -24.727 1.00 23.40 366 ALA A N 1
ATOM 2545 C CA . ALA A 1 361 ? -3.498 -35.354 -25.310 1.00 23.67 366 ALA A CA 1
ATOM 2546 C C . ALA A 1 361 ? -2.728 -34.062 -25.565 1.00 23.47 366 ALA A C 1
ATOM 2547 O O . ALA A 1 361 ? -1.520 -34.000 -25.344 1.00 24.75 366 ALA A O 1
ATOM 2549 N N . ILE A 1 362 ? -3.434 -33.034 -26.025 1.00 22.55 367 ILE A N 1
ATOM 2550 C CA . ILE A 1 362 ? -2.825 -31.728 -26.253 1.00 23.34 367 ILE A CA 1
ATOM 2551 C C . ILE A 1 362 ? -2.256 -31.160 -24.956 1.00 22.53 367 ILE A C 1
ATOM 2552 O O . ILE A 1 362 ? -1.095 -30.761 -24.906 1.00 22.36 367 ILE A O 1
ATOM 2557 N N . MET A 1 363 ? -3.073 -31.141 -23.906 1.00 22.32 368 MET A N 1
ATOM 2558 C CA . MET A 1 363 ? -2.644 -30.630 -22.608 1.00 23.01 368 MET A CA 1
ATOM 2559 C C . MET A 1 363 ? -1.439 -31.396 -22.069 1.00 23.61 368 MET A C 1
ATOM 2560 O O . MET A 1 363 ? -0.524 -30.806 -21.494 1.00 22.40 368 MET A O 1
ATOM 2565 N N . ALA A 1 364 ? -1.443 -32.710 -22.266 1.00 24.60 369 ALA A N 1
ATOM 2566 C CA . ALA A 1 364 ? -0.361 -33.563 -21.786 1.00 24.84 369 ALA A CA 1
ATOM 2567 C C . ALA A 1 364 ? 0.952 -33.277 -22.509 1.00 25.71 369 ALA A C 1
ATOM 2568 O O . ALA A 1 364 ? 1.992 -33.095 -21.875 1.00 27.27 369 ALA A O 1
ATOM 2570 N N . LEU A 1 365 ? 0.899 -33.238 -23.837 1.00 24.92 370 LEU A N 1
ATOM 2571 C CA . LEU A 1 365 ? 2.100 -33.057 -24.645 1.00 24.95 370 LEU A CA 1
ATOM 2572 C C . LEU A 1 365 ? 2.657 -31.637 -24.545 1.00 24.58 370 LEU A C 1
ATOM 2573 O O . LEU A 1 365 ? 3.870 -31.438 -24.611 1.00 25.69 370 LEU A O 1
ATOM 2578 N N . VAL A 1 366 ? 1.774 -30.655 -24.390 1.00 22.91 371 VAL A N 1
ATOM 2579 C CA . VAL A 1 366 ? 2.203 -29.270 -24.214 1.00 23.10 371 VAL A CA 1
ATOM 2580 C C . VAL A 1 366 ? 2.997 -29.120 -22.921 1.00 23.14 371 VAL A C 1
ATOM 2581 O O . VAL A 1 366 ? 4.065 -28.504 -22.904 1.00 24.32 371 VAL A O 1
ATOM 2585 N N . GLU A 1 367 ? 2.478 -29.698 -21.844 1.00 21.31 372 GLU A N 1
ATOM 2586 C CA . GLU A 1 367 ? 3.151 -29.647 -20.552 1.00 21.83 372 GLU A CA 1
ATOM 2587 C C . GLU A 1 367 ? 4.452 -30.443 -20.586 1.00 22.35 372 GLU A C 1
ATOM 2588 O O . GLU A 1 367 ? 5.430 -30.080 -19.932 1.00 23.96 372 GLU A O 1
ATOM 2594 N N . PHE A 1 368 ? 4.461 -31.527 -21.355 1.00 21.33 373 PHE A N 1
ATOM 2595 C CA . PHE A 1 368 ? 5.672 -32.319 -21.534 1.00 21.34 373 PHE A CA 1
ATOM 2596 C C . PHE A 1 368 ? 6.718 -31.514 -22.296 1.00 21.76 373 PHE A C 1
ATOM 2597 O O . PHE A 1 368 ? 7.916 -31.627 -22.035 1.00 22.62 373 PHE A O 1
ATOM 2605 N N . ALA A 1 369 ? 6.253 -30.692 -23.232 1.00 21.95 374 ALA A N 1
ATOM 2606 C CA . ALA A 1 369 ? 7.137 -29.857 -24.039 1.00 23.85 374 ALA A CA 1
ATOM 2607 C C . ALA A 1 369 ? 7.796 -28.764 -23.201 1.00 23.32 374 ALA A C 1
ATOM 2608 O O . ALA A 1 369 ? 8.843 -28.235 -23.572 1.00 25.24 374 ALA A O 1
ATOM 2610 N N . ARG A 1 370 ? 7.176 -28.432 -22.072 1.00 22.75 375 ARG A N 1
ATOM 2611 C CA . ARG A 1 370 ? 7.720 -27.440 -21.148 1.00 25.96 375 ARG A CA 1
ATOM 2612 C C . ARG A 1 370 ? 9.065 -27.876 -20.572 1.00 27.92 375 ARG A C 1
ATOM 2613 O O . ARG A 1 370 ? 9.883 -27.045 -20.180 1.00 27.10 375 ARG A O 1
ATOM 2621 N N . ARG A 1 371 ? 9.285 -29.186 -20.525 1.00 29.31 376 ARG A N 1
ATOM 2622 C CA . ARG A 1 371 ? 10.486 -29.748 -19.918 1.00 30.50 376 ARG A CA 1
ATOM 2623 C C . ARG A 1 371 ? 11.719 -29.612 -20.808 1.00 31.49 376 ARG A C 1
ATOM 2624 O O . ARG A 1 371 ? 12.843 -29.832 -20.357 1.00 33.72 376 ARG A O 1
ATOM 2632 N N . PHE A 1 372 ? 11.510 -29.245 -22.069 1.00 30.36 377 PHE A N 1
ATOM 2633 C CA . PHE A 1 372 ? 12.600 -29.228 -23.042 1.00 32.88 377 PHE A CA 1
ATOM 2634 C C . PHE A 1 372 ? 13.239 -27.854 -23.235 1.00 33.78 377 PHE A C 1
ATOM 2635 O O . PHE A 1 372 ? 14.273 -27.737 -23.894 1.00 36.47 377 PHE A O 1
ATOM 2643 N N . ILE A 1 373 ? 12.634 -26.815 -22.669 1.00 32.64 378 ILE A N 1
ATOM 2644 C CA . ILE A 1 373 ? 13.186 -25.471 -22.805 1.00 35.58 378 ILE A CA 1
ATOM 2645 C C . ILE A 1 373 ? 14.173 -25.161 -21.680 1.00 34.76 378 ILE A C 1
ATOM 2646 O O . ILE A 1 373 ? 14.003 -25.583 -20.535 1.00 33.11 378 ILE A O 1
ATOM 2652 N N . GLY B 1 3 ? -34.912 -23.408 35.762 1.00 79.15 8 GLY B N 1
ATOM 2653 C CA . GLY B 1 3 ? -33.539 -23.014 36.015 1.00 74.95 8 GLY B CA 1
ATOM 2654 C C . GLY B 1 3 ? -33.286 -21.556 35.683 1.00 73.94 8 GLY B C 1
ATOM 2655 O O . GLY B 1 3 ? -33.627 -21.089 34.596 1.00 74.31 8 GLY B O 1
ATOM 2656 N N . THR B 1 4 ? -32.686 -20.834 36.624 1.00 70.46 9 THR B N 1
ATOM 2657 C CA . THR B 1 4 ? -32.393 -19.420 36.429 1.00 67.03 9 THR B CA 1
ATOM 2658 C C . THR B 1 4 ? -30.890 -19.167 36.381 1.00 60.77 9 THR B C 1
ATOM 2659 O O . THR B 1 4 ? -30.091 -20.099 36.481 1.00 58.99 9 THR B O 1
ATOM 2663 N N . SER B 1 5 ? -30.515 -17.901 36.230 1.00 57.75 10 SER B N 1
ATOM 2664 C CA . SER B 1 5 ? -29.112 -17.512 36.133 1.00 53.32 10 SER B CA 1
ATOM 2665 C C . SER B 1 5 ? -28.336 -17.837 37.405 1.00 51.44 10 SER B C 1
ATOM 2666 O O . SER B 1 5 ? -27.238 -18.391 37.346 1.00 48.63 10 SER B O 1
ATOM 2669 N N . ALA B 1 6 ? -28.915 -17.488 38.551 1.00 53.20 11 ALA B N 1
ATOM 2670 C CA . ALA B 1 6 ? -28.272 -17.707 39.842 1.00 53.54 11 ALA B CA 1
ATOM 2671 C C . ALA B 1 6 ? -27.980 -19.185 40.084 1.00 52.40 11 ALA B C 1
ATOM 2672 O O . ALA B 1 6 ? -26.931 -19.540 40.621 1.00 50.82 11 ALA B O 1
ATOM 2674 N N . GLU B 1 7 ? -28.913 -20.042 39.681 1.00 53.04 12 GLU B N 1
ATOM 2675 C CA . GLU B 1 7 ? -28.764 -21.481 39.858 1.00 52.82 12 GLU B CA 1
ATOM 2676 C C . GLU B 1 7 ? -27.617 -22.031 39.016 1.00 45.35 12 GLU B C 1
ATOM 2677 O O . GLU B 1 7 ? -26.816 -22.835 39.492 1.00 45.03 12 GLU B O 1
ATOM 2683 N N . VAL B 1 8 ? -27.550 -21.591 37.763 1.00 40.49 13 VAL B N 1
ATOM 2684 C CA . VAL B 1 8 ? -26.515 -22.036 36.837 1.00 36.21 13 VAL B CA 1
ATOM 2685 C C . VAL B 1 8 ? -25.122 -21.689 37.359 1.00 35.84 13 VAL B C 1
ATOM 2686 O O . VAL B 1 8 ? -24.219 -22.526 37.346 1.00 35.05 13 VAL B O 1
ATOM 2690 N N . HIS B 1 9 ? -24.961 -20.456 37.829 1.00 37.30 14 HIS B N 1
ATOM 2691 C CA . HIS B 1 9 ? -23.684 -19.998 38.366 1.00 36.96 14 HIS B CA 1
ATOM 2692 C C . HIS B 1 9 ? -23.286 -20.778 39.615 1.00 37.64 14 HIS B C 1
ATOM 2693 O O . HIS B 1 9 ? -22.107 -21.058 39.830 1.00 37.01 14 HIS B O 1
ATOM 2700 N N . ALA B 1 10 ? -24.274 -21.126 40.434 1.00 39.57 15 ALA B N 1
ATOM 2701 C CA . ALA B 1 10 ? -24.027 -21.904 41.642 1.00 41.51 15 ALA B CA 1
ATOM 2702 C C . ALA B 1 10 ? -23.504 -23.291 41.286 1.00 40.39 15 ALA B C 1
ATOM 2703 O O . ALA B 1 10 ? -22.629 -23.829 41.963 1.00 41.20 15 ALA B O 1
ATOM 2705 N N . LYS B 1 11 ? -24.048 -23.862 40.215 1.00 38.73 16 LYS B N 1
ATOM 2706 C CA . LYS B 1 11 ? -23.602 -25.162 39.728 1.00 36.83 16 LYS B CA 1
ATOM 2707 C C . LYS B 1 11 ? -22.181 -25.082 39.185 1.00 33.30 16 LYS B C 1
ATOM 2708 O O . LYS B 1 11 ? -21.383 -26.000 39.374 1.00 33.25 16 LYS B O 1
ATOM 2714 N N . ILE B 1 12 ? -21.876 -23.979 38.507 1.00 30.97 17 ILE B N 1
ATOM 2715 C CA . ILE B 1 12 ? -20.544 -23.749 37.959 1.00 29.97 17 ILE B CA 1
ATOM 2716 C C . ILE B 1 12 ? -19.496 -23.722 39.066 1.00 33.13 17 ILE B C 1
ATOM 2717 O O . ILE B 1 12 ? -18.460 -24.380 38.970 1.00 33.65 17 ILE B O 1
ATOM 2722 N N . LYS B 1 13 ? -19.777 -22.965 40.122 1.00 35.64 18 LYS B N 1
ATOM 2723 C CA . LYS B 1 13 ? -18.854 -22.850 41.246 1.00 39.43 18 LYS B CA 1
ATOM 2724 C C . LYS B 1 13 ? -18.710 -24.172 41.993 1.00 38.85 18 LYS B C 1
ATOM 2725 O O . LYS B 1 13 ? -17.616 -24.523 42.436 1.00 39.97 18 LYS B O 1
ATOM 2731 N N . LEU B 1 14 ? -19.813 -24.903 42.127 1.00 37.37 19 LEU B N 1
ATOM 2732 C CA . LEU B 1 14 ? -19.788 -26.219 42.758 1.00 37.71 19 LEU B CA 1
ATOM 2733 C C . LEU B 1 14 ? -18.865 -27.165 41.999 1.00 35.16 19 LEU B C 1
ATOM 2734 O O . LEU B 1 14 ? -18.096 -27.916 42.599 1.00 36.37 19 LEU B O 1
ATOM 2739 N N . LEU B 1 15 ? -18.947 -27.117 40.673 1.00 31.69 20 LEU B N 1
ATOM 2740 C CA . LEU B 1 15 ? -18.100 -27.935 39.814 1.00 30.41 20 LEU B CA 1
ATOM 2741 C C . LEU B 1 15 ? -16.633 -27.533 39.927 1.00 31.05 20 LEU B C 1
ATOM 2742 O O . LEU B 1 15 ? -15.759 -28.384 40.089 1.00 32.15 20 LEU B O 1
ATOM 2747 N N . ILE B 1 16 ? -16.373 -26.231 39.836 1.00 30.85 21 ILE B N 1
ATOM 2748 C CA . ILE B 1 16 ? -15.010 -25.710 39.884 1.00 32.22 21 ILE B CA 1
ATOM 2749 C C . ILE B 1 16 ? -14.328 -26.037 41.210 1.00 35.71 21 ILE B C 1
ATOM 2750 O O . ILE B 1 16 ? -13.200 -26.531 41.227 1.00 37.46 21 ILE B O 1
ATOM 2755 N N . ASN B 1 17 ? -15.018 -25.767 42.314 1.00 36.68 22 ASN B N 1
ATOM 2756 C CA . ASN B 1 17 ? -14.480 -26.053 43.640 1.00 41.35 22 ASN B CA 1
ATOM 2757 C C . ASN B 1 17 ? -14.189 -27.537 43.833 1.00 41.27 22 ASN B C 1
ATOM 2758 O O . ASN B 1 17 ? -13.172 -27.907 44.415 1.00 43.77 22 ASN B O 1
ATOM 2763 N N . ALA B 1 18 ? -15.085 -28.383 43.336 1.00 38.89 23 ALA B N 1
ATOM 2764 C CA . ALA B 1 18 ? -14.923 -29.827 43.459 1.00 40.29 23 ALA B CA 1
ATOM 2765 C C . ALA B 1 18 ? -13.768 -30.331 42.601 1.00 39.17 23 ALA B C 1
ATOM 2766 O O . ALA B 1 18 ? -13.054 -31.256 42.987 1.00 41.78 23 ALA B O 1
ATOM 2768 N N . MET B 1 19 ? -13.588 -29.716 41.437 1.00 36.40 24 MET B N 1
ATOM 2769 C CA . MET B 1 19 ? -12.565 -30.152 40.494 1.00 36.82 24 MET B CA 1
ATOM 2770 C C . MET B 1 19 ? -11.157 -29.786 40.959 1.00 40.92 24 MET B C 1
ATOM 2771 O O . MET B 1 19 ? -10.224 -30.576 40.808 1.00 43.35 24 MET B O 1
ATOM 2776 N N . VAL B 1 20 ? -11.005 -28.593 41.526 1.00 40.22 25 VAL B N 1
ATOM 2777 C CA . VAL B 1 20 ? -9.684 -28.104 41.912 1.00 42.44 25 VAL B CA 1
ATOM 2778 C C . VAL B 1 20 ? -9.290 -28.539 43.323 1.00 48.90 25 VAL B C 1
ATOM 2779 O O . VAL B 1 20 ? -8.103 -28.625 43.640 1.00 49.49 25 VAL B O 1
ATOM 2783 N N . ASN B 1 21 ? -10.280 -28.815 44.167 1.00 53.92 26 ASN B N 1
ATOM 2784 C CA . ASN B 1 21 ? -10.012 -29.330 45.506 1.00 60.33 26 ASN B CA 1
ATOM 2785 C C . ASN B 1 21 ? -10.164 -30.844 45.530 1.00 64.14 26 ASN B C 1
ATOM 2786 O O . ASN B 1 21 ? -10.671 -31.416 46.495 1.00 67.18 26 ASN B O 1
ATOM 2791 N N . ILE B 1 22 ? -9.719 -31.485 44.455 1.00 64.64 27 ILE B N 1
ATOM 2792 C CA . ILE B 1 22 ? -9.883 -32.922 44.289 1.00 67.61 27 ILE B CA 1
ATOM 2793 C C . ILE B 1 22 ? -8.672 -33.685 44.818 1.00 69.33 27 ILE B C 1
ATOM 2794 O O . ILE B 1 22 ? -8.448 -33.755 46.027 1.00 71.58 27 ILE B O 1
ATOM 2799 N N . TRP B 1 44 ? -6.200 -33.162 40.631 1.00 59.57 49 TRP B N 1
ATOM 2800 C CA . TRP B 1 44 ? -6.006 -31.817 40.102 1.00 58.40 49 TRP B CA 1
ATOM 2801 C C . TRP B 1 44 ? -4.545 -31.405 40.170 1.00 62.62 49 TRP B C 1
ATOM 2802 O O . TRP B 1 44 ? -4.101 -30.543 39.415 1.00 59.62 49 TRP B O 1
ATOM 2813 N N . HIS B 1 45 ? -3.795 -32.021 41.080 1.00 68.81 50 HIS B N 1
ATOM 2814 C CA . HIS B 1 45 ? -2.378 -31.689 41.228 1.00 71.87 50 HIS B CA 1
ATOM 2815 C C . HIS B 1 45 ? -1.457 -32.579 40.395 1.00 72.72 50 HIS B C 1
ATOM 2816 O O . HIS B 1 45 ? -0.365 -32.950 40.831 1.00 76.30 50 HIS B O 1
ATOM 2823 N N . ASP B 1 46 ? -1.910 -32.903 39.188 1.00 64.76 51 ASP B N 1
ATOM 2824 C CA . ASP B 1 46 ? -1.078 -33.567 38.193 1.00 58.08 51 ASP B CA 1
ATOM 2825 C C . ASP B 1 46 ? -1.106 -32.767 36.898 1.00 51.57 51 ASP B C 1
ATOM 2826 O O . ASP B 1 46 ? -1.540 -31.614 36.882 1.00 50.62 51 ASP B O 1
ATOM 2831 N N . TRP B 1 47 ? -0.659 -33.384 35.811 1.00 46.82 52 TRP B N 1
ATOM 2832 C CA . TRP B 1 47 ? -0.613 -32.706 34.521 1.00 41.57 52 TRP B CA 1
ATOM 2833 C C . TRP B 1 47 ? -0.933 -33.681 33.391 1.00 41.00 52 TRP B C 1
ATOM 2834 O O . TRP B 1 47 ? -0.058 -34.392 32.895 1.00 42.21 52 TRP B O 1
ATOM 2845 N N . GLU B 1 48 ? -2.201 -33.699 32.992 1.00 40.17 53 GLU B N 1
ATOM 2846 C CA . GLU B 1 48 ? -2.676 -34.540 31.899 1.00 41.33 53 GLU B CA 1
ATOM 2847 C C . GLU B 1 48 ? -3.560 -33.718 30.965 1.00 39.32 53 GLU B C 1
ATOM 2848 O O . GLU B 1 48 ? -3.670 -32.502 31.121 1.00 37.25 53 GLU B O 1
ATOM 2854 N N . TRP B 1 49 ? -4.192 -34.376 29.998 1.00 39.20 54 TRP B N 1
ATOM 2855 C CA . TRP B 1 49 ? -5.013 -33.664 29.023 1.00 37.18 54 TRP B CA 1
ATOM 2856 C C . TRP B 1 49 ? -6.288 -33.113 29.658 1.00 35.04 54 TRP B C 1
ATOM 2857 O O . TRP B 1 49 ? -6.871 -32.150 29.159 1.00 34.37 54 TRP B O 1
ATOM 2868 N N . THR B 1 50 ? -6.710 -33.722 30.762 1.00 32.79 55 THR B N 1
ATOM 2869 C CA . THR B 1 50 ? -7.889 -33.263 31.489 1.00 30.74 55 THR B CA 1
ATOM 2870 C C . THR B 1 50 ? -7.657 -31.891 32.114 1.00 29.80 55 THR B C 1
ATOM 2871 O O . THR B 1 50 ? -8.583 -31.091 32.241 1.00 28.67 55 THR B O 1
ATOM 2875 N N . HIS B 1 51 ? -6.417 -31.625 32.508 1.00 29.98 56 HIS B N 1
ATOM 2876 C CA . HIS B 1 51 ? -6.065 -30.333 33.081 1.00 29.12 56 HIS B CA 1
ATOM 2877 C C . HIS B 1 51 ? -6.152 -29.238 32.026 1.00 26.32 56 HIS B C 1
ATOM 2878 O O . HIS B 1 51 ? -6.417 -28.080 32.342 1.00 24.88 56 HIS B O 1
ATOM 2885 N N . GLY B 1 52 ? -5.933 -29.614 30.770 1.00 25.56 57 GLY B N 1
ATOM 2886 C CA . GLY B 1 52 ? -6.039 -28.682 29.664 1.00 25.12 57 GLY B CA 1
ATOM 2887 C C . GLY B 1 52 ? -7.440 -28.118 29.526 1.00 26.02 57 GLY B C 1
ATOM 2888 O O . GLY B 1 52 ? -7.624 -26.904 29.441 1.00 25.72 57 GLY B O 1
ATOM 2889 N N . ILE B 1 53 ? -8.433 -29.002 29.512 1.00 27.32 58 ILE B N 1
ATOM 2890 C CA . ILE B 1 53 ? -9.825 -28.581 29.399 1.00 28.76 58 ILE B CA 1
ATOM 2891 C C . ILE B 1 53 ? -10.356 -28.061 30.732 1.00 27.61 58 ILE B C 1
ATOM 2892 O O . ILE B 1 53 ? -11.259 -27.225 30.765 1.00 28.04 58 ILE B O 1
ATOM 2897 N N . GLY B 1 54 ? -9.789 -28.558 31.828 1.00 26.39 59 GLY B N 1
ATOM 2898 C CA . GLY B 1 54 ? -10.179 -28.119 33.155 1.00 25.90 59 GLY B CA 1
ATOM 2899 C C . GLY B 1 54 ? -9.829 -26.661 33.385 1.00 25.67 59 GLY B C 1
ATOM 2900 O O . GLY B 1 54 ? -10.656 -25.878 33.852 1.00 26.28 59 GLY B O 1
ATOM 2901 N N . LEU B 1 55 ? -8.594 -26.299 33.053 1.00 23.95 60 LEU B N 1
ATOM 2902 C CA . LEU B 1 55 ? -8.141 -24.917 33.165 1.00 22.46 60 LEU B CA 1
ATOM 2903 C C . LEU B 1 55 ? -8.883 -24.011 32.189 1.00 21.04 60 LEU B C 1
ATOM 2904 O O . LEU B 1 55 ? -9.185 -22.860 32.504 1.00 21.62 60 LEU B O 1
ATOM 2909 N N . TYR B 1 56 ? -9.176 -24.538 31.004 1.00 20.56 61 TYR B N 1
ATOM 2910 C CA . TYR B 1 56 ? -9.843 -23.761 29.967 1.00 20.43 61 TYR B CA 1
ATOM 2911 C C . TYR B 1 56 ? -11.264 -23.390 30.378 1.00 21.52 61 TYR B C 1
ATOM 2912 O O . TYR B 1 56 ? -11.722 -22.278 30.119 1.00 21.14 61 TYR B O 1
ATOM 2921 N N . GLY B 1 57 ? -11.955 -24.328 31.017 1.00 22.28 62 GLY B N 1
ATOM 2922 C CA . GLY B 1 57 ? -13.298 -24.081 31.511 1.00 23.11 62 GLY B CA 1
ATOM 2923 C C . GLY B 1 57 ? -13.307 -22.994 32.568 1.00 23.77 62 GLY B C 1
ATOM 2924 O O . GLY B 1 57 ? -14.192 -22.138 32.586 1.00 25.07 62 GLY B O 1
ATOM 2925 N N . ILE B 1 58 ? -12.315 -23.032 33.452 1.00 22.36 63 ILE B N 1
ATOM 2926 C CA . ILE B 1 58 ? -12.169 -22.017 34.489 1.00 23.28 63 ILE B CA 1
ATOM 2927 C C . ILE B 1 58 ? -11.852 -20.660 33.865 1.00 22.46 63 ILE B C 1
ATOM 2928 O O . ILE B 1 58 ? -12.383 -19.632 34.288 1.00 21.96 63 ILE B O 1
ATOM 2933 N N . TRP B 1 59 ? -10.989 -20.667 32.853 1.00 21.24 64 TRP B N 1
ATOM 2934 C CA . TRP B 1 59 ? -10.633 -19.443 32.143 1.00 22.87 64 TRP B CA 1
ATOM 2935 C C . TRP B 1 59 ? -11.845 -18.811 31.470 1.00 24.77 64 TRP B C 1
ATOM 2936 O O . TRP B 1 59 ? -12.034 -17.596 31.529 1.00 26.70 64 TRP B O 1
ATOM 2947 N N . GLN B 1 60 ? -12.663 -19.643 30.832 1.00 23.74 65 GLN B N 1
ATOM 2948 C CA . GLN B 1 60 ? -13.859 -19.163 30.150 1.00 24.28 65 GLN B CA 1
ATOM 2949 C C . GLN B 1 60 ? -14.843 -18.540 31.133 1.00 24.62 65 GLN B C 1
ATOM 2950 O O . GLN B 1 60 ? -15.526 -17.569 30.805 1.00 24.99 65 GLN B O 1
ATOM 2956 N N . TYR B 1 61 ? -14.912 -19.095 32.339 1.00 24.54 66 TYR B N 1
ATOM 2957 C CA . TYR B 1 61 ? -15.772 -18.533 33.372 1.00 25.38 66 TYR B CA 1
ATOM 2958 C C . TYR B 1 61 ? -15.213 -17.203 33.857 1.00 27.30 66 TYR B C 1
ATOM 2959 O O . TYR B 1 61 ? -15.963 -16.311 34.256 1.00 29.71 66 TYR B O 1
ATOM 2968 N N . TYR B 1 62 ? -13.890 -17.075 33.821 1.00 26.10 67 TYR B N 1
ATOM 2969 C CA . TYR B 1 62 ? -13.233 -15.841 34.232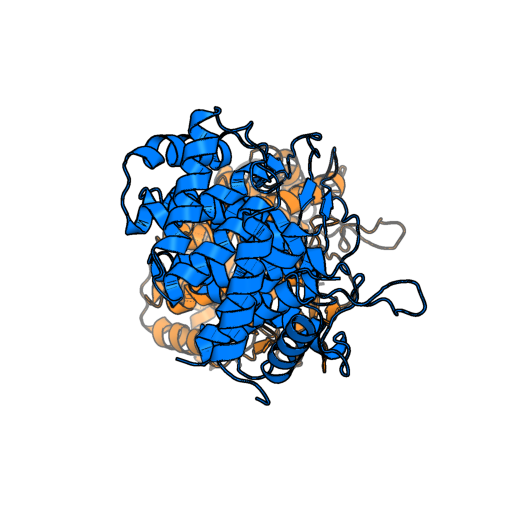 1.00 26.25 67 TYR B CA 1
ATOM 2970 C C . TYR B 1 62 ? -13.474 -14.720 33.226 1.00 26.81 67 TYR B C 1
ATOM 2971 O O . TYR B 1 62 ? -13.611 -13.558 33.604 1.00 29.46 67 TYR B O 1
ATOM 2980 N N . THR B 1 63 ? -13.527 -15.069 31.945 1.00 24.41 68 THR B N 1
ATOM 2981 C CA . THR B 1 63 ? -13.801 -14.084 30.905 1.00 25.30 68 THR B CA 1
ATOM 2982 C C . THR B 1 63 ? -15.241 -13.590 30.993 1.00 25.84 68 THR B C 1
ATOM 2983 O O . THR B 1 63 ? -15.575 -12.521 30.483 1.00 25.48 68 THR B O 1
ATOM 2987 N N . LEU B 1 64 ? -16.089 -14.374 31.652 1.00 26.30 69 LEU B N 1
ATOM 2988 C CA . LEU B 1 64 ? -17.497 -14.031 31.795 1.00 27.06 69 LEU B CA 1
ATOM 2989 C C . LEU B 1 64 ? -17.766 -13.164 33.023 1.00 28.34 69 LEU B C 1
ATOM 2990 O O . LEU B 1 64 ? -18.464 -12.154 32.932 1.00 29.18 69 LEU B O 1
ATOM 2995 N N . THR B 1 65 ? -17.212 -13.555 34.167 1.00 28.14 70 THR B N 1
ATOM 2996 C CA . THR B 1 65 ? -17.558 -12.911 35.432 1.00 29.34 70 THR B CA 1
ATOM 2997 C C . THR B 1 65 ? -16.421 -12.099 36.051 1.00 28.24 70 THR B C 1
ATOM 2998 O O . THR B 1 65 ? -16.644 -11.354 37.006 1.00 27.24 70 THR B O 1
ATOM 3002 N N . ASN B 1 66 ? -15.212 -12.252 35.514 1.00 27.67 71 ASN B N 1
ATOM 3003 C CA . ASN B 1 66 ? -14.050 -11.473 35.947 1.00 30.16 71 ASN B CA 1
ATOM 3004 C C . ASN B 1 66 ? -13.749 -11.621 37.443 1.00 31.77 71 ASN B C 1
ATOM 3005 O O . ASN B 1 66 ? -13.298 -10.681 38.096 1.00 32.60 71 ASN B O 1
ATOM 3010 N N . ASP B 1 67 ? -14.001 -12.809 37.984 1.00 32.42 72 ASP B N 1
ATOM 3011 C CA . ASP B 1 67 ? -13.690 -13.082 39.383 1.00 33.99 72 ASP B CA 1
ATOM 3012 C C . ASP B 1 67 ? -12.210 -13.432 39.512 1.00 32.53 72 ASP B C 1
ATOM 3013 O O . ASP B 1 67 ? -11.740 -14.401 38.916 1.00 30.97 72 ASP B O 1
ATOM 3018 N N . ALA B 1 68 ? -11.487 -12.639 40.296 1.00 33.21 73 ALA B N 1
ATOM 3019 C CA . ALA B 1 68 ? -10.040 -12.788 40.436 1.00 33.48 73 ALA B CA 1
ATOM 3020 C C . ALA B 1 68 ? -9.642 -14.143 41.013 1.00 33.22 73 ALA B C 1
ATOM 3021 O O . ALA B 1 68 ? -8.547 -14.639 40.747 1.00 32.57 73 ALA B O 1
ATOM 3023 N N . ALA B 1 69 ? -10.532 -14.736 41.803 1.00 34.03 74 ALA B N 1
ATOM 3024 C CA . ALA B 1 69 ? -10.267 -16.026 42.429 1.00 33.61 74 ALA B CA 1
ATOM 3025 C C . ALA B 1 69 ? -10.051 -17.120 41.388 1.00 32.20 74 ALA B C 1
ATOM 3026 O O . ALA B 1 69 ? -9.258 -18.037 41.595 1.00 32.12 74 ALA B O 1
ATOM 3028 N N . HIS B 1 70 ? -10.755 -17.013 40.266 1.00 31.36 75 HIS B N 1
ATOM 3029 C CA . HIS B 1 70 ? -10.662 -18.012 39.208 1.00 30.14 75 HIS B CA 1
ATOM 3030 C C . HIS B 1 70 ? -9.377 -17.857 38.403 1.00 30.10 75 HIS B C 1
ATOM 3031 O O . HIS B 1 70 ? -8.770 -18.848 37.996 1.00 30.17 75 HIS B O 1
ATOM 3038 N N . LEU B 1 71 ? -8.965 -16.614 38.173 1.00 30.25 76 LEU B N 1
ATOM 3039 C CA . LEU B 1 71 ? -7.689 -16.347 37.520 1.00 30.46 76 LEU B CA 1
ATOM 3040 C C . LEU B 1 71 ? -6.547 -16.804 38.419 1.00 32.42 76 LEU B C 1
ATOM 3041 O O . LEU B 1 71 ? -5.538 -17.329 37.944 1.00 32.71 76 LEU B O 1
ATOM 3046 N N . ASP B 1 72 ? -6.721 -16.605 39.722 1.00 33.68 77 ASP B N 1
ATOM 3047 C CA . ASP B 1 72 ? -5.723 -17.007 40.706 1.00 35.24 77 ASP B CA 1
ATOM 3048 C C . ASP B 1 72 ? -5.520 -18.519 40.708 1.00 34.69 77 ASP B C 1
ATOM 3049 O O . ASP B 1 72 ? -4.395 -18.997 40.835 1.00 35.80 77 ASP B O 1
ATOM 3054 N N . VAL B 1 73 ? -6.614 -19.262 40.567 1.00 32.65 78 VAL B N 1
ATOM 3055 C CA . VAL B 1 73 ? -6.556 -20.720 40.511 1.00 30.77 78 VAL B CA 1
ATOM 3056 C C . VAL B 1 73 ? -5.712 -21.179 39.325 1.00 28.63 78 VAL B C 1
ATOM 3057 O O . VAL B 1 73 ? -4.883 -22.082 39.448 1.00 27.90 78 VAL B O 1
ATOM 3061 N N . ILE B 1 74 ? -5.921 -20.538 38.179 1.00 27.47 79 ILE B N 1
ATOM 3062 C CA . ILE B 1 74 ? -5.178 -20.861 36.967 1.00 26.69 79 ILE B CA 1
ATOM 3063 C C . ILE B 1 74 ? -3.698 -20.520 37.111 1.00 26.86 79 ILE B C 1
ATOM 3064 O O . ILE B 1 74 ? -2.830 -21.343 36.814 1.00 26.27 79 ILE B O 1
ATOM 3069 N N . GLU B 1 75 ? -3.417 -19.305 37.571 1.00 26.82 80 GLU B N 1
ATOM 3070 C CA . GLU B 1 75 ? -2.043 -18.843 37.729 1.00 28.60 80 GLU B CA 1
ATOM 3071 C C . GLU B 1 75 ? -1.286 -19.659 38.772 1.00 29.36 80 GLU B C 1
ATOM 3072 O O . GLU B 1 75 ? -0.084 -19.883 38.639 1.00 30.35 80 GLU B O 1
ATOM 3078 N N . ALA B 1 76 ? -1.992 -20.103 39.807 1.00 30.14 81 ALA B N 1
ATOM 3079 C CA . ALA B 1 76 ? -1.376 -20.905 40.859 1.00 32.15 81 ALA B CA 1
ATOM 3080 C C . ALA B 1 76 ? -1.015 -22.295 40.348 1.00 31.35 81 ALA B C 1
ATOM 3081 O O . ALA B 1 76 ? -0.002 -22.867 40.749 1.00 31.73 81 ALA B O 1
ATOM 3083 N N . TRP B 1 77 ? -1.849 -22.835 39.464 1.00 30.86 82 TRP B N 1
ATOM 3084 C CA . TRP B 1 77 ? -1.601 -24.151 38.886 1.00 31.67 82 TRP B CA 1
ATOM 3085 C C . TRP B 1 77 ? -0.315 -24.152 38.069 1.00 29.87 82 TRP B C 1
ATOM 3086 O O . TRP B 1 77 ? 0.546 -25.015 38.249 1.00 30.85 82 TRP B O 1
ATOM 3097 N N . PHE B 1 78 ? -0.194 -23.181 37.169 1.00 27.11 83 PHE B N 1
ATOM 3098 C CA . PHE B 1 78 ? 0.992 -23.056 36.329 1.00 28.11 83 PHE B CA 1
ATOM 3099 C C . PHE B 1 78 ? 2.233 -22.756 37.159 1.00 29.60 83 PHE B C 1
ATOM 3100 O O . PHE B 1 78 ? 3.298 -23.325 36.920 1.00 30.93 83 PHE B O 1
ATOM 3108 N N . ARG B 1 79 ? 2.088 -21.862 38.133 1.00 30.18 84 ARG B N 1
ATOM 3109 C CA . ARG B 1 79 ? 3.196 -21.477 39.001 1.00 34.00 84 ARG B CA 1
ATOM 3110 C C . ARG B 1 79 ? 3.809 -22.687 39.702 1.00 35.41 84 ARG B C 1
ATOM 3111 O O . ARG B 1 79 ? 5.030 -22.803 39.804 1.00 35.85 84 ARG B O 1
ATOM 3119 N N . ASP B 1 80 ? 2.955 -23.591 40.173 1.00 35.88 85 ASP B N 1
ATOM 3120 C CA . ASP B 1 80 ? 3.413 -24.765 40.908 1.00 38.14 85 ASP B CA 1
ATOM 3121 C C . ASP B 1 80 ? 4.009 -25.841 39.984 1.00 37.36 85 ASP B C 1
ATOM 3122 O O . ASP B 1 80 ? 5.016 -26.457 40.325 1.00 36.40 85 ASP B O 1
ATOM 3127 N N . ARG B 1 81 ? 3.400 -26.063 38.821 1.00 38.02 86 ARG B N 1
ATOM 3128 C CA . ARG B 1 81 ? 3.907 -27.054 37.861 1.00 40.49 86 ARG B CA 1
ATOM 3129 C C . ARG B 1 81 ? 5.256 -26.639 37.280 1.00 38.81 86 ARG B C 1
ATOM 3130 O O . ARG B 1 81 ? 6.169 -27.460 37.143 1.00 39.96 86 ARG B O 1
ATOM 3138 N N . PHE B 1 82 ? 5.364 -25.364 36.918 1.00 36.80 87 PHE B N 1
ATOM 3139 C CA . PHE B 1 82 ? 6.587 -24.834 36.333 1.00 37.21 87 PHE B CA 1
ATOM 3140 C C . PHE B 1 82 ? 7.725 -24.931 37.343 1.00 40.17 87 PHE B C 1
ATOM 3141 O O . PHE B 1 82 ? 8.875 -25.180 36.981 1.00 42.38 87 PHE B O 1
ATOM 3149 N N . ALA B 1 83 ? 7.383 -24.741 38.614 1.00 42.01 88 ALA B N 1
ATOM 3150 C CA . ALA B 1 83 ? 8.338 -24.859 39.709 1.00 45.78 88 ALA B CA 1
ATOM 3151 C C . ALA B 1 83 ? 8.798 -26.302 39.897 1.00 48.60 88 ALA B C 1
ATOM 3152 O O . ALA B 1 83 ? 9.887 -26.553 40.414 1.00 49.09 88 ALA B O 1
ATOM 3154 N N . ALA B 1 84 ? 7.966 -27.250 39.476 1.00 49.79 89 ALA B N 1
ATOM 3155 C CA . ALA B 1 84 ? 8.297 -28.664 39.606 1.00 52.26 89 ALA B CA 1
ATOM 3156 C C . ALA B 1 84 ? 8.971 -29.196 38.344 1.00 53.62 89 ALA B C 1
ATOM 3157 O O . ALA B 1 84 ? 9.045 -30.407 38.131 1.00 54.45 89 ALA B O 1
ATOM 3159 N N . GLY B 1 85 ? 9.458 -28.284 37.508 1.00 54.44 90 GLY B N 1
ATOM 3160 C CA . GLY B 1 85 ? 10.199 -28.655 36.316 1.00 53.89 90 GLY B CA 1
ATOM 3161 C C . GLY B 1 85 ? 9.339 -28.905 35.092 1.00 51.83 90 GLY B C 1
ATOM 3162 O O . GLY B 1 85 ? 9.847 -29.302 34.043 1.00 52.31 90 GLY B O 1
ATOM 3163 N N . GLY B 1 86 ? 8.037 -28.671 35.219 1.00 49.63 91 GLY B N 1
ATOM 3164 C CA . GLY B 1 86 ? 7.116 -28.887 34.117 1.00 46.90 91 GLY B CA 1
ATOM 3165 C C . GLY B 1 86 ? 6.906 -30.361 33.830 1.00 47.16 91 GLY B C 1
ATOM 3166 O O . GLY B 1 86 ? 6.926 -31.184 34.744 1.00 50.02 91 GLY B O 1
ATOM 3167 N N . THR B 1 87 ? 6.701 -30.695 32.558 1.00 44.36 92 THR B N 1
ATOM 3168 C CA . THR B 1 87 ? 6.519 -32.084 32.144 1.00 44.66 92 THR B CA 1
ATOM 3169 C C . THR B 1 87 ? 7.133 -32.364 30.778 1.00 39.25 92 THR B C 1
ATOM 3170 O O . THR B 1 87 ? 7.613 -31.458 30.098 1.00 37.62 92 THR B O 1
ATOM 3174 N N . THR B 1 88 ? 7.105 -33.634 30.386 1.00 36.71 93 THR B N 1
ATOM 3175 C CA . THR B 1 88 ? 7.537 -34.043 29.057 1.00 35.62 93 THR B CA 1
ATOM 3176 C C . THR B 1 88 ? 6.511 -33.607 28.020 1.00 32.46 93 THR B C 1
ATOM 3177 O O . THR B 1 88 ? 5.327 -33.463 28.329 1.00 33.26 93 THR B O 1
ATOM 3181 N N . LYS B 1 89 ? 6.964 -33.401 26.789 1.00 29.02 94 LYS B N 1
ATOM 3182 C CA . LYS B 1 89 ? 6.093 -32.875 25.746 1.00 27.50 94 LYS B CA 1
ATOM 3183 C C . LYS B 1 89 ? 5.448 -33.971 24.905 1.00 26.64 94 LYS B C 1
ATOM 3184 O O . LYS B 1 89 ? 6.129 -34.832 24.351 1.00 27.30 94 LYS B O 1
ATOM 3190 N N . ASN B 1 90 ? 4.122 -33.927 24.828 1.00 24.83 95 ASN B N 1
ATOM 3191 C CA . ASN B 1 90 ? 3.360 -34.774 23.920 1.00 24.45 95 ASN B CA 1
ATOM 3192 C C . ASN B 1 90 ? 2.045 -34.085 23.569 1.00 24.10 95 ASN B C 1
ATOM 3193 O O . ASN B 1 90 ? 1.816 -32.945 23.972 1.00 24.06 95 ASN B O 1
ATOM 3198 N N . ILE B 1 91 ? 1.191 -34.770 22.815 1.00 24.11 96 ILE B N 1
ATOM 3199 C CA . ILE B 1 91 ? -0.070 -34.190 22.359 1.00 26.16 96 ILE B CA 1
ATOM 3200 C C . ILE B 1 91 ? -0.960 -33.779 23.534 1.00 25.06 96 ILE B C 1
ATOM 3201 O O . ILE B 1 91 ? -1.626 -32.743 23.490 1.00 25.75 96 ILE B O 1
ATOM 3206 N N . ASN B 1 92 ? -0.943 -34.579 24.595 1.00 23.86 97 ASN B N 1
ATOM 3207 C CA . ASN B 1 92 ? -1.810 -34.345 25.746 1.00 24.41 97 ASN B CA 1
ATOM 3208 C C . ASN B 1 92 ? -1.327 -33.228 26.671 1.00 24.89 97 ASN B C 1
ATOM 3209 O O . ASN B 1 92 ? -2.114 -32.373 27.077 1.00 24.53 97 ASN B O 1
ATOM 3214 N N . THR B 1 93 ? -0.039 -33.235 27.005 1.00 24.62 98 THR B N 1
ATOM 3215 C CA . THR B 1 93 ? 0.520 -32.236 27.915 1.00 24.28 98 THR B CA 1
ATOM 3216 C C . THR B 1 93 ? 0.503 -30.832 27.309 1.00 22.79 98 THR B C 1
ATOM 3217 O O . THR B 1 93 ? 0.619 -29.835 28.022 1.00 22.00 98 THR B O 1
ATOM 3221 N N . MET B 1 94 ? 0.351 -30.766 25.991 1.00 23.05 99 MET B N 1
ATOM 3222 C CA . MET B 1 94 ? 0.314 -29.499 25.268 1.00 22.96 99 MET B CA 1
ATOM 3223 C C . MET B 1 94 ? -0.967 -28.714 25.560 1.00 23.28 99 MET B C 1
ATOM 3224 O O . MET B 1 94 ? -1.003 -27.489 25.425 1.00 22.91 99 MET B O 1
ATOM 3229 N N . ALA B 1 95 ? -2.007 -29.431 25.978 1.00 23.64 100 ALA B N 1
ATOM 3230 C CA . ALA B 1 95 ? -3.354 -28.875 26.115 1.00 24.45 100 ALA B CA 1
ATOM 3231 C C . ALA B 1 95 ? -3.451 -27.642 27.015 1.00 23.43 100 ALA B C 1
ATOM 3232 O O . ALA B 1 95 ? -4.203 -26.713 26.719 1.00 23.08 100 ALA B O 1
ATOM 3234 N N . VAL B 1 96 ? -2.694 -27.631 28.107 1.00 22.34 101 VAL B N 1
ATOM 3235 C CA . VAL B 1 96 ? -2.788 -26.552 29.089 1.00 22.56 101 VAL B CA 1
ATOM 3236 C C . VAL B 1 96 ? -2.298 -25.208 28.550 1.00 23.68 101 VAL B C 1
ATOM 3237 O O . VAL B 1 96 ? -2.587 -24.159 29.124 1.00 25.38 101 VAL B O 1
ATOM 3241 N N . PHE B 1 97 ? -1.564 -25.240 27.443 1.00 23.01 102 PHE B N 1
ATOM 3242 C CA . PHE B 1 97 ? -0.943 -24.031 26.916 1.00 23.63 102 PHE B CA 1
ATOM 3243 C C . PHE B 1 97 ? -1.889 -23.230 26.031 1.00 21.88 102 PHE B C 1
ATOM 3244 O O . PHE B 1 97 ? -1.540 -22.148 25.560 1.00 21.72 102 PHE B O 1
ATOM 3252 N N . LEU B 1 98 ? -3.086 -23.761 25.808 1.00 20.90 103 LEU B N 1
ATOM 3253 C CA . LEU B 1 98 ? -4.149 -22.972 25.205 1.00 20.56 103 LEU B CA 1
ATOM 3254 C C . LEU B 1 98 ? -4.593 -21.925 26.216 1.00 22.34 103 LEU B C 1
ATOM 3255 O O . LEU B 1 98 ? -4.770 -20.754 25.881 1.00 21.19 103 LEU B O 1
ATOM 3260 N N . THR B 1 99 ? -4.757 -22.361 27.461 1.00 23.37 104 THR B N 1
ATOM 3261 C CA . THR B 1 99 ? -5.143 -21.471 28.549 1.00 22.90 104 THR B CA 1
ATOM 3262 C C . THR B 1 99 ? -4.026 -20.485 28.877 1.00 22.89 104 THR B C 1
ATOM 3263 O O . THR B 1 99 ? -4.276 -19.294 29.064 1.00 24.03 104 THR B O 1
ATOM 3267 N N . LEU B 1 100 ? -2.794 -20.985 28.939 1.00 22.19 105 LEU B N 1
ATOM 3268 C CA . LEU B 1 100 ? -1.640 -20.145 29.249 1.00 21.71 105 LEU B CA 1
ATOM 3269 C C . LEU B 1 100 ? -1.497 -19.011 28.240 1.00 21.07 105 LEU B C 1
ATOM 3270 O O . LEU B 1 100 ? -1.211 -17.871 28.608 1.00 21.17 105 LEU B O 1
ATOM 3275 N N . ALA B 1 101 ? -1.701 -19.332 26.967 1.00 20.43 106 ALA B N 1
ATOM 3276 C CA . ALA B 1 101 ? -1.636 -18.336 25.906 1.00 21.61 106 ALA B CA 1
ATOM 3277 C C . ALA B 1 101 ? -2.760 -17.316 26.055 1.00 21.63 106 ALA B C 1
ATOM 3278 O O . ALA B 1 101 ? -2.570 -16.127 25.798 1.00 21.16 106 ALA B O 1
ATOM 3280 N N . CYS B 1 102 ? -3.931 -17.788 26.472 1.00 20.91 107 CYS B N 1
ATOM 3281 C CA . CYS B 1 102 ? -5.072 -16.908 26.703 1.00 20.93 107 CYS B CA 1
ATOM 3282 C C . CYS B 1 102 ? -4.819 -15.986 27.890 1.00 21.60 107 CYS B C 1
ATOM 3283 O O . CYS B 1 102 ? -5.152 -14.801 27.848 1.00 23.46 107 CYS B O 1
ATOM 3286 N N . VAL B 1 103 ? -4.234 -16.537 28.949 1.00 20.96 108 VAL B N 1
ATOM 3287 C CA . VAL B 1 103 ? -3.890 -15.751 30.128 1.00 22.60 108 VAL B CA 1
ATOM 3288 C C . VAL B 1 103 ? -2.814 -14.721 29.796 1.00 24.25 108 VAL B C 1
ATOM 3289 O O . VAL B 1 103 ? -2.905 -13.562 30.206 1.00 25.01 108 VAL B O 1
ATOM 3293 N N . TYR B 1 104 ? -1.800 -15.145 29.045 1.00 24.03 109 TYR B N 1
ATOM 3294 C CA . TYR B 1 104 ? -0.723 -14.243 28.650 1.00 24.95 109 TYR B CA 1
ATOM 3295 C C . TYR B 1 104 ? -1.244 -13.085 27.809 1.00 24.53 109 TYR B C 1
ATOM 3296 O O . TYR B 1 104 ? -0.759 -11.960 27.923 1.00 24.54 109 TYR B O 1
ATOM 3305 N N . GLU B 1 105 ? -2.227 -13.369 26.961 1.00 24.64 110 GLU B N 1
ATOM 3306 C CA . GLU B 1 105 ? -2.817 -12.354 26.097 1.00 26.11 110 GLU B CA 1
ATOM 3307 C C . GLU B 1 105 ? -3.398 -11.206 26.918 1.00 26.96 110 GLU B C 1
ATOM 3308 O O . GLU B 1 105 ? -3.429 -10.062 26.468 1.00 28.06 110 GLU B O 1
ATOM 3314 N N . ARG B 1 106 ? -3.840 -11.520 28.132 1.00 27.59 111 ARG B N 1
ATOM 3315 C CA . ARG B 1 106 ? -4.458 -10.530 29.006 1.00 31.41 111 ARG B CA 1
ATOM 3316 C C . ARG B 1 106 ? -3.480 -9.925 30.014 1.00 32.46 111 ARG B C 1
ATOM 3317 O O . ARG B 1 106 ? -3.534 -8.727 30.293 1.00 36.07 111 ARG B O 1
ATOM 3325 N N . THR B 1 107 ? -2.591 -10.750 30.560 1.00 30.64 112 THR B N 1
ATOM 3326 C CA . THR B 1 107 ? -1.719 -10.312 31.649 1.00 31.59 112 THR B CA 1
ATOM 3327 C C . THR B 1 107 ? -0.319 -9.915 31.185 1.00 32.23 112 THR B C 1
ATOM 3328 O O . THR B 1 107 ? 0.382 -9.179 31.881 1.00 34.15 112 THR B O 1
ATOM 3332 N N . ARG B 1 108 ? 0.080 -10.412 30.016 1.00 30.54 113 ARG B N 1
ATOM 3333 C CA . ARG B 1 108 ? 1.403 -10.147 29.444 1.00 33.25 113 ARG B CA 1
ATOM 3334 C C . ARG B 1 108 ? 2.533 -10.579 30.380 1.00 32.49 113 ARG B C 1
ATOM 3335 O O . ARG B 1 108 ? 3.635 -10.033 30.326 1.00 31.73 113 ARG B O 1
ATOM 3343 N N . ASN B 1 109 ? 2.249 -11.561 31.233 1.00 31.20 114 ASN B N 1
ATOM 3344 C CA . ASN B 1 109 ? 3.228 -12.075 32.187 1.00 29.61 114 ASN B CA 1
ATOM 3345 C C . ASN B 1 109 ? 4.437 -12.671 31.470 1.00 28.40 114 ASN B C 1
ATOM 3346 O O . ASN B 1 109 ? 4.323 -13.700 30.806 1.00 27.11 114 ASN B O 1
ATOM 3351 N N . PRO B 1 110 ? 5.606 -12.025 31.610 1.00 30.04 115 PRO B N 1
ATOM 3352 C CA . PRO B 1 110 ? 6.823 -12.441 30.901 1.00 29.69 115 PRO B CA 1
ATOM 3353 C C . PRO B 1 110 ? 7.348 -13.801 31.354 1.00 30.20 115 PRO B C 1
ATOM 3354 O O . PRO B 1 110 ? 8.164 -14.404 30.655 1.00 30.74 115 PRO B O 1
ATOM 3358 N N . ALA B 1 111 ? 6.884 -14.275 32.506 1.00 29.75 116 ALA B N 1
ATOM 3359 C CA . ALA B 1 111 ? 7.296 -15.577 33.018 1.00 29.14 116 ALA B CA 1
ATOM 3360 C C . ALA B 1 111 ? 6.811 -16.703 32.110 1.00 26.97 116 ALA B C 1
ATOM 3361 O O . ALA B 1 111 ? 7.413 -17.775 32.060 1.00 28.26 116 ALA B O 1
ATOM 3363 N N . TYR B 1 112 ? 5.723 -16.447 31.390 1.00 24.98 117 TYR B N 1
ATOM 3364 C CA . TYR B 1 112 ? 5.115 -17.451 30.525 1.00 24.27 117 TYR B CA 1
ATOM 3365 C C . TYR B 1 112 ? 5.818 -17.553 29.172 1.00 24.50 117 TYR B C 1
ATOM 3366 O O . TYR B 1 112 ? 5.683 -18.559 28.475 1.00 25.36 117 TYR B O 1
ATOM 3375 N N . LEU B 1 113 ? 6.560 -16.511 28.808 1.00 24.73 118 LEU B N 1
ATOM 3376 C CA . LEU B 1 113 ? 7.186 -16.426 27.486 1.00 26.42 118 LEU B CA 1
ATOM 3377 C C . LEU B 1 113 ? 8.103 -17.606 27.126 1.00 26.22 118 LEU B C 1
ATOM 3378 O O . LEU B 1 113 ? 7.970 -18.164 26.037 1.00 26.50 118 LEU B O 1
ATOM 3383 N N . PRO B 1 114 ? 9.037 -17.993 28.021 1.00 25.96 119 PRO B N 1
ATOM 3384 C CA . PRO B 1 114 ? 9.873 -19.134 27.627 1.00 26.42 119 PRO B CA 1
ATOM 3385 C C . PRO B 1 114 ? 9.074 -20.430 27.501 1.00 24.44 119 PRO B C 1
ATOM 3386 O O . PRO B 1 114 ? 9.458 -21.314 26.735 1.00 23.00 119 PRO B O 1
ATOM 3390 N N . TRP B 1 115 ? 7.974 -20.531 28.241 1.00 23.47 120 TRP B N 1
ATOM 3391 C CA . TRP B 1 115 ? 7.114 -21.708 28.181 1.00 23.33 120 TRP B CA 1
ATOM 3392 C C . TRP B 1 115 ? 6.303 -21.732 26.892 1.00 22.29 120 TRP B C 1
ATOM 3393 O O . TRP B 1 115 ? 6.220 -22.763 26.223 1.00 22.36 120 TRP B O 1
ATOM 3404 N N . LEU B 1 116 ? 5.705 -20.595 26.552 1.00 21.85 121 LEU B N 1
ATOM 3405 C CA . LEU B 1 116 ? 4.949 -20.469 25.310 1.00 21.35 121 LEU B CA 1
ATOM 3406 C C . LEU B 1 116 ? 5.843 -20.732 24.106 1.00 22.45 121 LEU B C 1
ATOM 3407 O O . LEU B 1 116 ? 5.445 -21.411 23.160 1.00 23.61 121 LEU B O 1
ATOM 3412 N N . ASP B 1 117 ? 7.057 -20.196 24.155 1.00 21.77 122 ASP B N 1
ATOM 3413 C CA . ASP B 1 117 ? 8.013 -20.341 23.064 1.00 22.99 122 ASP B CA 1
ATOM 3414 C C . ASP B 1 117 ? 8.468 -21.785 22.878 1.00 22.99 122 ASP B C 1
ATOM 3415 O O . ASP B 1 117 ? 8.424 -22.317 21.771 1.00 23.98 122 ASP B O 1
ATOM 3420 N N . ALA B 1 118 ? 8.899 -22.416 23.966 1.00 22.24 123 ALA B N 1
ATOM 3421 C CA . ALA B 1 118 ? 9.472 -23.757 23.904 1.00 23.62 123 ALA B CA 1
ATOM 3422 C C . ALA B 1 118 ? 8.475 -24.807 23.417 1.00 23.09 123 ALA B C 1
ATOM 3423 O O . ALA B 1 118 ? 8.815 -25.662 22.600 1.00 23.28 123 ALA B O 1
ATOM 3425 N N . TRP B 1 119 ? 7.247 -24.740 23.919 1.00 22.28 124 TRP B N 1
ATOM 3426 C CA . TRP B 1 119 ? 6.248 -25.754 23.606 1.00 23.00 124 TRP B CA 1
ATOM 3427 C C . TRP B 1 119 ? 5.629 -25.561 22.225 1.00 23.20 124 TRP B C 1
ATOM 3428 O O . TRP B 1 119 ? 5.251 -26.531 21.569 1.00 23.90 124 TRP B O 1
ATOM 3439 N N . ALA B 1 120 ? 5.523 -24.311 21.787 1.00 21.68 125 ALA B N 1
ATOM 3440 C CA . ALA B 1 120 ? 5.015 -24.027 20.451 1.00 21.93 125 ALA B CA 1
ATOM 3441 C C . ALA B 1 120 ? 6.049 -24.410 19.400 1.00 21.96 125 ALA B C 1
ATOM 3442 O O . ALA B 1 120 ? 5.705 -24.939 18.343 1.00 23.05 125 ALA B O 1
ATOM 3444 N N . GLU B 1 121 ? 7.317 -24.139 19.698 1.00 21.56 126 GLU B N 1
ATOM 3445 C CA . GLU B 1 121 ? 8.409 -24.519 18.808 1.00 22.56 126 GLU B CA 1
ATOM 3446 C C . GLU B 1 121 ? 8.485 -26.034 18.665 1.00 23.07 126 GLU B C 1
ATOM 3447 O O . GLU B 1 121 ? 8.782 -26.548 17.588 1.00 25.05 126 GLU B O 1
ATOM 3453 N N . TRP B 1 122 ? 8.215 -26.746 19.755 1.00 21.84 127 TRP B N 1
ATOM 3454 C CA . TRP B 1 122 ? 8.178 -28.203 19.718 1.00 22.18 127 TRP B CA 1
ATOM 3455 C C . TRP B 1 122 ? 7.033 -28.702 18.843 1.00 21.97 127 TRP B C 1
ATOM 3456 O O . TRP B 1 122 ? 7.226 -29.564 17.984 1.00 22.64 127 TRP B O 1
ATOM 3467 N N . ALA B 1 123 ? 5.843 -28.157 19.074 1.00 21.36 128 ALA B N 1
ATOM 3468 C CA . ALA B 1 123 ? 4.651 -28.568 18.342 1.00 22.41 128 ALA B CA 1
ATOM 3469 C C . ALA B 1 123 ? 4.786 -28.272 16.854 1.00 23.29 128 ALA B C 1
ATOM 3470 O O . ALA B 1 123 ? 4.322 -29.042 16.013 1.00 25.12 128 ALA B O 1
ATOM 3472 N N . TYR B 1 124 ? 5.434 -27.158 16.536 1.00 22.38 129 TYR B N 1
ATOM 3473 C CA . TYR B 1 124 ? 5.593 -26.738 15.151 1.00 24.17 129 TYR B CA 1
ATOM 3474 C C . TYR B 1 124 ? 6.728 -27.481 14.449 1.00 25.94 129 TYR B C 1
ATOM 3475 O O . TYR B 1 124 ? 6.569 -27.941 13.3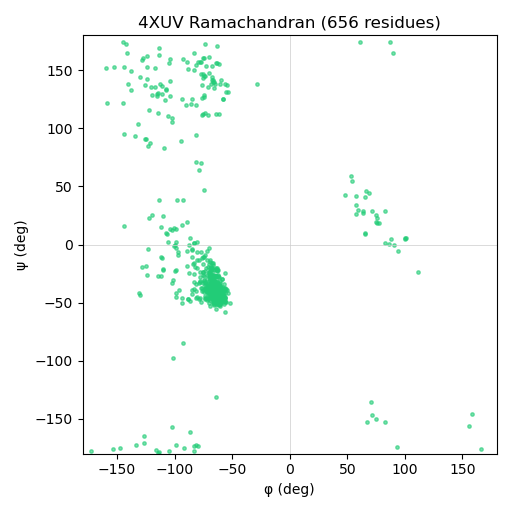19 1.00 27.65 129 TYR B O 1
ATOM 3484 N N . HIS B 1 125 ? 7.868 -27.602 15.123 1.00 24.67 130 HIS B N 1
ATOM 3485 C CA . HIS B 1 125 ? 9.067 -28.153 14.496 1.00 26.14 130 HIS B CA 1
ATOM 3486 C C . HIS B 1 125 ? 9.316 -29.629 14.806 1.00 27.69 130 HIS B C 1
ATOM 3487 O O . HIS B 1 125 ? 9.639 -30.409 13.910 1.00 29.12 130 HIS B O 1
ATOM 3494 N N . ASP B 1 126 ? 9.169 -30.009 16.072 1.00 26.56 131 ASP B N 1
ATOM 3495 C CA . ASP B 1 126 ? 9.716 -31.279 16.545 1.00 26.28 131 ASP B CA 1
ATOM 3496 C C . ASP B 1 126 ? 8.706 -32.418 16.678 1.00 25.68 131 ASP B C 1
ATOM 3497 O O . ASP B 1 126 ? 9.072 -33.585 16.532 1.00 25.98 131 ASP B O 1
ATOM 3502 N N . LEU B 1 127 ? 7.451 -32.085 16.969 1.00 24.33 132 LEU B N 1
ATOM 3503 C CA . LEU B 1 127 ? 6.409 -33.100 17.111 1.00 24.58 132 LEU B CA 1
ATOM 3504 C C . LEU B 1 127 ? 6.324 -33.961 15.856 1.00 25.01 132 LEU B C 1
ATOM 3505 O O . LEU B 1 127 ? 6.286 -33.440 14.741 1.00 25.21 132 LEU B O 1
ATOM 3510 N N . ALA B 1 128 ? 6.314 -35.277 16.051 1.00 25.15 133 ALA B N 1
ATOM 3511 C CA . ALA B 1 128 ? 6.320 -36.232 14.947 1.00 24.83 133 ALA B CA 1
ATOM 3512 C C . ALA B 1 128 ? 5.187 -35.971 13.963 1.00 23.78 133 ALA B C 1
ATOM 3513 O O . ALA B 1 128 ? 4.056 -35.689 14.359 1.00 21.16 133 ALA B O 1
ATOM 3515 N N . ARG B 1 129 ? 5.504 -36.052 12.676 1.00 24.85 134 ARG B N 1
ATOM 3516 C CA . ARG B 1 129 ? 4.510 -35.851 11.632 1.00 26.30 134 ARG B CA 1
ATOM 3517 C C . ARG B 1 129 ? 4.218 -37.155 10.905 1.00 28.44 134 ARG B C 1
ATOM 3518 O O . ARG B 1 129 ? 5.131 -37.916 10.585 1.00 27.44 134 ARG B O 1
ATOM 3526 N N . THR B 1 130 ? 2.941 -37.413 10.651 1.00 25.21 135 THR B N 1
ATOM 3527 C CA . THR B 1 130 ? 2.550 -38.557 9.842 1.00 25.30 135 THR B CA 1
ATOM 3528 C C . THR B 1 130 ? 2.723 -38.216 8.372 1.00 26.02 135 THR B C 1
ATOM 3529 O O . THR B 1 130 ? 3.247 -37.155 8.029 1.00 23.91 135 THR B O 1
ATOM 3533 N N . ARG B 1 131 ? 2.276 -39.118 7.507 1.00 27.56 136 ARG B N 1
ATOM 3534 C CA . ARG B 1 131 ? 2.200 -38.826 6.085 1.00 30.64 136 ARG B CA 1
ATOM 3535 C C . ARG B 1 131 ? 1.246 -37.650 5.886 1.00 28.53 136 ARG B C 1
ATOM 3536 O O . ARG B 1 131 ? 0.375 -37.408 6.724 1.00 27.41 136 ARG B O 1
ATOM 3544 N N . ARG B 1 132 ? 1.428 -36.919 4.787 1.00 28.13 137 ARG B N 1
ATOM 3545 C CA . ARG B 1 132 ? 0.649 -35.715 4.466 1.00 27.70 137 ARG B CA 1
ATOM 3546 C C . ARG B 1 132 ? 0.890 -34.578 5.465 1.00 28.52 137 ARG B C 1
ATOM 3547 O O . ARG B 1 132 ? 0.199 -33.559 5.431 1.00 29.38 137 ARG B O 1
ATOM 3555 N N . GLY B 1 133 ? 1.868 -34.754 6.348 1.00 27.84 138 GLY B N 1
ATOM 3556 C CA . GLY B 1 133 ? 2.246 -33.714 7.290 1.00 25.59 138 GLY B CA 1
ATOM 3557 C C . GLY B 1 133 ? 1.310 -33.557 8.474 1.00 24.73 138 GLY B C 1
ATOM 3558 O O . GLY B 1 133 ? 1.314 -32.523 9.143 1.00 23.62 138 GLY B O 1
ATOM 3559 N N . GLY B 1 134 ? 0.507 -34.581 8.741 1.00 23.66 139 GLY B N 1
ATOM 3560 C CA . GLY B 1 134 ? -0.412 -34.545 9.864 1.00 22.36 139 GLY B CA 1
ATOM 3561 C C . GLY B 1 134 ? 0.304 -34.698 11.193 1.00 23.60 139 GLY B C 1
ATOM 3562 O O . GLY B 1 134 ? 1.296 -35.419 11.290 1.00 25.06 139 GLY B O 1
ATOM 3563 N N . MET B 1 135 ? -0.193 -34.014 12.218 1.00 22.40 140 MET B N 1
ATOM 3564 C CA . MET B 1 135 ? 0.386 -34.128 13.552 1.00 23.55 140 MET B CA 1
ATOM 3565 C C . MET B 1 135 ? 0.086 -35.491 14.163 1.00 23.74 140 MET B C 1
ATOM 3566 O O . MET B 1 135 ? -1.060 -35.798 14.494 1.00 23.52 140 MET B O 1
ATOM 3571 N N . GLN B 1 136 ? 1.128 -36.302 14.307 1.00 24.36 141 GLN B N 1
ATOM 3572 C CA . GLN B 1 136 ? 1.002 -37.634 14.880 1.00 26.54 141 GLN B CA 1
ATOM 3573 C C . GLN B 1 136 ? 0.571 -37.550 16.338 1.00 27.50 141 GLN B C 1
ATOM 3574 O O . GLN B 1 136 ? 1.062 -36.707 17.089 1.00 28.44 141 GLN B O 1
ATOM 3580 N N . HIS B 1 137 ? -0.349 -38.420 16.740 1.00 27.44 142 HIS B N 1
ATOM 3581 C CA . HIS B 1 137 ? -0.864 -38.380 18.102 1.00 27.46 142 HIS B CA 1
ATOM 3582 C C . HIS B 1 137 ? 0.084 -39.075 19.070 1.00 29.48 142 HIS B C 1
ATOM 3583 O O . HIS B 1 137 ? -0.213 -40.153 19.585 1.00 31.51 142 HIS B O 1
ATOM 3590 N N . VAL B 1 138 ? 1.228 -38.446 19.312 1.00 29.27 143 VAL B N 1
ATOM 3591 C CA . VAL B 1 138 ? 2.214 -38.977 20.242 1.00 30.09 143 VAL B CA 1
ATOM 3592 C C . VAL B 1 138 ? 1.760 -38.776 21.683 1.00 30.55 143 VAL B C 1
ATOM 3593 O O . VAL B 1 138 ? 1.412 -37.666 22.085 1.00 29.10 143 VAL B O 1
ATOM 3597 N N . THR B 1 139 ? 1.756 -39.859 22.452 1.00 32.26 144 THR B N 1
ATOM 3598 C CA . THR B 1 139 ? 1.424 -39.791 23.869 1.00 34.39 144 THR B CA 1
ATOM 3599 C C . THR B 1 139 ? 2.651 -40.150 24.698 1.00 38.17 144 THR B C 1
ATOM 3600 O O . THR B 1 139 ? 3.716 -40.428 24.145 1.00 38.69 144 THR B O 1
ATOM 3604 N N . TYR B 1 140 ? 2.507 -40.139 26.019 1.00 41.53 145 TYR B N 1
ATOM 3605 C CA . TYR B 1 140 ? 3.623 -40.464 26.900 1.00 45.72 145 TYR B CA 1
ATOM 3606 C C . TYR B 1 140 ? 4.084 -41.902 26.703 1.00 46.59 145 TYR B C 1
ATOM 3607 O O . TYR B 1 140 ? 5.277 -42.168 26.555 1.00 48.66 145 TYR B O 1
ATOM 3616 N N . LEU B 1 141 ? 3.130 -42.826 26.701 1.00 46.84 146 LEU B N 1
ATOM 3617 C CA . LEU B 1 141 ? 3.439 -44.245 26.590 1.00 50.11 146 LEU B CA 1
ATOM 3618 C C . LEU B 1 141 ? 3.646 -44.684 25.145 1.00 49.23 146 LEU B C 1
ATOM 3619 O O . LEU B 1 141 ? 4.516 -45.506 24.859 1.00 48.58 146 LEU B O 1
ATOM 3624 N N . GLU B 1 142 ? 2.850 -44.132 24.236 1.00 47.95 147 GLU B N 1
ATOM 3625 C CA . GLU B 1 142 ? 2.818 -44.632 22.867 1.00 47.38 147 GLU B CA 1
ATOM 3626 C C . GLU B 1 142 ? 3.273 -43.620 21.820 1.00 44.51 147 GLU B C 1
ATOM 3627 O O . GLU B 1 142 ? 2.888 -42.450 21.849 1.00 40.04 147 GLU B O 1
ATOM 3633 N N . GLU B 1 143 ? 4.095 -44.096 20.891 1.00 45.70 148 GLU B N 1
ATOM 3634 C CA . GLU B 1 143 ? 4.549 -43.298 19.761 1.00 43.75 148 GLU B CA 1
ATOM 3635 C C . GLU B 1 143 ? 3.415 -43.110 18.758 1.00 38.11 148 GLU B C 1
ATOM 3636 O O . GLU B 1 143 ? 3.278 -42.043 18.156 1.00 35.01 148 GLU B O 1
ATOM 3642 N N . ASN B 1 144 ? 2.607 -44.157 18.595 1.00 36.25 149 ASN B N 1
ATOM 3643 C CA . ASN B 1 144 ? 1.454 -44.143 17.697 1.00 34.94 149 ASN B CA 1
ATOM 3644 C C . ASN B 1 144 ? 1.818 -43.728 16.276 1.00 32.76 149 ASN B C 1
ATOM 3645 O O . ASN B 1 144 ? 1.228 -42.801 15.723 1.00 30.38 149 ASN B O 1
ATOM 3650 N N . ALA B 1 145 ? 2.787 -44.426 15.693 1.00 34.12 150 ALA B N 1
ATOM 3651 C CA . ALA B 1 145 ? 3.307 -44.087 14.371 1.00 32.98 150 ALA B CA 1
ATOM 3652 C C . ALA B 1 145 ? 2.223 -44.086 13.295 1.00 30.76 150 ALA B C 1
ATOM 3653 O O . ALA B 1 145 ? 1.505 -45.070 13.118 1.00 31.29 150 ALA B O 1
ATOM 3655 N N . GLY B 1 146 ? 2.111 -42.967 12.585 1.00 27.89 151 GLY B N 1
ATOM 3656 C CA . GLY B 1 146 ? 1.178 -42.842 11.480 1.00 28.34 151 GLY B CA 1
ATOM 3657 C C . GLY B 1 146 ? -0.272 -42.672 11.896 1.00 28.14 151 GLY B C 1
ATOM 3658 O O . GLY B 1 146 ? -1.180 -42.877 11.090 1.00 28.91 151 GLY B O 1
ATOM 3659 N N . GLN B 1 147 ? -0.495 -42.287 13.148 1.00 27.72 152 GLN B N 1
ATOM 3660 C CA . GLN B 1 147 ? -1.853 -42.175 13.673 1.00 27.93 152 GLN B CA 1
ATOM 3661 C C . GLN B 1 147 ? -2.316 -40.733 13.859 1.00 25.88 152 GLN B C 1
ATOM 3662 O O . GLN B 1 147 ? -1.595 -39.902 14.412 1.00 23.53 152 GLN B O 1
ATOM 3668 N N . LEU B 1 148 ? -3.530 -40.453 13.392 1.00 25.38 153 LEU B N 1
ATOM 3669 C CA . LEU B 1 148 ? -4.196 -39.182 13.654 1.00 23.41 153 LEU B CA 1
ATOM 3670 C C . LEU B 1 148 ? -5.436 -39.421 14.506 1.00 25.97 153 LEU B C 1
ATOM 3671 O O . LEU B 1 148 ? -6.248 -40.289 14.191 1.00 26.87 153 LEU B O 1
ATOM 3676 N N . TRP B 1 149 ? -5.580 -38.660 15.587 1.00 26.27 154 TRP B N 1
ATOM 3677 C CA . TRP B 1 149 ? -6.757 -38.782 16.444 1.00 27.41 154 TRP B CA 1
ATOM 3678 C C . TRP B 1 149 ? -7.612 -37.523 16.382 1.00 27.07 154 TRP B C 1
ATOM 3679 O O . TRP B 1 149 ? -7.187 -36.495 15.859 1.00 26.49 154 TRP B O 1
ATOM 3690 N N . ASP B 1 150 ? -8.817 -37.610 16.936 1.00 28.92 155 ASP B N 1
ATOM 3691 C CA . ASP B 1 150 ? -9.748 -36.488 16.933 1.00 27.40 155 ASP B CA 1
ATOM 3692 C C . ASP B 1 150 ? -9.353 -35.395 17.923 1.00 26.30 155 ASP B C 1
ATOM 3693 O O . ASP B 1 150 ? -9.443 -34.207 17.612 1.00 25.68 155 ASP B O 1
ATOM 3698 N N . ASP B 1 151 ? -8.905 -35.798 19.108 1.00 26.26 156 ASP B N 1
ATOM 3699 C CA . ASP B 1 151 ? -8.637 -34.849 20.187 1.00 27.22 156 ASP B CA 1
ATOM 3700 C C . ASP B 1 151 ? -7.435 -33.943 19.914 1.00 24.12 156 ASP B C 1
ATOM 3701 O O . ASP B 1 151 ? -7.248 -32.940 20.602 1.00 24.80 156 ASP B O 1
ATOM 3706 N N . THR B 1 152 ? -6.631 -34.295 18.913 1.00 21.43 157 THR B N 1
ATOM 3707 C CA . THR B 1 152 ? -5.450 -33.510 18.549 1.00 21.37 157 THR B CA 1
ATOM 3708 C C . THR B 1 152 ? -5.802 -32.047 18.279 1.00 20.75 157 THR B C 1
ATOM 3709 O O . THR B 1 152 ? -5.060 -31.139 18.660 1.00 19.22 157 THR B O 1
ATOM 3713 N N . LEU B 1 153 ? -6.943 -31.830 17.631 1.00 21.45 158 LEU B N 1
ATOM 3714 C CA . LEU B 1 153 ? -7.423 -30.486 17.325 1.00 20.66 158 LEU B CA 1
ATOM 3715 C C . LEU B 1 153 ? -7.552 -29.634 18.585 1.00 20.02 158 LEU B C 1
ATOM 3716 O O . LEU B 1 153 ? -7.228 -28.447 18.580 1.00 17.78 158 LEU B O 1
ATOM 3721 N N . MET B 1 154 ? -8.022 -30.252 19.663 1.00 20.87 159 MET B N 1
ATOM 3722 C CA . MET B 1 154 ? -8.202 -29.560 20.934 1.00 22.30 159 MET B CA 1
ATOM 3723 C C . MET B 1 154 ? -6.919 -29.537 21.759 1.00 22.90 159 MET B C 1
ATOM 3724 O O . MET B 1 154 ? -6.601 -28.538 22.404 1.00 23.39 159 MET B O 1
ATOM 3729 N N . MET B 1 155 ? -6.183 -30.643 21.728 1.00 21.80 160 MET B N 1
ATOM 3730 C CA . MET B 1 155 ? -5.052 -30.840 22.629 1.00 21.66 160 MET B CA 1
ATOM 3731 C C . MET B 1 155 ? -3.782 -30.099 22.213 1.00 20.80 160 MET B C 1
ATOM 3732 O O . MET B 1 155 ? -3.011 -29.661 23.065 1.00 22.04 160 MET B O 1
ATOM 3737 N N . THR B 1 156 ? -3.557 -29.959 20.913 1.00 19.85 161 THR B N 1
ATOM 3738 C CA . THR B 1 156 ? -2.299 -29.388 20.442 1.00 20.94 161 THR B CA 1
ATOM 3739 C C . THR B 1 156 ? -2.496 -28.269 19.421 1.00 20.72 161 THR B C 1
ATOM 3740 O O . THR B 1 156 ? -1.844 -27.227 19.501 1.00 21.52 161 THR B O 1
ATOM 3744 N N . VAL B 1 157 ? -3.405 -28.484 18.475 1.00 20.02 162 VAL B N 1
ATOM 3745 C CA . VAL B 1 157 ? -3.594 -27.556 17.363 1.00 19.91 162 VAL B CA 1
ATOM 3746 C C . VAL B 1 157 ? -4.067 -26.177 17.824 1.00 20.62 162 VAL B C 1
ATOM 3747 O O . VAL B 1 157 ? -3.514 -25.155 17.413 1.00 20.96 162 VAL B O 1
ATOM 3751 N N . LEU B 1 158 ? -5.086 -26.145 18.676 1.00 21.83 163 LEU B N 1
ATOM 3752 C CA . LEU B 1 158 ? -5.587 -24.875 19.196 1.00 22.81 163 LEU B CA 1
ATOM 3753 C C . LEU B 1 158 ? -4.607 -24.191 20.161 1.00 22.62 163 LEU B C 1
ATOM 3754 O O . LEU B 1 158 ? -4.487 -22.966 20.133 1.00 22.04 163 LEU B O 1
ATOM 3759 N N . PRO B 1 159 ? -3.920 -24.964 21.028 1.00 21.03 164 PRO B N 1
ATOM 3760 C CA . PRO B 1 159 ? -2.827 -24.319 21.764 1.00 21.13 164 PRO B CA 1
ATOM 3761 C C . PRO B 1 159 ? -1.783 -23.688 20.842 1.00 21.51 164 PRO B C 1
ATOM 3762 O O . PRO B 1 159 ? -1.360 -22.561 21.090 1.00 20.12 164 PRO B O 1
ATOM 3766 N N . LEU B 1 160 ? -1.388 -24.401 19.790 1.00 21.02 165 LEU B N 1
ATOM 3767 C CA . LEU B 1 160 ? -0.402 -23.886 18.845 1.00 20.92 165 LEU B CA 1
ATOM 3768 C C . LEU B 1 160 ? -0.894 -22.617 18.155 1.00 19.86 165 LEU B C 1
ATOM 3769 O O . LEU B 1 160 ? -0.142 -21.655 17.994 1.00 19.91 165 LEU B O 1
ATOM 3774 N N . ALA B 1 161 ? -2.159 -22.626 17.748 1.00 18.59 166 ALA B N 1
ATOM 3775 C CA . ALA B 1 161 ? -2.752 -21.489 17.054 1.00 19.41 166 ALA B CA 1
ATOM 3776 C C . ALA B 1 161 ? -2.778 -20.245 17.937 1.00 20.74 166 ALA B C 1
ATOM 3777 O O . ALA B 1 161 ? -2.428 -19.152 17.493 1.00 21.62 166 ALA B O 1
ATOM 3779 N N . LYS B 1 162 ? -3.190 -20.420 19.189 1.00 20.79 167 LYS B N 1
ATOM 3780 C CA . LYS B 1 162 ? -3.328 -19.298 20.112 1.00 20.77 167 LYS B CA 1
ATOM 3781 C C . LYS B 1 162 ? -1.975 -18.691 20.471 1.00 20.02 167 LYS B C 1
ATOM 3782 O O . LYS B 1 162 ? -1.856 -17.475 20.631 1.00 20.52 167 LYS B O 1
ATOM 3788 N N . ILE B 1 163 ? -0.957 -19.537 20.600 1.00 20.47 168 ILE B N 1
ATOM 3789 C CA . ILE B 1 163 ? 0.392 -19.055 20.873 1.00 21.17 168 ILE B CA 1
ATOM 3790 C C . ILE B 1 163 ? 0.913 -18.263 19.677 1.00 19.58 168 ILE B C 1
ATOM 3791 O O . ILE B 1 163 ? 1.603 -17.255 19.837 1.00 21.09 168 ILE B O 1
ATOM 3796 N N . GLY B 1 164 ? 0.565 -18.720 18.478 1.00 18.52 169 GLY B N 1
ATOM 3797 C CA . GLY B 1 164 ? 0.932 -18.020 17.260 1.00 20.38 169 GLY B CA 1
ATOM 3798 C C . GLY B 1 164 ? 0.356 -16.619 17.230 1.00 22.28 169 GLY B C 1
ATOM 3799 O O . GLY B 1 164 ? 0.984 -15.686 16.730 1.00 23.97 169 GLY B O 1
ATOM 3800 N N . VAL B 1 165 ? -0.845 -16.473 17.780 1.00 21.67 170 VAL B N 1
ATOM 3801 C CA . VAL B 1 165 ? -1.503 -15.176 17.860 1.00 20.78 170 VAL B CA 1
ATOM 3802 C C . VAL B 1 165 ? -0.803 -14.253 18.852 1.00 21.91 170 VAL B C 1
ATOM 3803 O O . VAL B 1 165 ? -0.476 -13.111 18.527 1.00 22.22 170 VAL B O 1
ATOM 3807 N N . VAL B 1 166 ? -0.564 -14.756 20.060 1.00 21.99 171 VAL B N 1
ATOM 3808 C CA . VAL B 1 166 ? -0.044 -13.928 21.144 1.00 24.20 171 VAL B CA 1
ATOM 3809 C C . VAL B 1 166 ? 1.445 -13.608 21.003 1.00 25.06 171 VAL B C 1
ATOM 3810 O O . VAL B 1 166 ? 1.918 -12.611 21.547 1.00 25.18 171 VAL B O 1
ATOM 3814 N N . LEU B 1 167 ? 2.180 -14.443 20.276 1.00 25.31 172 LEU B N 1
ATOM 3815 C CA . LEU B 1 167 ? 3.610 -14.215 20.088 1.00 25.25 172 LEU B CA 1
ATOM 3816 C C . LEU B 1 167 ? 3.903 -13.549 18.749 1.00 24.55 172 LEU B C 1
ATOM 3817 O O . LEU B 1 167 ? 5.052 -13.228 18.445 1.00 22.78 172 LEU B O 1
ATOM 3822 N N . GLY B 1 168 ? 2.861 -13.341 17.952 1.00 24.08 173 GLY B N 1
ATOM 3823 C CA . GLY B 1 168 ? 3.019 -12.737 16.643 1.00 25.02 173 GLY B CA 1
ATOM 3824 C C . GLY B 1 168 ? 3.797 -13.638 15.704 1.00 23.98 173 GLY B C 1
ATOM 3825 O O . GLY B 1 168 ? 4.709 -13.191 15.008 1.00 23.76 173 GLY B O 1
ATOM 3826 N N . ARG B 1 169 ? 3.438 -14.917 15.694 1.00 22.50 174 ARG B N 1
ATOM 3827 C CA . ARG B 1 169 ? 4.076 -15.888 14.814 1.00 22.35 174 ARG B CA 1
ATOM 3828 C C . ARG B 1 169 ? 3.023 -16.560 13.940 1.00 23.08 174 ARG B C 1
ATOM 3829 O O . ARG B 1 169 ? 2.531 -17.641 14.267 1.00 23.86 174 ARG B O 1
ATOM 3837 N N . PRO B 1 170 ? 2.674 -15.911 12.818 1.00 23.34 175 PRO B N 1
ATOM 3838 C CA . PRO B 1 170 ? 1.570 -16.319 11.941 1.00 23.59 175 PRO B CA 1
ATOM 3839 C C . PRO B 1 170 ? 1.752 -17.697 11.309 1.00 23.24 175 PRO B C 1
ATOM 3840 O O . PRO B 1 170 ? 0.760 -18.302 10.901 1.00 21.83 175 PRO B O 1
ATOM 3844 N N . HIS B 1 171 ? 2.986 -18.184 11.223 1.00 23.69 176 HIS B N 1
ATOM 3845 C CA . HIS B 1 171 ? 3.224 -19.493 10.624 1.00 23.75 176 HIS B CA 1
ATOM 3846 C C . HIS B 1 171 ? 2.680 -20.606 11.518 1.00 19.95 176 HIS B C 1
ATOM 3847 O O . HIS B 1 171 ? 2.304 -21.672 11.028 1.00 20.44 176 HIS B O 1
ATOM 3854 N N . TYR B 1 172 ? 2.632 -20.354 12.824 1.00 17.71 177 TYR B N 1
ATOM 3855 C CA . TYR B 1 172 ? 1.963 -21.265 13.749 1.00 19.51 177 TYR B CA 1
ATOM 3856 C C . TYR B 1 172 ? 0.498 -21.412 13.359 1.00 20.61 177 TYR B C 1
ATOM 3857 O O . TYR B 1 172 ? -0.045 -22.516 13.326 1.00 21.63 177 TYR B O 1
ATOM 3866 N N . VAL B 1 173 ? -0.129 -20.278 13.065 1.00 20.07 178 VAL B N 1
ATOM 3867 C CA . VAL B 1 173 ? -1.548 -20.222 12.737 1.00 20.47 178 VAL B CA 1
ATOM 3868 C C . VAL B 1 173 ? -1.843 -20.902 11.404 1.00 20.24 178 VAL B C 1
ATOM 3869 O O . VAL B 1 173 ? -2.844 -21.607 11.266 1.00 20.10 178 VAL B O 1
ATOM 3873 N N . ALA B 1 174 ? -0.966 -20.689 10.428 1.00 19.57 179 ALA B N 1
ATOM 3874 C CA . ALA B 1 174 ? -1.107 -21.324 9.122 1.00 19.89 179 ALA B CA 1
ATOM 3875 C C . ALA B 1 174 ? -1.029 -22.841 9.255 1.00 19.48 179 ALA B C 1
ATOM 3876 O O . ALA B 1 174 ? -1.776 -23.571 8.603 1.00 17.50 179 ALA B O 1
ATOM 3878 N N . GLU B 1 175 ? -0.123 -23.305 10.110 1.00 20.60 180 GLU B N 1
ATOM 3879 C CA . GLU B 1 175 ? 0.045 -24.731 10.362 1.00 22.17 180 GLU B CA 1
ATOM 3880 C C . GLU B 1 175 ? -1.191 -25.318 11.036 1.00 21.99 180 GLU B C 1
ATOM 3881 O O . GLU B 1 175 ? -1.579 -26.454 10.762 1.00 21.01 180 GLU B O 1
ATOM 3887 N N . ALA B 1 176 ? -1.809 -24.535 11.914 1.00 22.12 181 ALA B N 1
ATOM 3888 C CA . ALA B 1 176 ? -3.010 -24.971 12.617 1.00 20.44 181 ALA B CA 1
ATOM 3889 C C . ALA B 1 176 ? -4.190 -25.107 11.660 1.00 20.64 181 ALA B C 1
ATOM 3890 O O . ALA B 1 176 ? -4.991 -26.036 11.778 1.00 21.13 181 ALA B O 1
ATOM 3892 N N . LYS B 1 177 ? -4.295 -24.175 10.717 1.00 19.76 182 LYS B N 1
ATOM 3893 C CA . LYS B 1 177 ? -5.323 -24.240 9.684 1.00 18.99 182 LYS B CA 1
ATOM 3894 C C . LYS B 1 177 ? -5.157 -25.511 8.861 1.00 20.30 182 LYS B C 1
ATOM 3895 O O . LYS B 1 177 ? -6.131 -26.192 8.538 1.00 20.71 182 LYS B O 1
ATOM 3901 N N . ARG B 1 178 ? -3.907 -25.819 8.530 1.00 20.57 183 ARG B N 1
ATOM 3902 C CA . ARG B 1 178 ? -3.565 -27.022 7.782 1.00 21.74 183 ARG B CA 1
ATOM 3903 C C . ARG B 1 178 ? -3.989 -28.284 8.529 1.00 20.88 183 ARG B C 1
ATOM 3904 O O . ARG B 1 178 ? -4.558 -29.202 7.940 1.00 20.95 183 ARG B O 1
ATOM 3912 N N . GLN B 1 179 ? -3.713 -28.318 9.830 1.00 18.88 184 GLN B N 1
ATOM 3913 C CA . GLN B 1 179 ? -4.043 -29.475 10.656 1.00 19.30 184 GLN B CA 1
ATOM 3914 C C . GLN B 1 179 ? -5.549 -29.671 10.791 1.00 19.87 184 GLN B C 1
ATOM 3915 O O . GLN B 1 179 ? -6.026 -30.800 10.914 1.00 21.21 184 GLN B O 1
ATOM 3921 N N . PHE B 1 180 ? -6.297 -28.572 10.769 1.00 19.51 185 PHE B N 1
ATOM 3922 C CA . PHE B 1 180 ? -7.752 -28.656 10.815 1.00 20.23 185 PHE B CA 1
ATOM 3923 C C . PHE B 1 180 ? -8.292 -29.274 9.532 1.00 19.08 185 PHE B C 1
ATOM 3924 O O . PHE B 1 180 ? -9.209 -30.092 9.568 1.00 20.65 185 PHE B O 1
ATOM 3932 N N . LEU B 1 181 ? -7.715 -28.885 8.400 1.00 16.96 186 LEU B N 1
ATOM 3933 C CA . LEU B 1 181 ? -8.109 -29.443 7.112 1.00 18.15 186 LEU B CA 1
ATOM 3934 C C . LEU B 1 181 ? -7.744 -30.922 7.020 1.00 20.42 186 LEU B C 1
ATOM 3935 O O . LEU B 1 181 ? -8.510 -31.727 6.491 1.00 22.12 186 LEU B O 1
ATOM 3940 N N . LEU B 1 182 ? -6.572 -31.273 7.542 1.00 19.92 187 LEU B N 1
ATOM 3941 C CA . LEU B 1 182 ? -6.095 -32.652 7.498 1.00 19.34 187 LEU B CA 1
ATOM 3942 C C . LEU B 1 182 ? -6.947 -33.586 8.353 1.00 19.44 187 LEU B C 1
ATOM 3943 O O . LEU B 1 182 ? -7.267 -34.699 7.937 1.00 19.83 187 LEU B O 1
ATOM 3948 N N . HIS B 1 183 ? -7.311 -33.132 9.548 1.00 19.55 188 HIS B N 1
ATOM 3949 C CA . HIS B 1 183 ? -8.073 -33.965 10.471 1.00 21.24 188 HIS B CA 1
ATOM 3950 C C . HIS B 1 183 ? -9.531 -34.111 10.043 1.00 21.16 188 HIS B C 1
ATOM 3951 O O . HIS B 1 183 ? -10.153 -35.140 10.294 1.00 21.98 188 HIS B O 1
ATOM 3958 N N . VAL B 1 184 ? -10.075 -33.082 9.400 1.00 18.78 189 VAL B N 1
ATOM 3959 C CA . VAL B 1 184 ? -11.415 -33.180 8.832 1.00 19.57 189 VAL B CA 1
ATOM 3960 C C . VAL B 1 184 ? -11.400 -34.173 7.673 1.00 20.77 189 VAL B C 1
ATOM 3961 O O . VAL B 1 184 ? -12.331 -34.960 7.496 1.00 23.45 189 VAL B O 1
ATOM 3965 N N . GLN B 1 185 ? -10.318 -34.144 6.902 1.00 19.40 190 GLN B N 1
ATOM 3966 C CA . GLN B 1 185 ? -10.165 -35.017 5.744 1.00 21.29 190 GLN B CA 1
ATOM 3967 C C . GLN B 1 185 ? -10.032 -36.490 6.130 1.00 22.44 190 GLN B C 1
ATOM 3968 O O . GLN B 1 185 ? -10.661 -37.357 5.523 1.00 22.13 190 GLN B O 1
ATOM 3974 N N . TYR B 1 186 ? -9.216 -36.769 7.142 1.00 22.22 191 TYR B N 1
ATOM 3975 C CA . TYR B 1 186 ? -8.871 -38.148 7.476 1.00 24.21 191 TYR B CA 1
ATOM 3976 C C . TYR B 1 186 ? -9.673 -38.738 8.634 1.00 24.68 191 TYR B C 1
ATOM 3977 O O . TYR B 1 186 ? -9.447 -39.883 9.024 1.00 28.07 191 TYR B O 1
ATOM 3986 N N . LEU B 1 187 ? -10.608 -37.968 9.181 1.00 23.30 192 LEU B N 1
ATOM 3987 C CA . LEU B 1 187 ? -11.463 -38.474 10.253 1.00 24.45 192 LEU B CA 1
ATOM 3988 C C . LEU B 1 187 ? -12.939 -38.251 9.943 1.00 25.30 192 LEU B C 1
ATOM 3989 O O . LEU B 1 187 ? -13.809 -38.897 10.528 1.00 26.36 192 LEU B O 1
ATOM 3994 N N . GLY B 1 188 ? -13.214 -37.335 9.022 1.00 23.86 193 GLY B N 1
ATOM 3995 C CA . GLY B 1 188 ? -14.580 -37.020 8.648 1.00 24.48 193 GLY B CA 1
ATOM 3996 C C . GLY B 1 188 ? -15.284 -38.168 7.950 1.00 24.42 193 GLY B C 1
ATOM 3997 O O . GLY B 1 188 ? -14.683 -38.893 7.158 1.00 24.74 193 GLY B O 1
ATOM 3998 N N . ASP B 1 189 ? -16.567 -38.333 8.255 1.00 23.25 194 ASP B N 1
ATOM 3999 C CA . ASP B 1 189 ? -17.387 -39.352 7.612 1.00 25.28 194 ASP B CA 1
ATOM 4000 C C . ASP B 1 189 ? -18.621 -38.705 6.990 1.00 24.99 194 ASP B C 1
ATOM 4001 O O . ASP B 1 189 ? -19.656 -38.570 7.642 1.00 24.36 194 ASP B O 1
ATOM 4006 N N . VAL B 1 190 ? -18.501 -38.310 5.726 1.00 24.02 195 VAL B N 1
ATOM 4007 C CA . VAL B 1 190 ? -19.554 -37.565 5.041 1.00 24.58 195 VAL B CA 1
ATOM 4008 C C . VAL B 1 190 ? -20.855 -38.357 4.907 1.00 27.67 195 VAL B C 1
ATOM 4009 O O . VAL B 1 190 ? -21.927 -37.774 4.740 1.00 29.20 195 VAL B O 1
ATOM 4013 N N . LYS B 1 191 ? -20.759 -39.681 4.985 1.00 28.83 196 LYS B N 1
ATOM 4014 C CA . LYS B 1 191 ? -21.939 -40.533 4.888 1.00 31.41 196 LYS B CA 1
ATOM 4015 C C . LYS B 1 191 ? -22.865 -40.344 6.087 1.00 29.37 196 LYS B C 1
ATOM 4016 O O . LYS B 1 191 ? -24.082 -40.464 5.963 1.00 30.04 196 LYS B O 1
ATOM 4022 N N . THR B 1 192 ? -22.283 -40.045 7.244 1.00 27.60 197 THR B N 1
ATOM 4023 C CA . THR B 1 192 ? -23.067 -39.843 8.458 1.00 28.07 197 THR B CA 1
ATOM 4024 C C . THR B 1 192 ? -23.022 -38.391 8.923 1.00 28.04 197 THR B C 1
ATOM 4025 O O . THR B 1 192 ? -23.947 -37.912 9.578 1.00 29.91 197 THR B O 1
ATOM 4029 N N . GLY B 1 193 ? -21.943 -37.695 8.581 1.00 25.53 198 GLY B N 1
ATOM 4030 C CA . GLY B 1 193 ? -21.752 -36.326 9.022 1.00 25.72 198 GLY B CA 1
ATOM 4031 C C . GLY B 1 193 ? -21.004 -36.281 10.339 1.00 26.77 198 GLY B C 1
ATOM 4032 O O . GLY B 1 193 ? -20.741 -35.210 10.886 1.00 26.35 198 GLY B O 1
ATOM 4033 N N . LEU B 1 194 ? -20.663 -37.458 10.851 1.00 26.94 199 LEU B N 1
ATOM 4034 C CA . LEU B 1 194 ? -19.915 -37.568 12.095 1.00 26.43 199 LEU B CA 1
ATOM 4035 C C . LEU B 1 194 ? -18.436 -37.799 11.810 1.00 27.05 199 LEU B C 1
ATOM 4036 O O . LEU B 1 194 ? -17.999 -37.735 10.660 1.00 27.64 199 LEU B O 1
ATOM 4041 N N . PHE B 1 195 ? -17.668 -38.069 12.859 1.00 25.81 200 PHE B N 1
ATOM 4042 C CA . PHE B 1 195 ? -16.234 -38.277 12.714 1.00 26.25 200 PHE B CA 1
ATOM 4043 C C . PHE B 1 195 ? -15.789 -39.623 13.266 1.00 26.82 200 PHE B C 1
ATOM 4044 O O . PHE B 1 195 ? -16.298 -40.087 14.288 1.00 24.94 200 PHE B O 1
ATOM 4052 N N . PHE B 1 196 ? -14.838 -40.248 12.581 1.00 26.52 201 PHE B N 1
ATOM 4053 C CA . PHE B 1 196 ? -14.184 -41.437 13.104 1.00 27.28 201 PHE B CA 1
ATOM 4054 C C . PHE B 1 196 ? -13.229 -41.012 14.212 1.00 26.86 201 PHE B C 1
ATOM 4055 O O . PHE B 1 196 ? -12.844 -39.846 14.289 1.00 26.54 201 PHE B O 1
ATOM 4063 N N . HIS B 1 197 ? -12.849 -41.950 15.072 1.00 28.42 202 HIS B N 1
ATOM 4064 C CA . HIS B 1 197 ? -11.993 -41.619 16.206 1.00 28.82 202 HIS B CA 1
ATOM 4065 C C . HIS B 1 197 ? -10.539 -41.435 15.791 1.00 27.18 202 HIS B C 1
ATOM 4066 O O . HIS B 1 197 ? -9.902 -40.447 16.157 1.00 27.15 202 HIS B O 1
ATOM 4073 N N . GLY B 1 198 ? -10.015 -42.390 15.031 1.00 26.26 203 GLY B N 1
ATOM 4074 C CA . GLY B 1 198 ? -8.620 -42.354 14.635 1.00 26.66 203 GLY B CA 1
ATOM 4075 C C . GLY B 1 198 ? -8.361 -42.870 13.234 1.00 28.12 203 GLY B C 1
ATOM 4076 O O . GLY B 1 198 ? -9.105 -43.704 12.720 1.00 29.23 203 GLY B O 1
ATOM 4077 N N . TRP B 1 199 ? -7.298 -42.367 12.616 1.00 28.40 204 TRP B N 1
ATOM 4078 C CA . TRP B 1 199 ? -6.887 -42.816 11.291 1.00 27.77 204 TRP B CA 1
ATOM 4079 C C . TRP B 1 199 ? -5.469 -43.373 11.329 1.00 28.25 204 TRP B C 1
ATOM 4080 O O . TRP B 1 199 ? -4.576 -42.784 11.936 1.00 28.70 204 TRP B O 1
ATOM 4091 N N . GLN B 1 200 ? -5.272 -44.513 10.677 1.00 27.89 205 GLN B N 1
ATOM 4092 C CA . GLN B 1 200 ? -3.957 -45.136 10.605 1.00 30.29 205 GLN B CA 1
ATOM 4093 C C . GLN B 1 200 ? -3.439 -45.143 9.173 1.00 30.86 205 GLN B C 1
ATOM 4094 O O . GLN B 1 200 ? -3.998 -45.815 8.305 1.00 30.60 205 GLN B O 1
ATOM 4100 N N . PHE B 1 201 ? -2.375 -44.386 8.927 1.00 29.70 206 PHE B N 1
ATOM 4101 C CA . PHE B 1 201 ? -1.732 -44.394 7.621 1.00 29.76 206 PHE B CA 1
ATOM 4102 C C . PHE B 1 201 ? -1.089 -45.748 7.364 1.00 31.97 206 PHE B C 1
ATOM 4103 O O . PHE B 1 201 ? -0.512 -46.351 8.269 1.00 30.33 206 PHE B O 1
ATOM 4111 N N . ALA B 1 202 ? -1.203 -46.227 6.130 1.00 35.17 207 ALA B N 1
ATOM 4112 C CA . ALA B 1 202 ? -0.589 -47.489 5.746 1.00 41.37 207 ALA B CA 1
ATOM 4113 C C . ALA B 1 202 ? 0.921 -47.413 5.929 1.00 45.38 207 ALA B C 1
ATOM 4114 O O . ALA B 1 202 ? 1.542 -46.399 5.607 1.00 42.23 207 ALA B O 1
ATOM 4116 N N . GLU B 1 203 ? 1.499 -48.483 6.466 1.00 52.41 208 GLU B N 1
ATOM 4117 C CA . GLU B 1 203 ? 2.939 -48.562 6.685 1.00 58.78 208 GLU B CA 1
ATOM 4118 C C . GLU B 1 203 ? 3.694 -48.364 5.377 1.00 63.32 208 GLU B C 1
ATOM 4119 O O . GLU B 1 203 ? 4.692 -47.645 5.322 1.00 62.21 208 GLU B O 1
ATOM 4125 N N . GLU B 1 204 ? 3.200 -49.006 4.325 1.00 68.01 209 GLU B N 1
ATOM 4126 C CA . GLU B 1 204 ? 3.784 -48.880 2.998 1.00 72.00 209 GLU B CA 1
ATOM 4127 C C . GLU B 1 204 ? 2.681 -48.809 1.948 1.00 70.93 209 GLU B C 1
ATOM 4128 O O . GLU B 1 204 ? 1.694 -49.541 2.022 1.00 70.87 209 GLU B O 1
ATOM 4134 N N . GLY B 1 205 ? 2.849 -47.920 0.975 1.00 67.34 210 GLY B N 1
ATOM 4135 C CA . GLY B 1 205 ? 1.857 -47.744 -0.069 1.00 64.06 210 GLY B CA 1
ATOM 4136 C C . GLY B 1 205 ? 0.861 -46.651 0.264 1.00 58.30 210 GLY B C 1
ATOM 4137 O O . GLY B 1 205 ? 1.008 -45.959 1.272 1.00 56.79 210 GLY B O 1
ATOM 4138 N N . PRO B 1 206 ? -0.163 -46.487 -0.586 1.00 53.96 211 PRO B N 1
ATOM 4139 C CA . PRO B 1 206 ? -1.176 -45.443 -0.411 1.00 48.69 211 PRO B CA 1
ATOM 4140 C C . PRO B 1 206 ? -2.288 -45.838 0.556 1.00 44.63 211 PRO B C 1
ATOM 4141 O O . PRO B 1 206 ? -2.440 -47.015 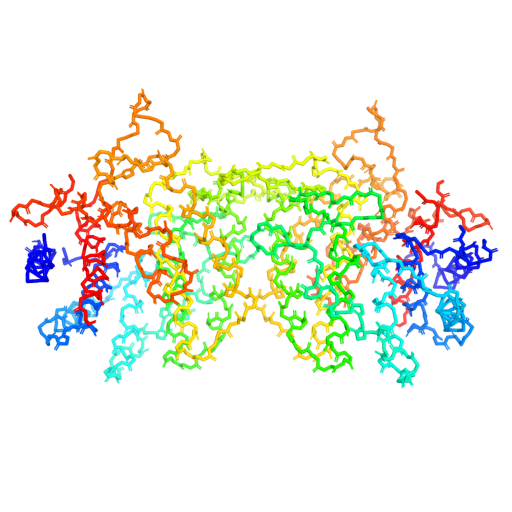0.884 1.00 44.95 211 PRO B O 1
ATOM 4145 N N . GLY B 1 207 ? -3.052 -44.849 1.006 1.00 40.43 212 GLY B N 1
ATOM 4146 C CA . GLY B 1 207 ? -4.230 -45.094 1.817 1.00 38.36 212 GLY B CA 1
ATOM 4147 C C . GLY B 1 207 ? -3.962 -45.491 3.255 1.00 37.41 212 GLY B C 1
ATOM 4148 O O . GLY B 1 207 ? -2.960 -45.098 3.853 1.00 36.71 212 GLY B O 1
ATOM 4149 N N . GLY B 1 208 ? -4.878 -46.279 3.807 1.00 37.00 213 GLY B N 1
ATOM 4150 C CA . GLY B 1 208 ? -4.820 -46.689 5.197 1.00 36.23 213 GLY B CA 1
ATOM 4151 C C . GLY B 1 208 ? -6.211 -47.042 5.680 1.00 34.80 213 GLY B C 1
ATOM 4152 O O . GLY B 1 208 ? -7.085 -47.367 4.877 1.00 35.37 213 GLY B O 1
ATOM 4153 N N . HIS B 1 209 ? -6.430 -46.966 6.988 1.00 33.65 214 HIS B N 1
ATOM 4154 C CA . HIS B 1 209 ? -7.728 -47.315 7.550 1.00 33.61 214 HIS B CA 1
ATOM 4155 C C . HIS B 1 209 ? -8.008 -46.575 8.851 1.00 32.66 214 HIS B C 1
ATOM 4156 O O . HIS B 1 209 ? -7.086 -46.197 9.574 1.00 31.75 214 HIS B O 1
ATOM 4163 N N . HIS B 1 210 ? -9.287 -46.371 9.143 1.00 32.08 215 HIS B N 1
ATOM 4164 C CA . HIS B 1 210 ? -9.691 -45.847 10.438 1.00 32.29 215 HIS B CA 1
ATOM 4165 C C . HIS B 1 210 ? -9.622 -46.977 11.459 1.00 35.50 215 HIS B C 1
ATOM 4166 O O . HIS B 1 210 ? -9.684 -48.150 11.090 1.00 35.96 215 HIS B O 1
ATOM 4173 N N . PHE B 1 211 ? -9.485 -46.622 12.734 1.00 38.05 216 PHE B N 1
ATOM 4174 C CA . PHE B 1 211 ? -9.228 -47.600 13.793 1.00 42.16 216 PHE B CA 1
ATOM 4175 C C . PHE B 1 211 ? -10.278 -48.707 13.853 1.00 44.53 216 PHE B C 1
ATOM 4176 O O . PHE B 1 211 ? -9.952 -49.888 13.733 1.00 45.89 216 PHE B O 1
ATOM 4184 N N . ALA B 1 212 ? -11.535 -48.322 14.040 1.00 44.73 217 ALA B N 1
ATOM 4185 C CA . ALA B 1 212 ? -12.621 -49.291 14.111 1.00 47.54 217 ALA B CA 1
ATOM 4186 C C . ALA B 1 212 ? -13.882 -48.736 13.463 1.00 46.52 217 ALA B C 1
ATOM 4187 O O . ALA B 1 212 ? -14.974 -49.274 13.654 1.00 48.84 217 ALA B O 1
ATOM 4189 N N . THR B 1 213 ? -13.711 -47.667 12.687 1.00 43.69 218 THR B N 1
ATOM 4190 C CA . THR B 1 213 ? -14.818 -46.937 12.072 1.00 43.37 218 THR B CA 1
ATOM 4191 C C . THR B 1 213 ? -15.912 -46.637 13.091 1.00 44.72 218 THR B C 1
ATOM 4192 O O . THR B 1 213 ? -17.101 -46.775 12.805 1.00 46.47 218 THR B O 1
ATOM 4196 N N . ALA B 1 214 ? -15.493 -46.228 14.285 1.00 43.94 219 ALA B N 1
ATOM 4197 C CA . ALA B 1 214 ? -16.421 -45.969 15.376 1.00 43.92 219 ALA B CA 1
ATOM 4198 C C . ALA B 1 214 ? -16.620 -44.474 15.585 1.00 41.30 219 ALA B C 1
ATOM 4199 O O . ALA B 1 214 ? -15.678 -43.687 15.484 1.00 37.31 219 ALA B O 1
ATOM 4201 N N . ARG B 1 215 ? -17.857 -44.092 15.878 1.00 41.81 220 ARG B N 1
ATOM 4202 C CA . ARG B 1 215 ? -18.206 -42.692 16.067 1.00 38.83 220 ARG B CA 1
ATOM 4203 C C . ARG B 1 215 ? -18.492 -42.413 17.539 1.00 38.80 220 ARG B C 1
ATOM 4204 O O . ARG B 1 215 ? -19.644 -42.411 17.973 1.00 37.76 220 ARG B O 1
ATOM 4212 N N . TRP B 1 216 ? -17.425 -42.185 18.300 1.00 32.30 221 TRP B N 1
ATOM 4213 C CA . TRP B 1 216 ? -17.525 -41.991 19.741 1.00 33.67 221 TRP B CA 1
ATOM 4214 C C . TRP B 1 216 ? -18.078 -40.617 20.096 1.00 30.11 221 TRP B C 1
ATOM 4215 O O . TRP B 1 216 ? -17.831 -39.638 19.394 1.00 27.84 221 TRP B O 1
ATOM 4226 N N . ALA B 1 217 ? -18.824 -40.555 21.195 1.00 28.87 222 ALA B N 1
ATOM 4227 C CA . ALA B 1 217 ? -19.400 -39.302 21.666 1.00 27.46 222 ALA B CA 1
ATOM 4228 C C . ALA B 1 217 ? -18.310 -38.331 22.109 1.00 26.84 222 ALA B C 1
ATOM 4229 O O . ALA B 1 217 ? -18.317 -37.162 21.724 1.00 24.18 222 ALA B O 1
ATOM 4231 N N . ARG B 1 218 ? -17.375 -38.823 22.916 1.00 28.91 223 ARG B N 1
ATOM 4232 C CA . ARG B 1 218 ? -16.276 -37.999 23.408 1.00 29.69 223 ARG B CA 1
ATOM 4233 C C . ARG B 1 218 ? -15.398 -37.493 22.268 1.00 26.43 223 ARG B C 1
ATOM 4234 O O . ARG B 1 218 ? -15.097 -36.302 22.189 1.00 23.62 223 ARG B O 1
ATOM 4242 N N . GLY B 1 219 ? -14.995 -38.405 21.389 1.00 25.66 224 GLY B N 1
ATOM 4243 C CA . GLY B 1 219 ? -14.132 -38.067 20.272 1.00 24.60 224 GLY B CA 1
ATOM 4244 C C . GLY B 1 219 ? -14.741 -37.048 19.328 1.00 22.58 224 GLY B C 1
ATOM 4245 O O . GLY B 1 219 ? -14.066 -36.116 18.889 1.00 21.52 224 GLY B O 1
ATOM 4246 N N . ASN B 1 220 ? -16.020 -37.225 19.015 1.00 22.18 225 ASN B N 1
ATOM 4247 C CA . ASN B 1 220 ? -16.728 -36.298 18.140 1.00 21.92 225 ASN B CA 1
ATOM 4248 C C . ASN B 1 220 ? -16.921 -34.933 18.790 1.00 21.64 225 ASN B C 1
ATOM 4249 O O . ASN B 1 220 ? -16.942 -33.909 18.107 1.00 21.54 225 ASN B O 1
ATOM 4254 N N . SER B 1 221 ? -17.058 -34.928 20.112 1.00 21.50 226 SER B N 1
ATOM 4255 C CA . SER B 1 221 ? -17.284 -33.694 20.856 1.00 22.20 226 SER B CA 1
ATOM 4256 C C . SER B 1 221 ? -16.090 -32.751 20.761 1.00 22.77 226 SER B C 1
ATOM 4257 O O . SER B 1 221 ? -16.246 -31.534 20.859 1.00 23.56 226 SER B O 1
ATOM 4260 N N . TRP B 1 222 ? -14.901 -33.314 20.569 1.00 22.36 227 TRP B N 1
ATOM 4261 C CA . TRP B 1 222 ? -13.697 -32.503 20.431 1.00 23.12 227 TRP B CA 1
ATOM 4262 C C . TRP B 1 222 ? -13.765 -31.633 19.182 1.00 21.99 227 TRP B C 1
ATOM 4263 O O . TRP B 1 222 ? -13.286 -30.502 19.181 1.00 22.16 227 TRP B O 1
ATOM 4274 N N . VAL B 1 223 ? -14.365 -32.165 18.121 1.00 21.11 228 VAL B N 1
ATOM 4275 C CA . VAL B 1 223 ? -14.550 -31.405 16.892 1.00 21.32 228 VAL B CA 1
ATOM 4276 C C . VAL B 1 223 ? -15.604 -30.323 17.101 1.00 21.67 228 VAL B C 1
ATOM 4277 O O . VAL B 1 223 ? -15.447 -29.190 16.644 1.00 22.82 228 VAL B O 1
ATOM 4281 N N . THR B 1 224 ? -16.671 -30.678 17.812 1.00 20.53 229 THR B N 1
ATOM 4282 C CA . THR B 1 224 ? -17.762 -29.750 18.093 1.00 20.62 229 THR B CA 1
ATOM 4283 C C . THR B 1 224 ? -17.289 -28.577 18.948 1.00 21.30 229 THR B C 1
ATOM 4284 O O . THR B 1 224 ? -17.858 -27.489 18.895 1.00 21.90 229 THR B O 1
ATOM 4288 N N . ILE B 1 225 ? -16.248 -28.808 19.741 1.00 23.72 230 ILE B N 1
ATOM 4289 C CA . ILE B 1 225 ? -15.676 -27.762 20.581 1.00 23.91 230 ILE B CA 1
ATOM 4290 C C . ILE B 1 225 ? -14.606 -26.969 19.837 1.00 22.81 230 ILE B C 1
ATOM 4291 O O . ILE B 1 225 ? -14.609 -25.737 19.856 1.00 21.30 230 ILE B O 1
ATOM 4296 N N . ALA B 1 226 ? -13.702 -27.685 19.176 1.00 23.26 231 ALA B N 1
ATOM 4297 C CA . ALA B 1 226 ? -12.529 -27.073 18.558 1.00 22.14 231 ALA B CA 1
ATOM 4298 C C . ALA B 1 226 ? -12.871 -26.133 17.405 1.00 20.99 231 ALA B C 1
ATOM 4299 O O . ALA B 1 226 ? -12.242 -25.087 17.254 1.00 21.76 231 ALA B O 1
ATOM 4301 N N . VAL B 1 227 ? -13.856 -26.504 16.593 1.00 21.34 232 VAL B N 1
ATOM 4302 C CA . VAL B 1 227 ? -14.200 -25.703 15.418 1.00 21.78 232 VAL B CA 1
ATOM 4303 C C . VAL B 1 227 ? -14.702 -24.293 15.783 1.00 20.75 232 VAL B C 1
ATOM 4304 O O . VAL B 1 227 ? -14.195 -23.313 15.238 1.00 22.80 232 VAL B O 1
ATOM 4308 N N . PRO B 1 228 ? -15.684 -24.173 16.702 1.00 20.00 233 PRO B N 1
ATOM 4309 C CA . PRO B 1 228 ? -16.089 -22.807 17.059 1.00 19.00 233 PRO B CA 1
ATOM 4310 C C . PRO B 1 228 ? -14.981 -22.024 17.760 1.00 18.13 233 PRO B C 1
ATOM 4311 O O . PRO B 1 228 ? -14.858 -20.819 17.547 1.00 18.41 233 PRO B O 1
ATOM 4315 N N . GLU B 1 229 ? -14.190 -22.703 18.586 1.00 17.36 234 GLU B N 1
ATOM 4316 C CA . GLU B 1 229 ? -13.074 -22.057 19.270 1.00 19.01 234 GLU B CA 1
ATOM 4317 C C . GLU B 1 229 ? -12.036 -21.563 18.269 1.00 18.35 234 GLU B C 1
ATOM 4318 O O . GLU B 1 229 ? -11.478 -20.477 18.425 1.00 17.62 234 GLU B O 1
ATOM 4324 N N . PHE B 1 230 ? -11.789 -22.365 17.239 1.00 17.92 235 PHE B N 1
ATOM 4325 C CA . PHE B 1 230 ? -10.799 -22.023 16.224 1.00 18.71 235 PHE B CA 1
ATOM 4326 C C . PHE B 1 230 ? -11.278 -20.871 15.350 1.00 18.35 235 PHE B C 1
ATOM 4327 O O . PHE B 1 230 ? -10.508 -19.967 15.029 1.00 18.26 235 PHE B O 1
ATOM 4335 N N . LEU B 1 231 ? -12.551 -20.909 14.970 1.00 18.72 236 LEU B N 1
ATOM 4336 C CA . LEU B 1 231 ? -13.130 -19.863 14.134 1.00 17.95 236 LEU B CA 1
ATOM 4337 C C . LEU B 1 231 ? -13.137 -18.518 14.854 1.00 18.02 236 LEU B C 1
ATOM 4338 O O . LEU B 1 231 ? -12.895 -17.477 14.242 1.00 18.02 236 LEU B O 1
ATOM 4343 N N . GLU B 1 232 ? -13.411 -18.544 16.155 1.00 18.19 237 GLU B N 1
ATOM 4344 C CA . GLU B 1 232 ? -13.405 -17.325 16.958 1.00 20.14 237 GLU B CA 1
ATOM 4345 C C . GLU B 1 232 ? -11.988 -16.792 17.122 1.00 20.70 237 GLU B C 1
ATOM 4346 O O . GLU B 1 232 ? -11.752 -15.587 17.023 1.00 19.83 237 GLU B O 1
ATOM 4352 N N . LEU B 1 233 ? -11.053 -17.702 17.378 1.00 22.42 238 LEU B N 1
ATOM 4353 C CA . LEU B 1 233 ? -9.646 -17.357 17.549 1.00 22.45 238 LEU B CA 1
ATOM 4354 C C . LEU B 1 233 ? -9.116 -16.610 16.329 1.00 21.70 238 LEU B C 1
ATOM 4355 O O . LEU B 1 233 ? -8.444 -15.587 16.459 1.00 21.58 238 LEU B O 1
ATOM 4360 N N . LEU B 1 234 ? -9.429 -17.129 15.147 1.00 21.40 239 LEU B N 1
ATOM 4361 C CA . LEU B 1 234 ? -8.968 -16.536 13.896 1.00 22.53 239 LEU B CA 1
ATOM 4362 C C . LEU B 1 234 ? -9.559 -15.148 13.674 1.00 21.98 239 LEU B C 1
ATOM 4363 O O . LEU B 1 234 ? -8.844 -14.206 13.334 1.00 22.67 239 LEU B O 1
ATOM 4368 N N . ARG B 1 235 ? -10.869 -15.032 13.865 1.00 21.49 240 ARG B N 1
ATOM 4369 C CA . ARG B 1 235 ? -11.573 -13.771 13.657 1.00 22.27 240 ARG B CA 1
ATOM 4370 C C . ARG B 1 235 ? -11.065 -12.682 14.599 1.00 23.14 240 ARG B C 1
ATOM 4371 O O . ARG B 1 235 ? -10.852 -11.540 14.187 1.00 22.62 240 ARG B O 1
ATOM 4379 N N . GLU B 1 236 ? -10.867 -13.043 15.863 1.00 23.08 241 GLU B N 1
ATOM 4380 C CA . GLU B 1 236 ? -10.407 -12.092 16.870 1.00 23.57 241 GLU B CA 1
ATOM 4381 C C . GLU B 1 236 ? -8.955 -11.680 16.645 1.00 21.94 241 GLU B C 1
ATOM 4382 O O . GLU B 1 236 ? -8.539 -10.596 17.054 1.00 20.60 241 GLU B O 1
ATOM 4388 N N . ALA B 1 237 ? -8.189 -12.547 15.993 1.00 21.11 242 ALA B N 1
ATOM 4389 C CA . ALA B 1 237 ? -6.782 -12.270 15.727 1.00 23.01 242 ALA B CA 1
ATOM 4390 C C . ALA B 1 237 ? -6.602 -11.536 14.404 1.00 25.08 242 ALA B C 1
ATOM 4391 O O . ALA B 1 237 ? -5.494 -11.125 14.059 1.00 26.52 242 ALA B O 1
ATOM 4393 N N . GLY B 1 238 ? -7.695 -11.374 13.667 1.00 24.88 243 GLY B N 1
ATOM 4394 C CA . GLY B 1 238 ? -7.643 -10.748 12.359 1.00 24.75 243 GLY B CA 1
ATOM 4395 C C . GLY B 1 238 ? -6.976 -11.660 11.348 1.00 23.68 243 GLY B C 1
ATOM 4396 O O . GLY B 1 238 ? -6.360 -11.197 10.388 1.00 22.33 243 GLY B O 1
ATOM 4397 N N . MET B 1 239 ? -7.103 -12.965 11.567 1.00 21.81 244 MET B N 1
ATOM 4398 C CA . MET B 1 239 ? -6.463 -13.954 10.708 1.00 22.85 244 MET B CA 1
ATOM 4399 C C . MET B 1 239 ? -7.476 -14.911 10.091 1.00 22.71 244 MET B C 1
ATOM 4400 O O . MET B 1 239 ? -7.130 -16.024 9.695 1.00 22.58 244 MET B O 1
ATOM 4405 N N . ALA B 1 240 ? -8.727 -14.473 10.009 1.00 22.55 245 ALA B N 1
ATOM 4406 C CA . ALA B 1 240 ? -9.788 -15.313 9.473 1.00 23.20 245 ALA B CA 1
ATOM 4407 C C . ALA B 1 240 ? -9.697 -15.436 7.956 1.00 23.79 245 ALA B C 1
ATOM 4408 O O . ALA B 1 240 ? -9.308 -14.493 7.267 1.00 23.02 245 ALA B O 1
ATOM 4410 N N . ASP B 1 241 ? -10.046 -16.613 7.448 1.00 25.91 246 ASP B N 1
ATOM 4411 C CA . ASP B 1 241 ? -10.173 -16.830 6.013 1.00 27.54 246 ASP B CA 1
ATOM 4412 C C . ASP B 1 241 ? -11.607 -17.248 5.716 1.00 24.37 246 ASP B C 1
ATOM 4413 O O . ASP B 1 241 ? -12.133 -18.165 6.346 1.00 21.76 246 ASP B O 1
ATOM 4418 N N . GLU B 1 242 ? -12.236 -16.570 4.762 1.00 23.87 247 GLU B N 1
ATOM 4419 C CA . GLU B 1 242 ? -13.658 -16.766 4.497 1.00 26.00 247 GLU B CA 1
ATOM 4420 C C . GLU B 1 242 ? -13.971 -18.170 3.990 1.00 23.17 247 GLU B C 1
ATOM 4421 O O . GLU B 1 242 ? -14.947 -18.785 4.419 1.00 21.60 247 GLU B O 1
ATOM 4427 N N . ALA B 1 243 ? -13.143 -18.671 3.079 1.00 21.33 248 ALA B N 1
ATOM 4428 C CA . ALA B 1 243 ? -13.327 -20.013 2.536 1.00 21.47 248 ALA B CA 1
ATOM 4429 C C . ALA B 1 243 ? -13.220 -21.063 3.636 1.00 20.73 248 ALA B C 1
ATOM 4430 O O . ALA B 1 243 ? -14.040 -21.979 3.715 1.00 19.99 248 ALA B O 1
ATOM 4432 N N . LEU B 1 244 ? -12.207 -20.919 4.486 1.00 20.16 249 LEU B N 1
ATOM 4433 C CA . LEU B 1 244 ? -11.996 -21.848 5.590 1.00 21.16 249 LEU B CA 1
ATOM 4434 C C . LEU B 1 244 ? -13.146 -21.801 6.589 1.00 20.15 249 LEU B C 1
ATOM 4435 O O . LEU B 1 244 ? -13.606 -22.839 7.065 1.00 20.93 249 LEU B O 1
ATOM 4440 N N . GLU B 1 245 ? -13.609 -20.595 6.904 1.00 18.48 250 GLU B N 1
ATOM 4441 C CA . GLU B 1 245 ? -14.708 -20.433 7.846 1.00 20.08 250 GLU B CA 1
ATOM 4442 C C . GLU B 1 245 ? -15.988 -21.059 7.301 1.00 20.43 250 GLU B C 1
ATOM 4443 O O . GLU B 1 245 ? -16.686 -21.772 8.018 1.00 20.65 250 GLU B O 1
ATOM 4449 N N . GLU B 1 246 ? -16.286 -20.796 6.032 1.00 20.68 251 GLU B N 1
ATOM 4450 C CA . GLU B 1 246 ? -17.470 -21.362 5.393 1.00 23.57 251 GLU B CA 1
ATOM 4451 C C . GLU B 1 246 ? -17.401 -22.885 5.348 1.00 23.28 251 GLU B C 1
ATOM 4452 O O . GLU B 1 246 ? -18.407 -23.568 5.544 1.00 24.34 251 GLU B O 1
ATOM 4458 N N . PHE B 1 247 ? -16.206 -23.410 5.093 1.00 21.91 252 PHE B N 1
ATOM 4459 C CA . PHE B 1 247 ? -15.997 -24.851 5.027 1.00 21.30 252 PHE B CA 1
ATOM 4460 C C . PHE B 1 247 ? -16.203 -25.507 6.388 1.00 20.36 252 PHE B C 1
ATOM 4461 O O . PHE B 1 247 ? -16.939 -26.486 6.510 1.00 21.02 252 PHE B O 1
ATOM 4469 N N . LEU B 1 248 ? -15.551 -24.962 7.409 1.00 18.41 253 LEU B N 1
ATOM 4470 C CA . LEU B 1 248 ? -15.650 -25.510 8.757 1.00 18.43 253 LEU B CA 1
ATOM 4471 C C . LEU B 1 248 ? -17.036 -25.282 9.359 1.00 19.80 253 LEU B C 1
ATOM 4472 O O . LEU B 1 248 ? -17.480 -26.053 10.211 1.00 19.97 253 LEU B O 1
ATOM 4477 N N . LYS B 1 249 ? -17.716 -24.228 8.917 1.00 20.93 254 LYS B N 1
ATOM 4478 C CA . LYS B 1 249 ? -19.086 -23.967 9.354 1.00 22.99 254 LYS B CA 1
ATOM 4479 C C . LYS B 1 249 ? -20.030 -25.045 8.838 1.00 23.13 254 LYS B C 1
ATOM 4480 O O . LYS B 1 249 ? -20.863 -25.562 9.583 1.00 22.82 254 LYS B O 1
ATOM 4486 N N . SER B 1 250 ? -19.895 -25.377 7.558 1.00 22.94 255 SER B N 1
ATOM 4487 C CA . SER B 1 250 ? -20.727 -26.402 6.939 1.00 24.37 255 SER B CA 1
ATOM 4488 C C . SER B 1 250 ? -20.420 -27.774 7.528 1.00 25.33 255 SER B C 1
ATOM 4489 O O . SER B 1 250 ? -21.307 -28.621 7.647 1.00 27.42 255 SER B O 1
ATOM 4492 N N . THR B 1 251 ? -19.160 -27.986 7.895 1.00 23.64 256 THR B N 1
ATOM 4493 C CA . THR B 1 251 ? -18.739 -29.235 8.520 1.00 22.25 256 THR B CA 1
ATOM 4494 C C . THR B 1 251 ? -19.362 -29.376 9.906 1.00 21.33 256 THR B C 1
ATOM 4495 O O . THR B 1 251 ? -19.859 -30.443 10.269 1.00 21.40 256 THR B O 1
ATOM 4499 N N . LEU B 1 252 ? -19.335 -28.292 10.674 1.00 21.54 257 LEU B N 1
ATOM 4500 C CA . LEU B 1 252 ? -19.953 -28.269 11.997 1.00 21.06 257 LEU B CA 1
ATOM 4501 C C . LEU B 1 252 ? -21.467 -28.418 11.890 1.00 20.67 257 LEU B C 1
ATOM 4502 O O . LEU B 1 252 ? -22.091 -29.121 12.686 1.00 20.61 257 LEU B O 1
ATOM 4507 N N . GLN B 1 253 ? -22.049 -27.745 10.902 1.00 20.05 258 GLN B N 1
ATOM 4508 C CA . GLN B 1 253 ? -23.480 -27.837 10.636 1.00 21.40 258 GLN B CA 1
ATOM 4509 C C . GLN B 1 253 ? -23.890 -29.275 10.335 1.00 22.42 258 GLN B C 1
ATOM 4510 O O . GLN B 1 253 ? -24.922 -29.750 10.810 1.00 22.50 258 GLN B O 1
ATOM 4516 N N . ALA B 1 254 ? -23.066 -29.963 9.551 1.00 23.20 259 ALA B N 1
ATOM 4517 C CA . ALA B 1 254 ? -23.331 -31.346 9.169 1.00 23.86 259 ALA B CA 1
ATOM 4518 C C . ALA B 1 254 ? -23.327 -32.274 10.380 1.00 22.90 259 ALA B C 1
ATOM 4519 O O . ALA B 1 254 ? -24.142 -33.191 10.471 1.00 22.88 259 ALA B O 1
ATOM 4521 N N . GLN B 1 255 ? -22.406 -32.031 11.309 1.00 21.27 260 GLN B N 1
ATOM 4522 C CA . GLN B 1 255 ? -22.307 -32.855 12.509 1.00 20.96 260 GLN B CA 1
ATOM 4523 C C . GLN B 1 255 ? -23.513 -32.653 13.418 1.00 20.76 260 GLN B C 1
ATOM 4524 O O . GLN B 1 255 ? -24.057 -33.614 13.963 1.00 22.42 260 GLN B O 1
ATOM 4530 N N . CYS B 1 256 ? -23.925 -31.399 13.577 1.00 20.67 261 CYS B N 1
ATOM 4531 C CA . CYS B 1 256 ? -25.058 -31.063 14.431 1.00 21.98 261 CYS B CA 1
ATOM 4532 C C . CYS B 1 256 ? -26.355 -31.651 13.886 1.00 24.14 261 CYS B C 1
ATOM 4533 O O . CYS B 1 256 ? -27.215 -32.093 14.649 1.00 25.47 261 CYS B O 1
ATOM 4536 N N . GLU B 1 257 ? -26.490 -31.657 12.563 1.00 24.00 262 GLU B N 1
ATOM 4537 C CA . GLU B 1 257 ? -27.654 -32.255 11.921 1.00 25.65 262 GLU B CA 1
ATOM 4538 C C . GLU B 1 257 ? -27.690 -33.756 12.181 1.00 25.45 262 GLU B C 1
ATOM 4539 O O . GLU B 1 257 ? -28.761 -34.346 12.321 1.00 26.59 262 GLU B O 1
ATOM 4545 N N . ALA B 1 258 ? -26.511 -34.365 12.251 1.00 23.04 263 ALA B N 1
ATOM 4546 C CA . ALA B 1 258 ? -26.398 -35.791 12.535 1.00 24.38 263 ALA B CA 1
ATOM 4547 C C . ALA B 1 258 ? -26.687 -36.081 14.003 1.00 23.34 263 ALA B C 1
ATOM 4548 O O . ALA B 1 258 ? -27.257 -37.118 14.341 1.00 23.42 263 ALA B O 1
ATOM 4550 N N . LEU B 1 259 ? -26.291 -35.156 14.870 1.00 22.37 264 LEU B N 1
ATOM 4551 C CA . LEU B 1 259 ? -26.485 -35.310 16.308 1.00 23.26 264 LEU B CA 1
ATOM 4552 C C . LEU B 1 259 ? -27.955 -35.217 16.706 1.00 24.23 264 LEU B C 1
ATOM 4553 O O . LEU B 1 259 ? -28.377 -35.831 17.687 1.00 22.94 264 LEU B O 1
ATOM 4558 N N . ARG B 1 260 ? -28.726 -34.451 15.939 1.00 26.76 265 ARG B N 1
ATOM 4559 C CA . ARG B 1 260 ? -30.112 -34.141 16.290 1.00 29.95 265 ARG B CA 1
ATOM 4560 C C . ARG B 1 260 ? -31.004 -35.376 16.490 1.00 29.84 265 ARG B C 1
ATOM 4561 O O . ARG B 1 260 ? -31.670 -35.483 17.520 1.00 30.89 265 ARG B O 1
ATOM 4569 N N . PRO B 1 261 ? -31.029 -36.314 15.523 1.00 29.33 266 PRO B N 1
ATOM 4570 C CA . PRO B 1 261 ? -31.911 -37.456 15.787 1.00 29.94 266 PRO B CA 1
ATOM 4571 C C . PRO B 1 261 ? -31.281 -38.493 16.716 1.00 29.09 266 PRO B C 1
ATOM 4572 O O . PRO B 1 261 ? -31.983 -39.369 17.220 1.00 29.59 266 PRO B O 1
ATOM 4576 N N . LEU B 1 262 ? -29.974 -38.391 16.938 1.00 27.23 267 LEU B N 1
ATOM 4577 C CA . LEU B 1 262 ? -29.261 -39.368 17.756 1.00 27.36 267 LEU B CA 1
ATOM 4578 C C . LEU B 1 262 ? -29.369 -39.062 19.247 1.00 28.03 267 LEU B C 1
ATOM 4579 O O . LEU B 1 262 ? -29.088 -39.920 20.085 1.00 28.31 267 LEU B O 1
ATOM 4584 N N . GLN B 1 263 ? -29.773 -37.838 19.574 1.00 27.09 268 GLN B N 1
ATOM 4585 C CA . GLN B 1 263 ? -29.965 -37.445 20.966 1.00 27.42 268 GLN B CA 1
ATOM 4586 C C . GLN B 1 263 ? -31.118 -38.221 21.593 1.00 29.08 268 GLN B C 1
ATOM 4587 O O . GLN B 1 263 ? -32.143 -38.447 20.951 1.00 30.10 268 GLN B O 1
ATOM 4593 N N . VAL B 1 264 ? -30.945 -38.638 22.843 1.00 29.99 269 VAL B N 1
ATOM 4594 C CA . VAL B 1 264 ? -32.023 -39.290 23.576 1.00 32.06 269 VAL B CA 1
ATOM 4595 C C . VAL B 1 264 ? -33.032 -38.236 24.020 1.00 33.17 269 VAL B C 1
ATOM 4596 O O . VAL B 1 264 ? -32.736 -37.403 24.877 1.00 31.65 269 VAL B O 1
ATOM 4600 N N . ALA B 1 265 ? -34.221 -38.281 23.427 1.00 35.02 270 ALA B N 1
ATOM 4601 C CA . ALA B 1 265 ? -35.228 -37.238 23.608 1.00 36.03 270 ALA B CA 1
ATOM 4602 C C . ALA B 1 265 ? -35.681 -37.070 25.057 1.00 37.24 270 ALA B C 1
ATOM 4603 O O . ALA B 1 265 ? -36.027 -35.967 25.479 1.00 39.91 270 ALA B O 1
ATOM 4605 N N . SER B 1 266 ? -35.676 -38.160 25.817 1.00 36.08 271 SER B N 1
ATOM 4606 C CA . SER B 1 266 ? -36.195 -38.134 27.180 1.00 38.13 271 SER B CA 1
ATOM 4607 C C . SER B 1 266 ? -35.195 -37.569 28.187 1.00 37.53 271 SER B C 1
ATOM 4608 O O . SER B 1 266 ? -35.580 -37.140 29.274 1.00 40.13 271 SER B O 1
ATOM 4611 N N . THR B 1 267 ? -33.915 -37.570 27.828 1.00 34.01 272 THR B N 1
ATOM 4612 C CA . THR B 1 267 ? -32.872 -37.132 28.752 1.00 31.75 272 THR B CA 1
ATOM 4613 C C . THR B 1 267 ? -32.007 -36.011 28.181 1.00 28.81 272 THR B C 1
ATOM 4614 O O . THR B 1 267 ? -31.427 -35.226 28.930 1.00 28.00 272 THR B O 1
ATOM 4618 N N . GLY B 1 268 ? -31.916 -35.944 26.857 1.00 27.35 273 GLY B N 1
ATOM 4619 C CA . GLY B 1 268 ? -31.105 -34.933 26.204 1.00 26.41 273 GLY B CA 1
ATOM 4620 C C . GLY B 1 268 ? -29.655 -35.354 26.057 1.00 25.84 273 GLY B C 1
ATOM 4621 O O . GLY B 1 268 ? -28.833 -34.607 25.526 1.00 25.01 273 GLY B O 1
ATOM 4622 N N . LEU B 1 269 ? -29.341 -36.556 26.529 1.00 24.88 274 LEU B N 1
ATOM 4623 C CA . LEU B 1 269 ? -27.981 -37.077 26.455 1.00 25.31 274 LEU B CA 1
ATOM 4624 C C . LEU B 1 269 ? -27.740 -37.827 25.151 1.00 26.17 274 LEU B C 1
ATOM 4625 O O . LEU B 1 269 ? -28.680 -38.296 24.509 1.00 27.45 274 LEU B O 1
ATOM 4630 N N . TRP B 1 270 ? -26.473 -37.932 24.765 1.00 25.67 275 TRP B N 1
ATOM 4631 C CA . TRP B 1 270 ? -26.079 -38.775 23.644 1.00 26.05 275 TRP B CA 1
ATOM 4632 C C . TRP B 1 270 ? -25.427 -40.050 24.165 1.00 27.54 275 TRP B C 1
ATOM 4633 O O . TRP B 1 270 ? -24.964 -40.099 25.305 1.00 27.69 275 TRP B O 1
ATOM 4644 N N . ARG B 1 271 ? -25.392 -41.079 23.327 1.00 27.71 276 ARG B N 1
ATOM 4645 C CA . ARG B 1 271 ? -24.787 -42.351 23.705 1.00 30.09 276 ARG B CA 1
ATOM 4646 C C . ARG B 1 271 ? -23.297 -42.352 23.375 1.00 29.06 276 ARG B C 1
ATOM 4647 O O . ARG B 1 271 ? -22.866 -41.678 22.439 1.00 27.06 276 ARG B O 1
ATOM 4655 N N . THR B 1 272 ? -22.517 -43.105 24.149 1.00 29.64 277 THR B N 1
ATOM 4656 C CA . THR B 1 272 ? -21.061 -43.117 24.003 1.00 28.57 277 THR B CA 1
ATOM 4657 C C . THR B 1 272 ? -20.636 -43.507 22.586 1.00 28.52 277 THR B C 1
ATOM 4658 O O . THR B 1 272 ? -19.682 -42.952 22.043 1.00 28.64 277 THR B O 1
ATOM 4662 N N . LEU B 1 273 ? -21.350 -44.457 21.992 1.00 28.35 278 LEU B N 1
ATOM 4663 C CA . LEU B 1 273 ? -21.254 -44.705 20.560 1.00 30.09 278 LEU B CA 1
ATOM 4664 C C . LEU B 1 273 ? -22.476 -44.067 19.916 1.00 29.48 278 LEU B C 1
ATOM 4665 O O . LEU B 1 273 ? -23.584 -44.590 20.025 1.00 30.14 278 LEU B O 1
ATOM 4670 N N . LEU B 1 274 ? -22.261 -42.931 19.256 1.00 28.04 279 LEU B N 1
ATOM 4671 C CA . LEU B 1 274 ? -23.344 -42.062 18.798 1.00 27.61 279 LEU B CA 1
ATOM 4672 C C . LEU B 1 274 ? -24.425 -42.766 17.979 1.00 28.13 279 LEU B C 1
ATOM 4673 O O . LEU B 1 274 ? -25.614 -42.621 18.263 1.00 27.77 279 LEU B O 1
ATOM 4678 N N . ASP B 1 275 ? -24.016 -43.526 16.970 1.00 29.16 280 ASP B N 1
ATOM 4679 C CA . ASP B 1 275 ? -24.974 -44.147 16.059 1.00 32.07 280 ASP B CA 1
ATOM 4680 C C . ASP B 1 275 ? -25.257 -45.608 16.401 1.00 33.90 280 ASP B C 1
ATOM 4681 O O . ASP B 1 275 ? -25.847 -46.334 15.601 1.00 35.00 280 ASP B O 1
ATOM 4686 N N . VAL B 1 276 ? -24.840 -46.035 17.588 1.00 33.88 281 VAL B N 1
ATOM 4687 C CA . VAL B 1 276 ? -25.120 -47.391 18.050 1.00 33.83 281 VAL B CA 1
ATOM 4688 C C . VAL B 1 276 ? -26.240 -47.368 19.087 1.00 33.11 281 VAL B C 1
ATOM 4689 O O . VAL B 1 276 ? -26.176 -46.614 20.056 1.00 32.09 281 VAL B O 1
ATOM 4693 N N . PRO B 1 277 ? -27.281 -48.188 18.876 1.00 34.15 282 PRO B N 1
ATOM 4694 C CA . PRO B 1 277 ? -28.432 -48.225 19.785 1.00 36.03 282 PRO B CA 1
ATOM 4695 C C . PRO B 1 277 ? -28.096 -48.845 21.139 1.00 37.31 282 PRO B C 1
ATOM 4696 O O . PRO B 1 277 ? -27.094 -49.548 21.266 1.00 36.48 282 PRO B O 1
ATOM 4700 N N . GLU B 1 278 ? -28.938 -48.587 22.136 1.00 38.95 283 GLU B N 1
ATOM 4701 C CA . GLU B 1 278 ? -28.668 -49.021 23.504 1.00 40.13 283 GLU B CA 1
ATOM 4702 C C . GLU B 1 278 ? -28.775 -50.533 23.687 1.00 40.54 283 GLU B C 1
ATOM 4703 O O . GLU B 1 278 ? -28.285 -51.074 24.676 1.00 41.12 283 GLU B O 1
ATOM 4709 N N . GLU B 1 279 ? -29.409 -51.217 22.738 1.00 41.84 284 GLU B N 1
ATOM 4710 C CA . GLU B 1 279 ? -29.538 -52.669 22.825 1.00 46.49 284 GLU B CA 1
ATOM 4711 C C . GLU B 1 279 ? -28.218 -53.362 22.503 1.00 46.01 284 GLU B C 1
ATOM 4712 O O . GLU B 1 279 ? -28.072 -54.565 22.718 1.00 46.70 284 GLU B O 1
ATOM 4718 N N . GLU B 1 280 ? -27.259 -52.598 21.991 1.00 44.30 285 GLU B N 1
ATOM 4719 C CA . GLU B 1 280 ? -25.941 -53.139 21.692 1.00 43.62 285 GLU B CA 1
ATOM 4720 C C . GLU B 1 280 ? -24.899 -52.636 22.689 1.00 40.63 285 GLU B C 1
ATOM 4721 O O . GLU B 1 280 ? -23.699 -52.837 22.501 1.00 38.97 285 GLU B O 1
ATOM 4727 N N . GLY B 1 281 ? -25.366 -51.980 23.748 1.00 39.65 286 GLY B N 1
ATOM 4728 C CA . GLY B 1 281 ? -24.506 -51.605 24.856 1.00 38.78 286 GLY B CA 1
ATOM 4729 C C . GLY B 1 281 ? -24.026 -50.165 24.876 1.00 36.60 286 GLY B C 1
ATOM 4730 O O . GLY B 1 281 ? -23.219 -49.791 25.727 1.00 37.08 286 GLY B O 1
ATOM 4731 N N . SER B 1 282 ? -24.519 -49.353 23.948 1.00 34.41 287 SER B N 1
ATOM 4732 C CA . SER B 1 282 ? -24.105 -47.956 23.876 1.00 33.00 287 SER B CA 1
ATOM 4733 C C . SER B 1 282 ? -24.879 -47.104 24.879 1.00 33.96 287 SER B C 1
ATOM 4734 O O . SER B 1 282 ? -25.974 -46.623 24.587 1.00 33.77 287 SER B O 1
ATOM 4737 N N . TYR B 1 283 ? -24.296 -46.919 26.059 1.00 34.62 288 TYR B N 1
ATOM 4738 C CA . TYR B 1 283 ? -24.955 -46.205 27.148 1.00 34.36 288 TYR B CA 1
ATOM 4739 C C . TYR B 1 283 ? -24.881 -44.691 26.989 1.00 31.38 288 TYR B C 1
ATOM 4740 O O . TYR B 1 283 ? -23.998 -44.168 26.309 1.00 30.88 288 TYR B O 1
ATOM 4749 N N . GLN B 1 284 ? -25.817 -43.996 27.628 1.00 30.12 289 GLN B N 1
ATOM 4750 C CA . GLN B 1 284 ? -25.851 -42.538 27.601 1.00 29.94 289 GLN B CA 1
ATOM 4751 C C . GLN B 1 284 ? -24.652 -41.965 28.347 1.00 30.79 289 GLN B C 1
ATOM 4752 O O . GLN B 1 284 ? -24.217 -42.516 29.358 1.00 31.65 289 GLN B O 1
ATOM 4758 N N . GLU B 1 285 ? -24.122 -40.855 27.843 1.00 29.97 290 GLU B N 1
ATOM 4759 C CA . GLU B 1 285 ? -22.875 -40.301 28.357 1.00 32.68 290 GLU B CA 1
ATOM 4760 C C . GLU B 1 285 ? -22.997 -38.801 28.616 1.00 29.94 290 GLU B C 1
ATOM 4761 O O . GLU B 1 285 ? -22.960 -37.997 27.685 1.00 28.13 290 GLU B O 1
ATOM 4767 N N . ALA B 1 286 ? -23.133 -38.434 29.887 1.00 29.40 291 ALA B N 1
ATOM 4768 C CA . ALA B 1 286 ? -23.381 -37.048 30.274 1.00 28.86 291 ALA B CA 1
ATOM 4769 C C . ALA B 1 286 ? -22.180 -36.137 30.031 1.00 28.71 291 ALA B C 1
ATOM 4770 O O . ALA B 1 286 ? -22.342 -34.967 29.683 1.00 28.89 291 ALA B O 1
ATOM 4772 N N . SER B 1 287 ? -20.979 -36.674 30.219 1.00 27.22 292 SER B N 1
ATOM 4773 C CA A SER B 1 287 ? -19.755 -35.894 30.064 0.50 27.58 292 SER B CA 1
ATOM 4774 C CA B SER B 1 287 ? -19.756 -35.892 30.065 0.50 27.58 292 SER B CA 1
ATOM 4775 C C . SER B 1 287 ? -19.579 -35.399 28.632 1.00 24.89 292 SER B C 1
ATOM 4776 O O . SER B 1 287 ? -19.364 -34.209 28.398 1.00 24.71 292 SER B O 1
ATOM 4781 N N . ALA B 1 288 ? -19.669 -36.318 27.676 1.00 26.07 293 ALA B N 1
ATOM 4782 C CA . ALA B 1 288 ? -19.531 -35.969 26.268 1.00 25.22 293 ALA B CA 1
ATOM 4783 C C . ALA B 1 288 ? -20.695 -35.096 25.811 1.00 24.84 293 ALA B C 1
ATOM 4784 O O . ALA B 1 288 ? -20.545 -34.259 24.920 1.00 24.66 293 ALA B O 1
ATOM 4786 N N . THR B 1 289 ? -21.854 -35.302 26.431 1.00 24.94 294 THR B N 1
ATOM 4787 C CA . THR B 1 289 ? -23.040 -34.501 26.150 1.00 24.46 294 THR B CA 1
ATOM 4788 C C . THR B 1 289 ? -22.780 -33.033 26.473 1.00 24.82 294 THR B C 1
ATOM 4789 O O . THR B 1 289 ? -23.184 -32.139 25.728 1.00 25.30 294 THR B O 1
ATOM 4793 N N . ALA B 1 290 ? -22.092 -32.796 27.586 1.00 24.47 295 ALA B N 1
ATOM 4794 C CA . ALA B 1 290 ? -21.723 -31.446 27.993 1.00 24.47 295 ALA B CA 1
ATOM 4795 C C . ALA B 1 290 ? -20.811 -30.795 26.958 1.00 23.84 295 ALA B C 1
ATOM 4796 O O . ALA B 1 290 ? -20.924 -29.600 26.683 1.00 23.39 295 ALA B O 1
ATOM 4798 N N . GLY B 1 291 ? -19.910 -31.589 26.388 1.00 23.57 296 GLY B N 1
ATOM 4799 C CA . GLY B 1 291 ? -19.017 -31.111 25.348 1.00 22.31 296 GLY B CA 1
ATOM 4800 C C . GLY B 1 291 ? -19.786 -30.666 24.120 1.00 20.89 296 GLY B C 1
ATOM 4801 O O . GLY B 1 291 ? -19.526 -29.596 23.567 1.00 20.00 296 GLY B O 1
ATOM 4802 N N . PHE B 1 292 ? -20.735 -31.494 23.692 1.00 21.08 297 PHE B N 1
ATOM 4803 C CA . PHE B 1 292 ? -21.624 -31.145 22.591 1.00 20.25 297 PHE B CA 1
ATOM 4804 C C . PHE B 1 292 ? -22.411 -29.883 22.915 1.00 22.89 297 PHE B C 1
ATOM 4805 O O . PHE B 1 292 ? -22.582 -29.009 22.064 1.00 22.75 297 PHE B O 1
ATOM 4813 N N . ALA B 1 293 ? -22.884 -29.800 24.155 1.00 23.17 298 ALA B N 1
ATOM 4814 C CA . ALA B 1 293 ? -23.676 -28.664 24.613 1.00 23.45 298 ALA B CA 1
ATOM 4815 C C . ALA B 1 293 ? -22.922 -27.349 24.443 1.00 23.14 298 ALA B C 1
ATOM 4816 O O . ALA B 1 293 ? -23.480 -26.369 23.956 1.00 23.32 298 ALA B O 1
ATOM 4818 N N . PHE B 1 294 ? -21.652 -27.335 24.839 1.00 23.01 299 PHE B N 1
ATOM 4819 C CA . PHE B 1 294 ? -20.829 -26.139 24.700 1.00 22.24 299 PHE B CA 1
ATOM 4820 C C . PHE B 1 294 ? -20.691 -25.709 23.244 1.00 21.73 299 PHE B C 1
ATOM 4821 O O . PHE B 1 294 ? -20.952 -24.557 22.901 1.00 21.01 299 PHE B O 1
ATOM 4829 N N . GLY B 1 295 ? -20.270 -26.644 22.398 1.00 22.81 300 GLY B N 1
ATOM 4830 C CA . GLY B 1 295 ? -20.004 -26.353 21.002 1.00 22.13 300 GLY B CA 1
ATOM 4831 C C . GLY B 1 295 ? -21.219 -25.862 20.241 1.00 21.97 300 GLY B C 1
ATOM 4832 O O . GLY B 1 295 ? -21.123 -24.938 19.434 1.00 21.95 300 GLY B O 1
ATOM 4833 N N . VAL B 1 296 ? -22.365 -26.481 20.500 1.00 22.42 301 VAL B N 1
ATOM 4834 C CA . VAL B 1 296 ? -23.601 -26.119 19.817 1.00 21.32 301 VAL B CA 1
ATOM 4835 C C . VAL B 1 296 ? -24.108 -24.757 20.293 1.00 23.61 301 VAL B C 1
ATOM 4836 O O . VAL B 1 296 ? -24.568 -23.942 19.491 1.00 24.55 301 VAL B O 1
ATOM 4840 N N . LEU B 1 297 ? -24.013 -24.509 21.597 1.00 21.86 302 LEU B N 1
ATOM 4841 C CA . LEU B 1 297 ? -24.409 -23.218 22.155 1.00 21.72 302 LEU B CA 1
ATOM 4842 C C . LEU B 1 297 ? -23.496 -22.100 21.662 1.00 22.43 302 LEU B C 1
ATOM 4843 O O . LEU B 1 297 ? -23.967 -21.035 21.261 1.00 22.86 302 LEU B O 1
ATOM 4848 N N . LYS B 1 298 ? -22.189 -22.346 21.695 1.00 21.88 303 LYS B N 1
ATOM 4849 C CA . LYS B 1 298 ? -21.217 -21.359 21.239 1.00 22.96 303 LYS B CA 1
ATOM 4850 C C . LYS B 1 298 ? -21.336 -21.123 19.737 1.00 22.59 303 LYS B C 1
ATOM 4851 O O . LYS B 1 298 ? -21.254 -19.986 19.272 1.00 23.51 303 LYS B O 1
ATOM 4857 N N . GLY B 1 299 ? -21.532 -22.204 18.988 1.00 22.08 304 GLY B N 1
ATOM 4858 C CA . GLY B 1 299 ? -21.700 -22.119 17.549 1.00 21.29 304 GLY B CA 1
ATOM 4859 C C . GLY B 1 299 ? -22.863 -21.224 17.167 1.00 22.34 304 GLY B C 1
ATOM 4860 O O . GLY B 1 299 ? -22.776 -20.449 16.215 1.00 23.30 304 GLY B O 1
ATOM 4861 N N . GLN B 1 300 ? -23.952 -21.329 17.922 1.00 21.74 305 GLN B N 1
ATOM 4862 C CA . GLN B 1 300 ? -25.124 -20.492 17.693 1.00 23.42 305 GLN B CA 1
ATOM 4863 C C . GLN B 1 300 ? -24.853 -19.040 18.071 1.00 24.12 305 GLN B C 1
ATOM 4864 O O . GLN B 1 300 ? -25.191 -18.121 17.322 1.00 25.19 305 GLN B O 1
ATOM 4870 N N . ARG B 1 301 ? -24.245 -18.840 19.238 1.00 23.16 306 ARG B N 1
ATOM 4871 C CA . ARG B 1 301 ? -23.966 -17.499 19.744 1.00 24.91 306 ARG B CA 1
ATOM 4872 C C . ARG B 1 301 ? -23.040 -16.729 18.808 1.00 23.04 306 ARG B C 1
ATOM 4873 O O . ARG B 1 301 ? -23.257 -15.547 18.540 1.00 23.57 306 ARG B O 1
ATOM 4881 N N . LYS B 1 302 ? -22.014 -17.409 18.307 1.00 22.48 307 LYS B N 1
ATOM 4882 C CA . LYS B 1 302 ? -21.058 -16.797 17.390 1.00 24.72 307 LYS B CA 1
ATOM 4883 C C . LYS B 1 302 ? -21.582 -16.809 15.957 1.00 26.67 307 LYS B C 1
ATOM 4884 O O . LYS B 1 302 ? -20.895 -16.371 15.031 1.00 27.33 307 LYS B O 1
ATOM 4890 N N . ARG B 1 303 ? -22.798 -17.325 15.794 1.00 26.76 308 ARG B N 1
ATOM 4891 C CA . ARG B 1 303 ? -23.505 -17.349 14.514 1.00 27.30 308 ARG B CA 1
ATOM 4892 C C . ARG B 1 303 ? -22.805 -18.201 13.457 1.00 25.75 308 ARG B C 1
ATOM 4893 O O . ARG B 1 303 ? -22.927 -17.943 12.259 1.00 25.27 308 ARG B O 1
ATOM 4901 N N . TYR B 1 304 ? -22.077 -19.220 13.903 1.00 24.62 309 TYR B N 1
ATOM 4902 C CA . TYR B 1 304 ? -21.560 -20.234 12.990 1.00 25.50 309 TYR B CA 1
ATOM 4903 C C . TYR B 1 304 ? -22.697 -21.186 12.647 1.00 26.78 309 TYR B C 1
ATOM 4904 O O . TYR B 1 304 ? -22.684 -21.852 11.612 1.00 28.33 309 TYR B O 1
ATOM 4913 N N . LEU B 1 305 ? -23.681 -21.236 13.540 1.00 25.91 310 LEU B N 1
ATOM 4914 C CA . LEU B 1 305 ? -24.879 -22.040 13.347 1.00 26.15 310 LEU B CA 1
ATOM 4915 C C . LEU B 1 305 ? -26.121 -21.167 13.455 1.00 28.70 310 LEU B C 1
ATOM 4916 O O . LEU B 1 305 ? -26.063 -20.055 13.982 1.00 31.06 310 LEU B O 1
ATOM 4921 N N . GLY B 1 306 ? -27.242 -21.675 12.956 1.00 28.80 311 GLY B N 1
ATOM 4922 C CA . GLY B 1 306 ? -28.518 -21.009 13.128 1.00 31.11 311 GLY B CA 1
ATOM 4923 C C . GLY B 1 306 ? -29.106 -21.357 14.482 1.00 32.48 311 GLY B C 1
ATOM 4924 O O . GLY B 1 306 ? -28.445 -22.001 15.297 1.00 31.28 311 GLY B O 1
ATOM 4925 N N . PRO B 1 307 ? -30.352 -20.932 14.735 1.00 34.15 312 PRO B N 1
ATOM 4926 C CA . PRO B 1 307 ? -31.021 -21.219 16.008 1.00 34.85 312 PRO B CA 1
ATOM 4927 C C . PRO B 1 307 ? -31.736 -22.570 16.024 1.00 35.49 312 PRO B C 1
ATOM 4928 O O . PRO B 1 307 ? -32.414 -22.888 17.000 1.00 36.37 312 PRO B O 1
ATOM 4932 N N . GLU B 1 308 ? -31.574 -23.353 14.962 1.00 35.17 313 GLU B N 1
ATOM 4933 C CA . GLU B 1 308 ? -32.333 -24.591 14.796 1.00 36.00 313 GLU B CA 1
ATOM 4934 C C . GLU B 1 308 ? -31.899 -25.709 15.745 1.00 33.59 313 GLU B C 1
ATOM 4935 O O . GLU B 1 308 ? -32.599 -26.713 15.884 1.00 32.88 313 GLU B O 1
ATOM 4941 N N . PHE B 1 309 ? -30.749 -25.542 16.389 1.00 31.44 314 PHE B N 1
ATOM 4942 C CA . PHE B 1 309 ? -30.236 -26.565 17.297 1.00 31.25 314 PHE B CA 1
ATOM 4943 C C . PHE B 1 309 ? -30.373 -26.139 18.755 1.00 32.48 314 PHE B C 1
ATOM 4944 O O . PHE B 1 309 ? -29.849 -26.799 19.653 1.00 32.70 314 PHE B O 1
ATOM 4952 N N . GLU B 1 310 ? -31.082 -25.038 18.983 1.00 32.94 315 GLU B N 1
ATOM 4953 C CA . GLU B 1 310 ? -31.199 -24.458 20.316 1.00 34.04 315 GLU B CA 1
ATOM 4954 C C . GLU B 1 310 ? -31.925 -25.384 21.289 1.00 32.78 315 GLU B C 1
ATOM 4955 O O . GLU B 1 310 ? -31.491 -25.557 22.427 1.00 32.74 315 GLU B O 1
ATOM 4961 N N . ASP B 1 311 ? -33.028 -25.977 20.841 1.00 31.92 316 ASP B N 1
ATOM 4962 C CA . ASP B 1 311 ? -33.786 -26.908 21.672 1.00 33.56 316 ASP B CA 1
ATOM 4963 C C . ASP B 1 311 ? -32.956 -28.141 22.009 1.00 31.05 316 ASP B C 1
ATOM 4964 O O . ASP B 1 311 ? -33.021 -28.663 23.123 1.00 30.87 316 ASP B O 1
ATOM 4969 N N . MET B 1 312 ? -32.176 -28.599 21.035 1.00 28.00 317 MET B N 1
ATOM 4970 C CA . MET B 1 312 ? -31.285 -29.735 21.226 1.00 26.68 317 MET B CA 1
ATOM 4971 C C . MET B 1 312 ? -30.226 -29.431 22.280 1.00 24.93 317 MET B C 1
ATOM 4972 O O . MET B 1 312 ? -29.925 -30.267 23.132 1.00 24.11 317 MET B O 1
ATOM 4977 N N . ALA B 1 313 ? -29.670 -28.226 22.215 1.00 24.31 318 ALA B N 1
ATOM 4978 C CA . ALA B 1 313 ? -28.610 -27.813 23.126 1.00 23.57 318 ALA B CA 1
ATOM 4979 C C . ALA B 1 313 ? -29.135 -27.577 24.538 1.00 24.22 318 ALA B C 1
ATOM 4980 O O . ALA B 1 313 ? -28.470 -27.914 25.517 1.00 24.60 318 ALA B O 1
ATOM 4982 N N . VAL B 1 314 ? -30.324 -26.990 24.639 1.00 24.45 319 VAL B N 1
ATOM 4983 C CA . VAL B 1 314 ? -30.937 -26.721 25.937 1.00 26.77 319 VAL B CA 1
ATOM 4984 C C . VAL B 1 314 ? -31.310 -28.031 26.630 1.00 28.85 319 VAL B C 1
ATOM 4985 O O . VAL B 1 314 ? -31.130 -28.176 27.841 1.00 28.81 319 VAL B O 1
ATOM 4989 N N . LYS B 1 315 ? -31.818 -28.986 25.856 1.00 30.25 320 LYS B N 1
ATOM 4990 C CA . LYS B 1 315 ? -32.114 -30.316 26.379 1.00 31.94 320 LYS B CA 1
ATOM 4991 C C . LYS B 1 315 ? -30.851 -30.982 26.914 1.00 28.93 320 LYS B C 1
ATOM 4992 O O . LYS B 1 315 ? -30.879 -31.646 27.951 1.00 27.95 320 LYS B O 1
ATOM 4998 N N . ALA B 1 316 ? -29.746 -30.797 26.199 1.00 27.12 321 ALA B N 1
ATOM 4999 C CA . ALA B 1 316 ? -28.460 -31.346 26.611 1.00 26.50 321 ALA B CA 1
ATOM 5000 C C . ALA B 1 316 ? -28.003 -30.731 27.929 1.00 26.42 321 ALA B C 1
ATOM 5001 O O . ALA B 1 316 ? -27.522 -31.434 28.818 1.00 26.90 321 ALA B O 1
ATOM 5003 N N . VAL B 1 317 ? -28.161 -29.416 28.047 1.00 25.61 322 VAL B N 1
ATOM 5004 C CA . VAL B 1 317 ? -27.802 -28.698 29.266 1.00 27.29 322 VAL B CA 1
ATOM 5005 C C . VAL B 1 317 ? -28.609 -29.205 30.460 1.00 30.43 322 VAL B C 1
ATOM 5006 O O . VAL B 1 317 ? -28.061 -29.442 31.538 1.00 30.25 322 VAL B O 1
ATOM 5010 N N . LYS B 1 318 ? -29.911 -29.379 30.255 1.00 32.99 323 LYS B N 1
ATOM 5011 C CA . LYS B 1 318 ? -30.795 -29.895 31.294 1.00 36.37 323 LYS B CA 1
ATOM 5012 C C . LYS B 1 318 ? -30.381 -31.302 31.715 1.00 34.53 323 LYS B C 1
ATOM 5013 O O . LYS B 1 318 ? -30.437 -31.649 32.895 1.00 35.83 323 LYS B O 1
ATOM 5019 N N . GLY B 1 319 ? -29.967 -32.106 30.740 1.00 31.75 324 GLY B N 1
ATOM 5020 C CA . GLY B 1 319 ? -29.511 -33.459 31.003 1.00 30.98 324 GLY B CA 1
ATOM 5021 C C . GLY B 1 319 ? -28.234 -33.480 31.820 1.00 29.83 324 GLY B C 1
ATOM 5022 O O . GLY B 1 319 ? -28.049 -34.339 32.682 1.00 29.25 324 GLY B O 1
ATOM 5023 N N . VAL B 1 320 ? -27.348 -32.527 31.545 1.00 28.52 325 VAL B N 1
ATOM 5024 C CA . VAL B 1 320 ? -26.105 -32.396 32.295 1.00 28.55 325 VAL B CA 1
ATOM 5025 C C . VAL B 1 320 ? -26.393 -31.981 33.734 1.00 30.65 325 VAL B C 1
ATOM 50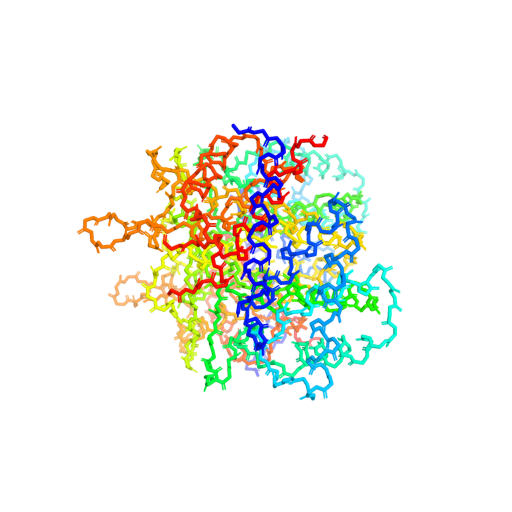26 O O . VAL B 1 320 ? -25.852 -32.560 34.677 1.00 31.82 325 VAL B O 1
ATOM 5030 N N . LEU B 1 321 ? -27.256 -30.981 33.890 1.00 31.51 326 LEU B N 1
ATOM 5031 C CA . LEU B 1 321 ? -27.658 -30.494 35.206 1.00 33.14 326 LEU B CA 1
ATOM 5032 C C . LEU B 1 321 ? -28.260 -31.605 36.058 1.00 34.72 326 LEU B C 1
ATOM 5033 O O . LEU B 1 321 ? -28.042 -31.661 37.268 1.00 36.30 326 LEU B O 1
ATOM 5038 N N . ALA B 1 322 ? -29.011 -32.492 35.414 1.00 34.34 327 ALA B N 1
ATOM 5039 C CA . ALA B 1 322 ? -29.689 -33.576 36.112 1.00 35.41 327 ALA B CA 1
ATOM 5040 C C . ALA B 1 322 ? -28.724 -34.686 36.516 1.00 35.70 327 ALA B C 1
ATOM 5041 O O . ALA B 1 322 ? -29.046 -35.516 37.366 1.00 36.77 327 ALA B O 1
ATOM 5043 N N . ASN B 1 323 ? -27.545 -34.701 35.906 1.00 33.78 328 ASN B N 1
ATOM 5044 C CA . ASN B 1 323 ? -26.566 -35.741 36.191 1.00 36.06 328 ASN B CA 1
ATOM 5045 C C . ASN B 1 323 ? -25.406 -35.233 37.037 1.00 38.17 328 ASN B C 1
ATOM 5046 O O . ASN B 1 323 ? -24.469 -35.978 37.328 1.00 40.80 328 ASN B O 1
ATOM 5051 N N . ILE B 1 324 ? -25.465 -33.963 37.428 1.00 36.96 329 ILE B N 1
ATOM 5052 C CA . ILE B 1 324 ? -24.492 -33.432 38.373 1.00 36.57 329 ILE B CA 1
ATOM 5053 C C . ILE B 1 324 ? -24.947 -33.699 39.799 1.00 39.74 329 ILE B C 1
ATOM 5054 O O . ILE B 1 324 ? -26.028 -33.279 40.213 1.00 41.77 329 ILE B O 1
ATOM 5059 N N . SER B 1 325 ? -24.105 -34.413 40.535 1.00 40.85 330 SER B N 1
ATOM 5060 C CA . SER B 1 325 ? -24.360 -34.760 41.926 1.00 45.94 330 SER B CA 1
ATOM 5061 C C . SER B 1 325 ? -24.182 -33.571 42.869 1.00 48.68 330 SER B C 1
ATOM 5062 O O . SER B 1 325 ? -23.743 -32.500 42.452 1.00 46.59 330 SER B O 1
ATOM 5065 N N . GLU B 1 326 ? -24.548 -33.760 44.135 1.00 52.94 331 GLU B N 1
ATOM 5066 C CA . GLU B 1 326 ? -24.405 -32.712 45.140 1.00 56.12 331 GLU B CA 1
ATOM 5067 C C . GLU B 1 326 ? -22.941 -32.511 45.509 1.00 56.32 331 GLU B C 1
ATOM 5068 O O . GLU B 1 326 ? -22.565 -31.473 46.047 1.00 55.97 331 GLU B O 1
ATOM 5074 N N . GLU B 1 327 ? -22.121 -33.516 45.222 1.00 56.98 332 GLU B N 1
ATOM 5075 C CA . GLU B 1 327 ? -20.683 -33.424 45.438 1.00 60.00 332 GLU B CA 1
ATOM 5076 C C . GLU B 1 327 ? -20.021 -32.670 44.290 1.00 55.47 332 GLU B C 1
ATOM 5077 O O . GLU B 1 327 ? -18.826 -32.394 44.331 1.00 55.68 332 GLU B O 1
ATOM 5083 N N . GLY B 1 328 ? -20.801 -32.358 43.258 1.00 51.36 333 GLY B N 1
ATOM 5084 C CA . GLY B 1 328 ? -20.298 -31.630 42.108 1.00 47.80 333 GLY B CA 1
ATOM 5085 C C . GLY B 1 328 ? -19.601 -32.538 41.114 1.00 46.38 333 GLY B C 1
ATOM 5086 O O . GLY B 1 328 ? -18.688 -32.113 40.409 1.00 44.68 333 GLY B O 1
ATOM 5087 N N . GLU B 1 329 ? -20.030 -33.796 41.066 1.00 46.39 334 GLU B N 1
ATOM 5088 C CA . GLU B 1 329 ? -19.429 -34.784 40.175 1.00 45.26 334 GLU B CA 1
ATOM 5089 C C . GLU B 1 329 ? -20.435 -35.297 39.150 1.00 44.00 334 GLU B C 1
ATOM 5090 O O . GLU B 1 329 ? -21.640 -35.307 39.401 1.00 44.05 334 GLU B O 1
ATOM 5096 N N . LEU B 1 330 ? -19.932 -35.718 37.994 1.00 43.84 335 LEU B N 1
ATOM 5097 C CA . LEU B 1 330 ? -20.760 -36.398 37.005 1.00 45.34 335 LEU B CA 1
ATOM 5098 C C . LEU B 1 330 ? -20.502 -37.902 37.066 1.00 50.69 335 LEU B C 1
ATOM 5099 O O . LEU B 1 330 ? -20.037 -38.396 38.095 1.00 52.83 335 LEU B O 1
ATOM 5104 N N . LEU B 1 331 ? -20.799 -38.586 35.955 1.00 53.17 336 LEU B N 1
ATOM 5105 C CA . LEU B 1 331 ? -20.793 -40.053 35.791 1.00 56.75 336 LEU B CA 1
ATOM 5106 C C . LEU B 1 331 ? -22.166 -40.618 36.145 1.00 59.85 336 LEU B C 1
ATOM 5107 O O . LEU B 1 331 ? -23.196 -40.053 35.775 1.00 61.34 336 LEU B O 1
ATOM 5112 N N . THR B 1 352 ? -13.784 -43.701 31.408 1.00 77.66 357 THR B N 1
ATOM 5113 C CA . THR B 1 352 ? -14.278 -42.968 32.570 1.00 77.94 357 THR B CA 1
ATOM 5114 C C . THR B 1 352 ? -13.235 -42.013 33.149 1.00 76.55 357 THR B C 1
ATOM 5115 O O . THR B 1 352 ? -12.139 -42.423 33.531 1.00 78.50 357 THR B O 1
ATOM 5119 N N . SER B 1 353 ? -13.592 -40.734 33.205 1.00 71.09 358 SER B N 1
ATOM 5120 C CA . SER B 1 353 ? -12.754 -39.724 33.836 1.00 67.81 358 SER B CA 1
ATOM 5121 C C . SER B 1 353 ? -13.617 -38.673 34.524 1.00 64.52 358 SER B C 1
ATOM 5122 O O . SER B 1 353 ? -14.453 -38.026 33.891 1.00 63.02 358 SER B O 1
ATOM 5125 N N . MET B 1 354 ? -13.411 -38.515 35.826 1.00 63.35 359 MET B N 1
ATOM 5126 C CA . MET B 1 354 ? -14.175 -37.557 36.618 1.00 61.19 359 MET B CA 1
ATOM 5127 C C . MET B 1 354 ? -13.784 -36.093 36.351 1.00 57.43 359 MET B C 1
ATOM 5128 O O . MET B 1 354 ? -14.668 -35.251 36.183 1.00 55.66 359 MET B O 1
ATOM 5133 N N . PRO B 1 355 ? -12.471 -35.774 36.311 1.00 55.42 360 PRO B N 1
ATOM 5134 C CA . PRO B 1 355 ? -12.150 -34.375 36.004 1.00 51.83 360 PRO B CA 1
ATOM 5135 C C . PRO B 1 355 ? -12.548 -33.979 34.585 1.00 47.06 360 PRO B C 1
ATOM 5136 O O . PRO B 1 355 ? -12.808 -32.804 34.329 1.00 45.82 360 PRO B O 1
ATOM 5140 N N . TYR B 1 356 ? -12.591 -34.952 33.680 1.00 44.63 361 TYR B N 1
ATOM 5141 C CA . TYR B 1 356 ? -13.049 -34.712 32.317 1.00 41.31 361 TYR B CA 1
ATOM 5142 C C . TYR B 1 356 ? -14.519 -34.307 32.302 1.00 37.87 361 TYR B C 1
ATOM 5143 O O . TYR B 1 356 ? -14.906 -33.365 31.609 1.00 35.98 361 TYR B O 1
ATOM 5152 N N . GLY B 1 357 ? -15.331 -35.026 33.069 1.00 36.82 362 GLY B N 1
ATOM 5153 C CA . GLY B 1 357 ? -16.750 -34.738 33.162 1.00 34.16 362 GLY B CA 1
ATOM 5154 C C . GLY B 1 357 ? -17.015 -33.385 33.793 1.00 31.08 362 GLY B C 1
ATOM 5155 O O . GLY B 1 357 ? -17.867 -32.628 33.328 1.00 28.61 362 GLY B O 1
ATOM 5156 N N . GLN B 1 358 ? -16.277 -33.081 34.856 1.00 31.70 363 GLN B N 1
ATOM 5157 C CA . GLN B 1 358 ? -16.411 -31.800 35.538 1.00 32.25 363 GLN B CA 1
ATOM 5158 C C . GLN B 1 358 ? -15.977 -30.653 34.632 1.00 31.75 363 GLN B C 1
ATOM 5159 O O . GLN B 1 358 ? -16.599 -29.593 34.624 1.00 30.75 363 GLN B O 1
ATOM 5165 N N . ALA B 1 359 ? -14.915 -30.875 33.865 1.00 31.48 364 ALA B N 1
ATOM 5166 C CA . ALA B 1 359 ? -14.404 -29.861 32.948 1.00 30.04 364 ALA B CA 1
ATOM 5167 C C . ALA B 1 359 ? -15.414 -29.546 31.850 1.00 27.99 364 ALA B C 1
ATOM 5168 O O . ALA B 1 359 ? -15.693 -28.380 31.570 1.00 27.08 364 ALA B O 1
ATOM 5170 N N . MET B 1 360 ? -15.957 -30.591 31.233 1.00 27.94 365 MET B N 1
ATOM 5171 C CA . MET B 1 360 ? -16.935 -30.431 30.161 1.00 25.66 365 MET B CA 1
ATOM 5172 C C . MET B 1 360 ? -18.210 -29.761 30.659 1.00 24.94 365 MET B C 1
ATOM 5173 O O . MET B 1 360 ? -18.785 -28.918 29.972 1.00 25.09 365 MET B O 1
ATOM 5178 N N . ALA B 1 361 ? -18.647 -30.145 31.854 1.00 24.71 366 ALA B N 1
ATOM 5179 C CA . ALA B 1 361 ? -19.844 -29.568 32.452 1.00 25.41 366 ALA B CA 1
ATOM 5180 C C . ALA B 1 361 ? -19.646 -28.083 32.730 1.00 26.77 366 ALA B C 1
ATOM 5181 O O . ALA B 1 361 ? -20.558 -27.281 32.537 1.00 26.57 366 ALA B O 1
ATOM 5183 N N . ILE B 1 362 ? -18.448 -27.726 33.184 1.00 27.43 367 ILE B N 1
ATOM 5184 C CA . ILE B 1 362 ? -18.110 -26.329 33.431 1.00 26.27 367 ILE B CA 1
ATOM 5185 C C . ILE B 1 362 ? -18.179 -25.523 32.137 1.00 24.69 367 ILE B C 1
ATOM 5186 O O . ILE B 1 362 ? -18.821 -24.477 32.089 1.00 24.42 367 ILE B O 1
ATOM 5191 N N . MET B 1 363 ? -17.532 -26.025 31.090 1.00 24.65 368 MET B N 1
ATOM 5192 C CA . MET B 1 363 ? -17.535 -25.354 29.792 1.00 23.64 368 MET B CA 1
ATOM 5193 C C . MET B 1 363 ? -18.951 -25.162 29.258 1.00 22.42 368 MET B C 1
ATOM 5194 O O . MET B 1 363 ? -19.283 -24.104 28.722 1.00 20.26 368 MET B O 1
ATOM 5199 N N . ALA B 1 364 ? -19.782 -26.188 29.412 1.00 22.73 369 ALA B N 1
ATOM 5200 C CA . ALA B 1 364 ? -21.153 -26.149 28.917 1.00 21.21 369 ALA B CA 1
ATOM 5201 C C . ALA B 1 364 ? -21.994 -25.110 29.653 1.00 23.23 369 ALA B C 1
ATOM 5202 O O . ALA B 1 364 ? -22.703 -24.319 29.031 1.00 24.38 369 ALA B O 1
ATOM 5204 N N . LEU B 1 365 ? -21.909 -25.114 30.980 1.00 23.45 370 LEU B N 1
ATOM 5205 C CA . LEU B 1 365 ? -22.729 -24.229 31.800 1.00 25.08 370 LEU B CA 1
ATOM 5206 C C . LEU B 1 365 ? -22.264 -22.775 31.733 1.00 24.86 370 LEU B C 1
ATOM 5207 O O . LEU B 1 365 ? -23.078 -21.856 31.821 1.00 26.36 370 LEU B O 1
ATOM 5212 N N . VAL B 1 366 ? -20.959 -22.568 31.584 1.00 23.41 371 VAL B N 1
ATOM 5213 C CA . VAL B 1 366 ? -20.421 -21.221 31.420 1.00 24.33 371 VAL B CA 1
ATOM 5214 C C . VAL B 1 366 ? -20.933 -20.605 30.121 1.00 23.00 371 VAL B C 1
ATOM 5215 O O . VAL B 1 366 ? -21.361 -19.450 30.094 1.00 22.79 371 VAL B O 1
ATOM 5219 N N . GLU B 1 367 ? -20.898 -21.390 29.049 1.00 22.62 372 GLU B N 1
ATOM 5220 C CA . GLU B 1 367 ? -21.387 -20.938 27.753 1.00 23.65 372 GLU B CA 1
ATOM 5221 C C . GLU B 1 367 ? -22.901 -20.749 27.782 1.00 25.00 372 GLU B C 1
ATOM 5222 O O . GLU B 1 367 ? -23.440 -19.865 27.116 1.00 26.89 372 GLU B O 1
ATOM 5228 N N . PHE B 1 368 ? -23.584 -21.582 28.560 1.00 24.23 373 PHE B N 1
ATOM 5229 C CA . PHE B 1 368 ? -25.024 -21.445 28.737 1.00 26.01 373 PHE B CA 1
ATOM 5230 C C . PHE B 1 368 ? -25.339 -20.161 29.495 1.00 27.65 373 PHE B C 1
ATOM 5231 O O . PHE B 1 368 ? -26.342 -19.498 29.230 1.00 29.10 373 PHE B O 1
ATOM 5239 N N . ALA B 1 369 ? -24.465 -19.814 30.435 1.00 27.00 374 ALA B N 1
ATOM 5240 C CA . ALA B 1 369 ? -24.630 -18.607 31.237 1.00 27.61 374 ALA B CA 1
ATOM 5241 C C . ALA B 1 369 ? -24.436 -17.348 30.397 1.00 27.71 374 ALA B C 1
ATOM 5242 O O . ALA B 1 369 ? -24.919 -16.274 30.757 1.00 28.89 374 ALA B O 1
ATOM 5244 N N . ARG B 1 370 ? -23.729 -17.486 29.279 1.00 27.24 375 ARG B N 1
ATOM 5245 C CA . ARG B 1 370 ? -23.506 -16.374 28.359 1.00 30.14 375 ARG B CA 1
ATOM 5246 C C . ARG B 1 370 ? -24.815 -15.873 27.752 1.00 33.08 375 ARG B C 1
ATOM 5247 O O . ARG B 1 370 ? -24.905 -14.728 27.308 1.00 34.36 375 ARG B O 1
ATOM 5255 N N . ARG B 1 371 ? -25.824 -16.739 27.737 1.00 32.90 376 ARG B N 1
ATOM 5256 C CA . ARG B 1 371 ? -27.119 -16.416 27.149 1.00 33.80 376 ARG B CA 1
ATOM 5257 C C . ARG B 1 371 ? -27.945 -15.485 28.033 1.00 36.02 376 ARG B C 1
ATOM 5258 O O . ARG B 1 371 ? -28.968 -14.953 27.600 1.00 36.94 376 ARG B O 1
ATOM 5266 N N . PHE B 1 372 ? -27.500 -15.290 29.270 1.00 37.19 377 PHE B N 1
ATOM 5267 C CA . PHE B 1 372 ? -28.257 -14.497 30.233 1.00 40.82 377 PHE B CA 1
ATOM 5268 C C . PHE B 1 372 ? -27.727 -13.071 30.362 1.00 40.88 377 PHE B C 1
ATOM 5269 O O . PHE B 1 372 ? -28.259 -12.272 31.132 1.00 44.19 377 PHE B O 1
ATOM 5277 N N . ILE B 1 373 ? -26.681 -12.756 29.606 1.00 38.22 378 ILE B N 1
ATOM 5278 C CA . ILE B 1 373 ? -26.127 -11.408 29.603 1.00 38.99 378 ILE B CA 1
ATOM 5279 C C . ILE B 1 373 ? -26.995 -10.473 28.767 1.00 38.44 378 ILE B C 1
ATOM 5280 O O . ILE B 1 373 ? -27.329 -10.779 27.622 1.00 37.68 378 ILE B O 1
#

Organism: Thermothielavioides terrestris (strain ATCC 38088 / NRRL 8126) (NCBI:txid578455)

B-factor: mean 32.85, std 12.55, range [12.5, 122.47]

Foldseek 3Di:
DPDDLVVLVVLLVLLLCLPQVPPNLDQWLLVLLNLVLLLLLCVVPVDVVSVVSLVVSCVNCVVVVHDDDFLRSLSNLLNVLVNCLPPVPPVCVVVLVVRLCCQVPPQDAAPVRERQRCDPPDRNHQKDFLLSLNRHLSSQLSSCLSVVNCVSNVVSLSNLVVQCVAFPDLVLLFGAGMWGADPDDGDGDTPDDRFFLQRRLSLLQNLLSSQVSCVVSVNHDPVSLLVSLVSNVSNLVSQVVQADLVLLFAWRRSPDDVVVPGHTDLLSLLSNLLSVLSCPVVPSDDCPCVSSSVSSLSNNVVQQDSSGFGVVTSSSSSSNSSNSSSVSVVVD/DDLVVLVVLLVLLLCLLVVVPLDAWLLNLLNLVLLLLLCVVPVDVVSVVSLVVSCVVCVVVVHDDDFLINLSNLLNVLVNCLPVVPVVCVVVLVVRLCCQPPPQDAAPVRARARCDPVDRRHQKDFLLSLNRHLSSQLSSCLSVVNCVSNVVSLSNLVVQCVQFPDLVLLFGAGMWGADPDDHDGGGDPSFGFLQSRLSLLQNLLSSQVSCVVSVNHDPVSLLVSLVSNVSHLVSQVVQADPVQLFAWRRRPDDCVVPGHTDLQSLLSNLLSVLSCCVVVSDDCPCVVSSVSSLNNNVVQQDPSSFGDVPTSSSSSSNSSNSSSVSVVVD